Protein AF-0000000086659929 (afdb_homodimer)

Structure (mmCIF, N/CA/C/O backbone):
data_AF-0000000086659929-model_v1
#
loop_
_entity.id
_entity.type
_entity.pdbx_description
1 polymer 'Cupin type-1 domain-containing protein'
#
loop_
_atom_site.group_PDB
_atom_site.id
_atom_site.type_symbol
_atom_site.label_atom_id
_atom_site.label_alt_id
_atom_site.label_comp_id
_atom_site.label_asym_id
_atom_site.label_entity_id
_atom_site.label_seq_id
_atom_site.pdbx_PDB_ins_code
_atom_site.Cartn_x
_atom_site.Cartn_y
_atom_site.Cartn_z
_atom_site.occupancy
_atom_site.B_iso_or_equiv
_atom_site.auth_seq_id
_atom_site.auth_comp_id
_atom_site.auth_asym_id
_atom_site.auth_atom_id
_atom_site.pdbx_PDB_model_num
ATOM 1 N N . MET A 1 1 ? -14.719 2.357 21.797 1 37.31 1 MET A N 1
ATOM 2 C CA . MET A 1 1 ? -14.414 1.927 20.438 1 37.31 1 MET A CA 1
ATOM 3 C C . MET A 1 1 ? -15.039 0.564 20.141 1 37.31 1 MET A C 1
ATOM 5 O O . MET A 1 1 ? -15.047 -0.313 21 1 37.31 1 MET A O 1
ATOM 9 N N . ALA A 1 2 ? -16.141 0.541 19.375 1 40.94 2 ALA A N 1
ATOM 10 C CA . ALA A 1 2 ? -16.766 -0.752 19.094 1 40.94 2 ALA A CA 1
ATOM 11 C C . ALA A 1 2 ? -15.719 -1.858 19 1 40.94 2 ALA A C 1
ATOM 13 O O . ALA A 1 2 ? -14.578 -1.608 18.609 1 40.94 2 ALA A O 1
ATOM 14 N N . ASP A 1 3 ? -15.82 -2.811 19.797 1 50.31 3 ASP A N 1
ATOM 15 C CA . ASP A 1 3 ? -15.016 -4.027 19.891 1 50.31 3 ASP A CA 1
ATOM 16 C C . ASP A 1 3 ? -14.719 -4.582 18.484 1 50.31 3 ASP A C 1
ATOM 18 O O . ASP A 1 3 ? -15.523 -5.32 17.922 1 50.31 3 ASP A O 1
ATOM 22 N N . HIS A 1 4 ? -14.125 -3.715 17.672 1 62.91 4 HIS A N 1
ATOM 23 C CA . HIS A 1 4 ? -13.844 -4.352 16.391 1 62.91 4 HIS A CA 1
ATOM 24 C C . HIS A 1 4 ? -12.945 -5.57 16.562 1 62.91 4 HIS A C 1
ATOM 26 O O . HIS A 1 4 ? -12.055 -5.574 17.422 1 62.91 4 HIS A O 1
ATOM 32 N N . PRO A 1 5 ? -13.516 -6.762 16.172 1 69.62 5 PRO A N 1
ATOM 33 C CA . PRO A 1 5 ? -12.625 -7.93 16.172 1 69.62 5 PRO A CA 1
ATOM 34 C C . PRO A 1 5 ? -11.203 -7.594 15.75 1 69.62 5 PRO A C 1
ATOM 36 O O . PRO A 1 5 ? -10.984 -6.621 15.023 1 69.62 5 PRO A O 1
ATOM 39 N N . PRO A 1 6 ? -10.289 -8.266 16.422 1 82.69 6 PRO A N 1
ATOM 40 C CA . PRO A 1 6 ? -8.891 -8.039 16.047 1 82.69 6 PRO A CA 1
ATOM 41 C C . PRO A 1 6 ? -8.664 -8.164 14.539 1 82.69 6 PRO A C 1
ATOM 43 O O . PRO A 1 6 ? -9.328 -8.961 13.875 1 82.69 6 PRO A O 1
ATOM 46 N N . ARG A 1 7 ? -7.867 -7.305 14.07 1 91.75 7 ARG A N 1
ATOM 47 C CA . ARG A 1 7 ? -7.484 -7.371 12.664 1 91.75 7 ARG A CA 1
ATOM 48 C C . ARG A 1 7 ? -6.609 -8.594 12.391 1 91.75 7 ARG A C 1
ATOM 50 O O . ARG A 1 7 ? -5.793 -8.977 13.234 1 91.75 7 ARG A O 1
ATOM 57 N N . ARG A 1 8 ? -6.863 -9.219 11.203 1 97.25 8 ARG A N 1
ATOM 58 C CA . ARG A 1 8 ? -6.117 -10.414 10.828 1 97.25 8 ARG A CA 1
ATOM 59 C C . ARG A 1 8 ? -5.312 -10.18 9.555 1 97.25 8 ARG A C 1
ATOM 61 O O . ARG A 1 8 ? -5.707 -9.383 8.703 1 97.25 8 ARG A O 1
ATOM 68 N N . ARG A 1 9 ? -4.172 -10.844 9.477 1 97.94 9 ARG A N 1
ATOM 69 C CA . ARG A 1 9 ? -3.607 -11.047 8.141 1 97.94 9 ARG A CA 1
ATOM 70 C C . ARG A 1 9 ? -3.641 -12.516 7.746 1 97.94 9 ARG A C 1
ATOM 72 O O . ARG A 1 9 ? -3.43 -13.398 8.586 1 97.94 9 ARG A O 1
ATOM 79 N N . ILE A 1 10 ? -4.074 -12.844 6.559 1 98.75 10 ILE A N 1
ATOM 80 C CA . ILE A 1 10 ? -4.102 -14.148 5.914 1 98.75 10 ILE A CA 1
ATOM 81 C C . ILE A 1 10 ? -2.93 -14.273 4.945 1 98.75 10 ILE A C 1
ATOM 83 O O . ILE A 1 10 ? -2.887 -13.586 3.922 1 98.75 10 ILE A O 1
ATOM 87 N N . VAL A 1 11 ? -1.938 -15.164 5.27 1 98.5 11 VAL A N 1
ATOM 88 C CA . VAL A 1 11 ? -0.693 -15.273 4.52 1 98.5 11 VAL A CA 1
ATOM 89 C C . VAL A 1 11 ? -0.729 -16.516 3.639 1 98.5 11 VAL A C 1
ATOM 91 O O . VAL A 1 11 ? -1.026 -17.609 4.117 1 98.5 11 VAL A O 1
ATOM 94 N N . LEU A 1 12 ? -0.476 -16.312 2.367 1 98.25 12 LEU A N 1
ATOM 95 C CA . LEU A 1 12 ? -0.396 -17.406 1.397 1 98.25 12 LEU A CA 1
ATOM 96 C C . LEU A 1 12 ? 1.053 -17.688 1.017 1 98.25 12 LEU A C 1
ATOM 98 O O . LEU A 1 12 ? 1.8 -16.766 0.673 1 98.25 12 LEU A O 1
ATOM 102 N N . SER A 1 13 ? 1.417 -18.922 1.008 1 96.31 13 SER A N 1
ATOM 103 C CA . SER A 1 13 ? 2.74 -19.344 0.56 1 96.31 13 SER A CA 1
ATOM 104 C C . SER A 1 13 ? 2.672 -20.641 -0.215 1 96.31 13 SER A C 1
ATOM 106 O O . SER A 1 13 ? 1.792 -21.469 0.033 1 96.31 13 SER A O 1
ATOM 108 N N . ASN A 1 14 ? 3.635 -20.766 -1.097 1 94.75 14 ASN A N 1
ATOM 109 C CA . ASN A 1 14 ? 3.756 -22.016 -1.831 1 94.75 14 ASN A CA 1
ATOM 110 C C . ASN A 1 14 ? 4.414 -23.109 -0.984 1 94.75 14 ASN A C 1
ATOM 112 O O . ASN A 1 14 ? 5.461 -22.875 -0.379 1 94.75 14 ASN A O 1
ATOM 116 N N . LEU A 1 15 ? 3.811 -24.234 -1.033 1 92.38 15 LEU A N 1
ATOM 117 C CA . LEU A 1 15 ? 4.441 -25.375 -0.381 1 92.38 15 LEU A CA 1
ATOM 118 C C . LEU A 1 15 ? 5.375 -26.094 -1.342 1 92.38 15 LEU A C 1
ATOM 120 O O . LEU A 1 15 ? 5.258 -25.953 -2.561 1 92.38 15 LEU A O 1
ATOM 124 N N . PRO A 1 16 ? 6.305 -26.859 -0.723 1 88.56 16 PRO A N 1
ATOM 125 C CA . PRO A 1 16 ? 7.152 -27.656 -1.608 1 88.56 16 PRO A CA 1
ATOM 126 C C . PRO A 1 16 ? 6.352 -28.672 -2.43 1 88.56 16 PRO A C 1
ATOM 128 O O . PRO A 1 16 ? 5.262 -29.078 -2.023 1 88.56 16 PRO A O 1
ATOM 131 N N . LEU A 1 17 ? 6.855 -28.922 -3.574 1 86 17 LEU A N 1
ATOM 132 C CA . LEU A 1 17 ? 6.27 -29.938 -4.434 1 86 17 LEU A CA 1
ATOM 133 C C . LEU A 1 17 ? 7.02 -31.266 -4.297 1 86 17 LEU A C 1
ATOM 135 O O . LEU A 1 17 ? 8.25 -31.281 -4.332 1 86 17 LEU A O 1
ATOM 139 N N . GLU A 1 18 ? 6.293 -32.219 -3.791 1 75.88 18 GLU A N 1
ATOM 140 C CA . GLU A 1 18 ? 6.91 -33.531 -3.783 1 75.88 18 GLU A CA 1
ATOM 141 C C . GLU A 1 18 ? 7.082 -34.062 -5.199 1 75.88 18 GLU A C 1
ATOM 143 O O . GLU A 1 18 ? 6.211 -33.906 -6.051 1 75.88 18 GLU A O 1
ATOM 148 N N . PRO A 1 19 ? 8.32 -34.406 -5.445 1 64.12 19 PRO A N 1
ATOM 149 C CA . PRO A 1 19 ? 8.531 -35 -6.77 1 64.12 19 PRO A CA 1
ATOM 150 C C . PRO A 1 19 ? 7.488 -36.094 -7.105 1 64.12 19 PRO A C 1
ATOM 152 O O . PRO A 1 19 ? 7.156 -36.906 -6.254 1 64.12 19 PRO A O 1
ATOM 155 N N . SER A 1 20 ? 6.375 -35.844 -7.352 1 55.69 20 SER A N 1
ATOM 156 C CA . SER A 1 20 ? 5.562 -37 -7.715 1 55.69 20 SER A CA 1
ATOM 157 C C . SER A 1 20 ? 6.105 -37.688 -8.961 1 55.69 20 SER A C 1
ATOM 159 O O . SER A 1 20 ? 6.773 -37.062 -9.781 1 55.69 20 SER A O 1
ATOM 161 N N . GLY A 1 21 ? 6.207 -39.156 -8.844 1 46.53 21 GLY A N 1
ATOM 162 C CA . GLY A 1 21 ? 6.598 -39.969 -9.984 1 46.53 21 GLY A CA 1
ATOM 163 C C . GLY A 1 21 ? 6.293 -39.312 -11.32 1 46.53 21 GLY A C 1
ATOM 164 O O . GLY A 1 21 ? 7.094 -38.531 -11.82 1 46.53 21 GLY A O 1
ATOM 165 N N . SER A 1 22 ? 5.066 -39.75 -11.852 1 45.28 22 SER A N 1
ATOM 166 C CA . SER A 1 22 ? 4.656 -39.5 -13.227 1 45.28 22 SER A CA 1
ATOM 167 C C . SER A 1 22 ? 4.398 -38 -13.445 1 45.28 22 SER A C 1
ATOM 169 O O . SER A 1 22 ? 4.66 -37.469 -14.523 1 45.28 22 SER A O 1
ATOM 171 N N . ALA A 1 23 ? 3.254 -37.531 -12.781 1 48.53 23 ALA A N 1
ATOM 172 C CA . ALA A 1 23 ? 2.543 -36.375 -13.32 1 48.53 23 ALA A CA 1
ATOM 173 C C . ALA A 1 23 ? 3.203 -35.062 -12.883 1 48.53 23 ALA A C 1
ATOM 175 O O . ALA A 1 23 ? 3.512 -34.906 -11.703 1 48.53 23 ALA A O 1
ATOM 176 N N . THR A 1 24 ? 3.947 -34.469 -13.609 1 52.59 24 THR A N 1
ATOM 177 C CA . THR A 1 24 ? 4.445 -33.094 -13.562 1 52.59 24 THR A CA 1
ATOM 178 C C . THR A 1 24 ? 3.502 -32.219 -12.766 1 52.59 24 THR A C 1
ATOM 180 O O . THR A 1 24 ? 2.514 -31.703 -13.305 1 52.59 24 THR A O 1
ATOM 183 N N . GLN A 1 25 ? 3.266 -32.719 -11.562 1 57.94 25 GLN A N 1
ATOM 184 C CA . GLN A 1 25 ? 2.484 -31.719 -10.859 1 57.94 25 GLN A CA 1
ATOM 185 C C . GLN A 1 25 ? 3.148 -30.344 -10.945 1 57.94 25 GLN A C 1
ATOM 187 O O . GLN A 1 25 ? 4.316 -30.188 -10.586 1 57.94 25 GLN A O 1
ATOM 192 N N . ALA A 1 26 ? 2.324 -29.484 -11.656 1 77.62 26 ALA A N 1
ATOM 193 C CA . ALA A 1 26 ? 2.955 -28.297 -12.219 1 77.62 26 ALA A CA 1
ATOM 194 C C . ALA A 1 26 ? 2.781 -27.094 -11.297 1 77.62 26 ALA A C 1
ATOM 196 O O . ALA A 1 26 ? 3.621 -26.188 -11.281 1 77.62 26 ALA A O 1
ATOM 197 N N . GLU A 1 27 ? 1.872 -27.453 -10.227 1 92.38 27 GLU A N 1
ATOM 198 C CA . GLU A 1 27 ? 1.608 -26.281 -9.391 1 92.38 27 GLU A CA 1
ATOM 199 C C . GLU A 1 27 ? 1.5 -26.656 -7.922 1 92.38 27 GLU A C 1
ATOM 201 O O . GLU A 1 27 ? 0.88 -27.672 -7.582 1 92.38 27 GLU A O 1
ATOM 206 N N . PRO A 1 28 ? 2.08 -26.047 -6.98 1 92.62 28 PRO A N 1
ATOM 207 C CA . PRO A 1 28 ? 2.086 -26.406 -5.562 1 92.62 28 PRO A CA 1
ATOM 208 C C . PRO A 1 28 ? 0.761 -26.109 -4.867 1 92.62 28 PRO A C 1
ATOM 210 O O . PRO A 1 28 ? 0.002 -25.25 -5.328 1 92.62 28 PRO A O 1
ATOM 213 N N . ALA A 1 29 ? 0.615 -26.906 -3.758 1 94.62 29 ALA A N 1
ATOM 214 C CA . ALA A 1 29 ? -0.399 -26.5 -2.789 1 94.62 29 ALA A CA 1
ATOM 215 C C . ALA A 1 29 ? -0.028 -25.172 -2.133 1 94.62 29 ALA A C 1
ATOM 217 O O . ALA A 1 29 ? 1.151 -24.828 -2.055 1 94.62 29 ALA A O 1
ATOM 218 N N . ILE A 1 30 ? -1.136 -24.484 -1.639 1 96.81 30 ILE A N 1
ATOM 219 C CA . ILE A 1 30 ? -0.914 -23.188 -0.985 1 96.81 30 ILE A CA 1
ATOM 220 C C . ILE A 1 30 ? -1.17 -23.328 0.514 1 96.81 30 ILE A C 1
ATOM 222 O O . ILE A 1 30 ? -2.225 -23.812 0.93 1 96.81 30 ILE A O 1
ATOM 226 N N . GLU A 1 31 ? -0.123 -23.016 1.258 1 97.19 31 GLU A N 1
ATOM 227 C CA . GLU A 1 31 ? -0.309 -22.844 2.695 1 97.19 31 GLU A CA 1
ATOM 228 C C . GLU A 1 31 ? -1.072 -21.562 3.004 1 97.19 31 GLU A C 1
ATOM 230 O O . GLU A 1 31 ? -0.761 -20.5 2.455 1 97.19 31 GLU A O 1
ATOM 235 N N . VAL A 1 32 ? -2.133 -21.641 3.834 1 98.62 32 VAL A N 1
ATOM 236 C CA . VAL A 1 32 ? -2.893 -20.484 4.305 1 98.62 32 VAL A CA 1
ATOM 237 C C . VAL A 1 32 ? -2.773 -20.375 5.824 1 98.62 32 VAL A C 1
ATOM 239 O O . VAL A 1 32 ? -3.246 -21.25 6.555 1 98.62 32 VAL A O 1
ATOM 242 N N . LEU A 1 33 ? -2.125 -19.391 6.266 1 98.31 33 LEU A N 1
ATOM 243 C CA . LEU A 1 33 ? -1.987 -19.141 7.695 1 98.31 33 LEU A CA 1
ATOM 244 C C . LEU A 1 33 ? -2.65 -17.812 8.086 1 98.31 33 LEU A C 1
ATOM 246 O O . LEU A 1 33 ? -2.535 -16.828 7.359 1 98.31 33 LEU A O 1
ATOM 250 N N . THR A 1 34 ? -3.365 -17.812 9.203 1 97.88 34 THR A N 1
ATOM 251 C CA . THR A 1 34 ? -4.02 -16.609 9.719 1 97.88 34 THR A CA 1
ATOM 252 C C . THR A 1 34 ? -3.387 -16.188 11.039 1 97.88 34 THR A C 1
ATOM 254 O O . THR A 1 34 ? -3.146 -17.016 11.922 1 97.88 34 THR A O 1
ATOM 257 N N . GLU A 1 35 ? -3.076 -15 11.078 1 97.12 35 GLU A N 1
ATOM 258 C CA . GLU A 1 35 ? -2.523 -14.422 12.297 1 97.12 35 GLU A CA 1
ATOM 259 C C . GLU A 1 35 ? -3.32 -13.195 12.727 1 97.12 35 GLU A C 1
ATOM 261 O O . GLU A 1 35 ? -3.711 -12.375 11.898 1 97.12 35 GLU A O 1
ATOM 266 N N . GLN A 1 36 ? -3.543 -13.102 14.094 1 96.12 36 GLN A N 1
ATOM 267 C CA . GLN A 1 36 ? -4.086 -11.859 14.641 1 96.12 36 GLN A CA 1
ATOM 268 C C . GLN A 1 36 ? -3 -10.797 14.766 1 96.12 36 GLN A C 1
ATOM 270 O O . GLN A 1 36 ? -1.961 -11.023 15.383 1 96.12 36 GLN A O 1
ATOM 275 N N . LEU A 1 37 ? -3.285 -9.656 14.18 1 96.25 37 LEU A N 1
ATOM 276 C CA . LEU A 1 37 ? -2.305 -8.578 14.188 1 96.25 37 LEU A CA 1
ATOM 277 C C . LEU A 1 37 ? -2.291 -7.871 15.539 1 96.25 37 LEU A C 1
ATOM 279 O O . LEU A 1 37 ? -3.338 -7.719 16.172 1 96.25 37 LEU A O 1
ATOM 283 N N . GLN A 1 38 ? -1.123 -7.52 15.914 1 94.25 38 GLN A N 1
ATOM 284 C CA . GLN A 1 38 ? -0.961 -6.809 17.188 1 94.25 38 GLN A CA 1
ATOM 285 C C . GLN A 1 38 ? -1.009 -5.301 16.969 1 94.25 38 GLN A C 1
ATOM 287 O O . GLN A 1 38 ? -0.278 -4.758 16.141 1 94.25 38 GLN A O 1
ATOM 292 N N . THR A 1 39 ? -1.859 -4.66 17.703 1 94.94 39 THR A N 1
ATOM 293 C CA . THR A 1 39 ? -2 -3.209 17.641 1 94.94 39 THR A CA 1
ATOM 294 C C . THR A 1 39 ? -1.159 -2.541 18.734 1 94.94 39 THR A C 1
ATOM 296 O O . THR A 1 39 ? -1.166 -2.977 19.875 1 94.94 39 THR A O 1
ATOM 299 N N . GLU A 1 40 ? -0.431 -1.562 18.281 1 93.62 40 GLU A N 1
ATOM 300 C CA . GLU A 1 40 ? 0.358 -0.736 19.188 1 93.62 40 GLU A CA 1
ATOM 301 C C . GLU A 1 40 ? -0.342 0.589 19.484 1 93.62 40 GLU A C 1
ATOM 303 O O . GLU A 1 40 ? -0.791 1.273 18.562 1 93.62 40 GLU A O 1
ATOM 308 N N . GLU A 1 41 ? -0.385 0.943 20.766 1 93.62 41 GLU A N 1
ATOM 309 C CA . GLU A 1 41 ? -0.938 2.24 21.141 1 93.62 41 GLU A CA 1
ATOM 310 C C . GLU A 1 41 ? 0.158 3.295 21.266 1 93.62 41 GLU A C 1
ATOM 312 O O . GLU A 1 41 ? 1.226 3.027 21.812 1 93.62 41 GLU A O 1
ATOM 317 N N . MET A 1 42 ? -0.154 4.391 20.625 1 90.06 42 MET A N 1
ATOM 318 C CA . MET A 1 42 ? 0.755 5.531 20.672 1 90.06 42 MET A CA 1
ATOM 319 C C . MET A 1 42 ? 0.039 6.781 21.172 1 90.06 42 MET A C 1
ATOM 321 O O . MET A 1 42 ? -1.186 6.883 21.062 1 90.06 42 MET A O 1
ATOM 325 N N . PHE A 1 43 ? 0.899 7.758 21.734 1 89.25 43 PHE A N 1
ATOM 326 C CA . PHE A 1 43 ? 0.4 9.055 22.172 1 89.25 43 PHE A CA 1
ATOM 327 C C . PHE A 1 43 ? -0.783 8.883 23.125 1 89.25 43 PHE A C 1
ATOM 329 O O . PHE A 1 43 ? -1.838 9.492 22.922 1 89.25 43 PHE A O 1
ATOM 336 N N . GLY A 1 44 ? -0.682 8.047 24.172 1 90.62 44 GLY A N 1
ATOM 337 C CA . GLY A 1 44 ? -1.687 7.852 25.203 1 90.62 44 GLY A CA 1
ATOM 338 C C . GLY A 1 44 ? -2.965 7.223 24.672 1 90.62 44 GLY A C 1
ATOM 339 O O . GLY A 1 44 ? -4.051 7.496 25.188 1 90.62 44 GLY A O 1
ATOM 340 N N . GLY A 1 45 ? -2.867 6.574 23.531 1 91.81 45 GLY A N 1
ATOM 341 C CA . GLY A 1 45 ? -4.027 5.883 23 1 91.81 45 GLY A CA 1
ATOM 342 C C . GLY A 1 45 ? -4.766 6.68 21.938 1 91.81 45 GLY A C 1
ATOM 343 O O . GLY A 1 45 ? -5.75 6.199 21.375 1 91.81 45 GLY A O 1
ATOM 344 N N . LEU A 1 46 ? -4.289 7.848 21.703 1 94.81 46 LEU A N 1
ATOM 345 C CA . LEU A 1 46 ? -4.953 8.695 20.719 1 94.81 46 LEU A CA 1
ATOM 346 C C . LEU A 1 46 ? -4.645 8.227 19.297 1 94.81 46 LEU A C 1
ATOM 348 O O . LEU A 1 46 ? -5.336 8.609 18.344 1 94.81 46 LEU A O 1
ATOM 352 N N . LEU A 1 47 ? -3.559 7.5 19.234 1 95.88 47 LEU A N 1
ATOM 353 C CA . LEU A 1 47 ? -3.152 6.902 17.969 1 95.88 47 LEU A CA 1
ATOM 354 C C . LEU A 1 47 ? -2.85 5.418 18.141 1 95.88 47 LEU A C 1
ATOM 356 O O . LEU A 1 47 ? -2.287 5.008 19.156 1 95.88 47 LEU A O 1
ATOM 360 N N . ARG A 1 48 ? -3.332 4.621 17.203 1 96.12 48 ARG A N 1
ATOM 361 C CA . ARG A 1 48 ? -3.008 3.199 17.172 1 96.12 48 ARG A CA 1
ATOM 362 C C . ARG A 1 48 ? -2.379 2.814 15.836 1 96.12 48 ARG A C 1
ATOM 364 O O . ARG A 1 48 ? -2.855 3.229 14.781 1 96.12 48 ARG A O 1
ATOM 371 N N . ARG A 1 49 ? -1.282 2.104 15.922 1 96.44 49 ARG A N 1
ATOM 372 C CA . ARG A 1 49 ? -0.644 1.541 14.734 1 96.44 49 ARG A CA 1
ATOM 373 C C . ARG A 1 49 ? -0.706 0.017 14.75 1 96.44 49 ARG A C 1
ATOM 375 O O . ARG A 1 49 ? -0.416 -0.611 15.773 1 96.44 49 ARG A O 1
ATOM 382 N N . THR A 1 50 ? -1.174 -0.601 13.742 1 96.69 50 THR A N 1
ATOM 383 C CA . THR A 1 50 ? -1.173 -2.051 13.578 1 96.69 50 THR A CA 1
ATOM 384 C C . THR A 1 50 ? -0.334 -2.455 12.375 1 96.69 50 THR A C 1
ATOM 386 O O . THR A 1 50 ? -0.807 -2.4 11.234 1 96.69 50 THR A O 1
ATOM 389 N N . PRO A 1 51 ? 0.965 -2.891 12.625 1 97.44 51 PRO A N 1
ATOM 390 C CA . PRO A 1 51 ? 1.812 -3.32 11.508 1 97.44 51 PRO A CA 1
ATOM 391 C C . PRO A 1 51 ? 1.237 -4.52 10.758 1 97.44 51 PRO A C 1
ATOM 393 O O . PRO A 1 51 ? 0.671 -5.426 11.375 1 97.44 51 PRO A O 1
ATOM 396 N N . VAL A 1 52 ? 1.35 -4.52 9.469 1 97.75 52 VAL A N 1
ATOM 397 C CA . VAL A 1 52 ? 0.836 -5.578 8.602 1 97.75 52 VAL A CA 1
ATOM 398 C C . VAL A 1 52 ? 1.999 -6.328 7.957 1 97.75 52 VAL A C 1
ATOM 400 O O . VAL A 1 52 ? 1.999 -7.559 7.902 1 97.75 52 VAL A O 1
ATOM 403 N N . GLY A 1 53 ? 2.949 -5.555 7.41 1 97.25 53 GLY A N 1
ATOM 404 C CA . GLY A 1 53 ? 4.102 -6.152 6.758 1 97.25 53 GLY A CA 1
ATOM 405 C C . GLY A 1 53 ? 5.152 -5.141 6.352 1 97.25 53 GLY A C 1
ATOM 406 O O . GLY A 1 53 ? 4.859 -3.947 6.234 1 97.25 53 GLY A O 1
ATOM 407 N N . THR A 1 54 ? 6.402 -5.637 6.195 1 97.31 54 THR A N 1
ATOM 408 C CA . THR A 1 54 ? 7.523 -4.84 5.711 1 97.31 54 THR A CA 1
ATOM 409 C C . THR A 1 54 ? 8.312 -5.605 4.652 1 97.31 54 THR A C 1
ATOM 411 O O . THR A 1 54 ? 8.359 -6.84 4.68 1 97.31 54 THR A O 1
ATOM 414 N N . VAL A 1 55 ? 8.781 -4.863 3.74 1 96.12 55 VAL A N 1
ATOM 415 C CA . VAL A 1 55 ? 9.711 -5.336 2.723 1 96.12 55 VAL A CA 1
ATOM 416 C C . VAL A 1 55 ? 10.984 -4.504 2.76 1 96.12 55 VAL A C 1
ATOM 418 O O . VAL A 1 55 ? 10.93 -3.275 2.861 1 96.12 55 VAL A O 1
ATOM 421 N N . SER A 1 56 ? 12.164 -5.207 2.639 1 95.25 56 SER A N 1
ATOM 422 C CA . SER A 1 56 ? 13.422 -4.488 2.811 1 95.25 56 SER A CA 1
ATOM 423 C C . SER A 1 56 ? 14.031 -4.125 1.463 1 95.25 56 SER A C 1
ATOM 425 O O . SER A 1 56 ? 14.977 -3.328 1.398 1 95.25 56 SER A O 1
ATOM 427 N N . ALA A 1 57 ? 13.453 -4.707 0.439 1 96.94 57 ALA A N 1
ATOM 428 C CA . ALA A 1 57 ? 13.938 -4.414 -0.908 1 96.94 57 ALA A CA 1
ATOM 429 C C . ALA A 1 57 ? 12.859 -4.695 -1.951 1 96.94 57 ALA A C 1
ATOM 431 O O . ALA A 1 57 ? 12 -5.559 -1.748 1 96.94 57 ALA A O 1
ATOM 432 N N . VAL A 1 58 ? 12.883 -4.031 -3.037 1 97.69 58 VAL A N 1
ATOM 433 C CA . VAL A 1 58 ? 12.016 -4.246 -4.191 1 97.69 58 VAL A CA 1
ATOM 434 C C . VAL A 1 58 ? 12.859 -4.324 -5.461 1 97.69 58 VAL A C 1
ATOM 436 O O . VAL A 1 58 ? 13.578 -3.383 -5.793 1 97.69 58 VAL A O 1
ATOM 439 N N . PRO A 1 59 ? 12.883 -5.348 -6.215 1 97.19 59 PRO A N 1
ATOM 440 C CA . PRO A 1 59 ? 12.039 -6.523 -6 1 97.19 59 PRO A CA 1
ATOM 441 C C . PRO A 1 59 ? 12.406 -7.285 -4.727 1 97.19 59 PRO A C 1
ATOM 443 O O . PRO A 1 59 ? 13.578 -7.371 -4.371 1 97.19 59 PRO A O 1
ATOM 446 N N . THR A 1 60 ? 11.367 -7.766 -4.094 1 96.25 60 THR A N 1
ATOM 447 C CA . THR A 1 60 ? 11.57 -8.531 -2.869 1 96.25 60 THR A CA 1
ATOM 448 C C . THR A 1 60 ? 11.711 -10.023 -3.18 1 96.25 60 THR A C 1
ATOM 450 O O . THR A 1 60 ? 11.617 -10.43 -4.34 1 96.25 60 THR A O 1
ATOM 453 N N . ASN A 1 61 ? 12.062 -10.711 -2.158 1 91.06 61 ASN A N 1
ATOM 454 C CA . ASN A 1 61 ? 12.125 -12.172 -2.219 1 91.06 61 ASN A CA 1
ATOM 455 C C . ASN A 1 61 ? 11.406 -12.812 -1.036 1 91.06 61 ASN A C 1
ATOM 457 O O . ASN A 1 61 ? 11.641 -12.438 0.115 1 91.06 61 ASN A O 1
ATOM 461 N N . PHE A 1 62 ? 10.453 -13.672 -1.432 1 81.94 62 PHE A N 1
ATOM 462 C CA . PHE A 1 62 ? 9.758 -14.383 -0.369 1 81.94 62 PHE A CA 1
ATOM 463 C C . PHE A 1 62 ? 9.688 -15.875 -0.672 1 81.94 62 PHE A C 1
ATOM 465 O O . PHE A 1 62 ? 8.93 -16.297 -1.548 1 81.94 62 PHE A O 1
ATOM 472 N N . ASP A 1 63 ? 10.562 -16.484 -0.233 1 75.62 63 ASP A N 1
ATOM 473 C CA . ASP A 1 63 ? 10.531 -17.938 -0.358 1 75.62 63 ASP A CA 1
ATOM 474 C C . ASP A 1 63 ? 10.18 -18.594 0.973 1 75.62 63 ASP A C 1
ATOM 476 O O . ASP A 1 63 ? 10.375 -18 2.037 1 75.62 63 ASP A O 1
ATOM 480 N N . GLY A 1 64 ? 9.523 -19.656 0.775 1 78.38 64 GLY A N 1
ATOM 481 C CA . GLY A 1 64 ? 9.289 -20.484 1.952 1 78.38 64 GLY A CA 1
ATOM 482 C C . GLY A 1 64 ? 7.879 -20.344 2.5 1 78.38 64 GLY A C 1
ATOM 483 O O . GLY A 1 64 ? 7.016 -19.719 1.869 1 78.38 64 GLY A O 1
ATOM 484 N N . SER A 1 65 ? 7.645 -21.094 3.568 1 88.12 65 SER A N 1
ATOM 485 C CA . SER A 1 65 ? 6.352 -21.156 4.246 1 88.12 65 SER A CA 1
ATOM 486 C C . SER A 1 65 ? 6.418 -20.5 5.621 1 88.12 65 SER A C 1
ATOM 488 O O . SER A 1 65 ? 7.484 -20.047 6.051 1 88.12 65 SER A O 1
ATOM 490 N N . GLY A 1 66 ? 5.262 -20.344 6.176 1 93.56 66 GLY A N 1
ATOM 491 C CA . GLY A 1 66 ? 5.191 -19.75 7.496 1 93.56 66 GLY A CA 1
ATOM 492 C C . GLY A 1 66 ? 4.816 -18.281 7.465 1 93.56 66 GLY A C 1
ATOM 493 O O . GLY A 1 66 ? 4.562 -17.719 6.398 1 93.56 66 GLY A O 1
ATOM 494 N N . LEU A 1 67 ? 4.766 -17.719 8.648 1 95.38 67 LEU A N 1
ATOM 495 C CA . LEU A 1 67 ? 4.406 -16.312 8.781 1 95.38 67 LEU A CA 1
ATOM 496 C C . LEU A 1 67 ? 5.629 -15.414 8.609 1 95.38 67 LEU A C 1
ATOM 498 O O . LEU A 1 67 ? 6.621 -15.57 9.328 1 95.38 67 LEU A O 1
ATOM 502 N N . PRO A 1 68 ? 5.598 -14.562 7.605 1 94 68 PRO A N 1
ATOM 503 C CA . PRO A 1 68 ? 6.727 -13.633 7.5 1 94 68 PRO A CA 1
ATOM 504 C C . PRO A 1 68 ? 6.84 -12.703 8.703 1 94 68 PRO A C 1
ATOM 506 O O . PRO A 1 68 ? 5.824 -12.266 9.25 1 94 68 PRO A O 1
ATOM 509 N N . LYS A 1 69 ? 8.047 -12.477 9.07 1 92.81 69 LYS A N 1
ATOM 510 C CA . LYS A 1 69 ? 8.297 -11.523 10.148 1 92.81 69 LYS A CA 1
ATOM 511 C C . LYS A 1 69 ? 7.984 -10.094 9.703 1 92.81 69 LYS A C 1
ATOM 513 O O . LYS A 1 69 ? 8.281 -9.719 8.57 1 92.81 69 LYS A O 1
ATOM 518 N N . ILE A 1 70 ? 7.371 -9.352 10.609 1 95.69 70 ILE A N 1
ATOM 519 C CA . ILE A 1 70 ? 7.23 -7.91 10.414 1 95.69 70 ILE A CA 1
ATOM 520 C C . ILE A 1 70 ? 8.383 -7.184 11.102 1 95.69 70 ILE A C 1
ATOM 522 O O . ILE A 1 70 ? 8.43 -7.109 12.336 1 95.69 70 ILE A O 1
ATOM 526 N N . GLU A 1 71 ? 9.289 -6.691 10.367 1 95.5 71 GLU A N 1
ATOM 527 C CA . GLU A 1 71 ? 10.453 -6.016 10.93 1 95.5 71 GLU A CA 1
ATOM 528 C C . GLU A 1 71 ? 10.117 -4.582 11.328 1 95.5 71 GLU A C 1
ATOM 530 O O . GLU A 1 71 ? 9.352 -3.902 10.641 1 95.5 71 GLU A O 1
ATOM 535 N N . ALA A 1 72 ? 10.719 -4.176 12.367 1 94.19 72 ALA A N 1
ATOM 536 C CA . ALA A 1 72 ? 10.547 -2.791 12.797 1 94.19 72 ALA A CA 1
ATOM 537 C C . ALA A 1 72 ? 11.344 -1.839 11.906 1 94.19 72 ALA A C 1
ATOM 539 O O . ALA A 1 72 ? 12.531 -2.057 11.664 1 94.19 72 ALA A O 1
ATOM 540 N N . ALA A 1 73 ? 10.656 -0.817 11.352 1 94.88 73 ALA A N 1
ATOM 541 C CA . ALA A 1 73 ? 11.391 0.229 10.648 1 94.88 73 ALA A CA 1
ATOM 542 C C . ALA A 1 73 ? 12.297 1.006 11.602 1 94.88 73 ALA A C 1
ATOM 544 O O . ALA A 1 73 ? 11.93 1.255 12.75 1 94.88 73 ALA A O 1
ATOM 545 N N . PRO A 1 74 ? 13.445 1.379 11.172 1 94.75 74 PRO A N 1
ATOM 546 C CA . PRO A 1 74 ? 14.336 2.141 12.047 1 94.75 74 PRO A CA 1
ATOM 547 C C . PRO A 1 74 ? 13.859 3.57 12.281 1 94.75 74 PRO A C 1
ATOM 549 O O . PRO A 1 74 ? 12.867 3.998 11.688 1 94.75 74 PRO A O 1
ATOM 552 N N . GLY A 1 75 ? 14.562 4.27 13.258 1 92.12 75 GLY A N 1
ATOM 553 C CA . GLY A 1 75 ? 14.242 5.664 13.5 1 92.12 75 GLY A CA 1
ATOM 554 C C . GLY A 1 75 ? 12.836 5.871 14.031 1 92.12 75 GLY A C 1
ATOM 555 O O . GLY A 1 75 ? 12.438 5.234 15.008 1 92.12 75 GLY A O 1
ATOM 556 N N . SER A 1 76 ? 12.062 6.77 13.258 1 88.25 76 SER A N 1
ATOM 557 C CA . SER A 1 76 ? 10.703 7.082 13.695 1 88.25 76 SER A CA 1
ATOM 558 C C . SER A 1 76 ? 9.773 5.891 13.5 1 88.25 76 SER A C 1
ATOM 560 O O . SER A 1 76 ? 8.625 5.914 13.945 1 88.25 76 SER A O 1
ATOM 562 N N . GLY A 1 77 ? 10.281 4.863 12.859 1 92.62 77 GLY A N 1
ATOM 563 C CA . GLY A 1 77 ? 9.477 3.666 12.664 1 92.62 77 GLY A CA 1
ATOM 564 C C . GLY A 1 77 ? 8.555 3.756 11.461 1 92.62 77 GLY A C 1
ATOM 565 O O . GLY A 1 77 ? 7.641 2.943 11.312 1 92.62 77 GLY A O 1
ATOM 566 N N . VAL A 1 78 ? 8.797 4.676 10.586 1 96.5 78 VAL A N 1
ATOM 567 C CA . VAL A 1 78 ? 7.828 4.926 9.516 1 96.5 78 VAL A CA 1
ATOM 568 C C . VAL A 1 78 ? 8.391 4.422 8.188 1 96.5 78 VAL A C 1
ATOM 570 O O . VAL A 1 78 ? 7.785 3.564 7.539 1 96.5 78 VAL A O 1
ATOM 573 N N . VAL A 1 79 ? 9.617 4.859 7.855 1 98 79 VAL A N 1
ATOM 574 C CA . VAL A 1 79 ? 10.188 4.523 6.559 1 98 79 VAL A CA 1
ATOM 575 C C . VAL A 1 79 ? 11.094 3.297 6.691 1 98 79 VAL A C 1
ATOM 577 O O . VAL A 1 79 ? 11.969 3.256 7.559 1 98 79 VAL A O 1
ATOM 580 N N . PHE A 1 80 ? 10.82 2.322 5.922 1 98.06 80 PHE A N 1
ATOM 581 C CA . PHE A 1 80 ? 11.711 1.172 5.844 1 98.06 80 PHE A CA 1
ATOM 582 C C . PHE A 1 80 ? 12.688 1.323 4.688 1 98.06 80 PHE A C 1
ATOM 584 O O . PHE A 1 80 ? 12.305 1.238 3.521 1 98.06 80 PHE A O 1
ATOM 591 N N . PRO A 1 81 ? 14.023 1.487 5.066 1 97.06 81 PRO A N 1
ATOM 592 C CA . PRO A 1 81 ? 14.992 1.796 4.012 1 97.06 81 PRO A CA 1
ATOM 593 C C . PRO A 1 81 ? 15.078 0.701 2.951 1 97.06 81 PRO A C 1
ATOM 595 O O . PRO A 1 81 ? 15.203 -0.48 3.287 1 97.06 81 PRO A O 1
ATOM 598 N N . GLY A 1 82 ? 14.953 1.101 1.661 1 97.12 82 GLY A N 1
ATOM 599 C CA . GLY A 1 82 ? 15.109 0.191 0.537 1 97.12 82 GLY A CA 1
ATOM 600 C C . GLY A 1 82 ? 13.82 -0.531 0.175 1 97.12 82 GLY A C 1
ATOM 601 O O . GLY A 1 82 ? 13.766 -1.242 -0.83 1 97.12 82 GLY A O 1
ATOM 602 N N . GLY A 1 83 ? 12.773 -0.318 0.941 1 97.81 83 GLY A N 1
ATOM 603 C CA . GLY A 1 83 ? 11.555 -1.084 0.729 1 97.81 83 GLY A CA 1
ATOM 604 C C . GLY A 1 83 ? 10.297 -0.333 1.13 1 97.81 83 GLY A C 1
ATOM 605 O O . GLY A 1 83 ? 10.102 0.816 0.728 1 97.81 83 GLY A O 1
ATOM 606 N N . LEU A 1 84 ? 9.438 -1.052 1.777 1 97.62 84 LEU A N 1
ATOM 607 C CA . LEU A 1 84 ? 8.203 -0.39 2.174 1 97.62 84 LEU A CA 1
ATOM 608 C C . LEU A 1 84 ? 7.723 -0.9 3.527 1 97.62 84 LEU A C 1
ATOM 610 O O . LEU A 1 84 ? 8.18 -1.943 4 1 97.62 84 LEU A O 1
ATOM 614 N N . ASN A 1 85 ? 6.988 -0.169 4.191 1 98.5 85 ASN A N 1
ATOM 615 C CA . ASN A 1 85 ? 6.301 -0.396 5.457 1 98.5 85 ASN A CA 1
ATOM 616 C C . ASN A 1 85 ? 4.789 -0.244 5.305 1 98.5 85 ASN A C 1
ATOM 618 O O . ASN A 1 85 ? 4.309 0.783 4.824 1 98.5 85 ASN A O 1
ATOM 622 N N . VAL A 1 86 ? 3.98 -1.312 5.629 1 98.5 86 VAL A N 1
ATOM 623 C CA . VAL A 1 86 ? 2.525 -1.303 5.523 1 98.5 86 VAL A CA 1
ATOM 624 C C . VAL A 1 86 ? 1.903 -1.476 6.906 1 98.5 86 VAL A C 1
ATOM 626 O O . VAL A 1 86 ? 2.248 -2.408 7.637 1 98.5 86 VAL A O 1
ATOM 629 N N . TYR A 1 87 ? 1.005 -0.588 7.289 1 98 87 TYR A N 1
ATOM 630 C CA . TYR A 1 87 ? 0.362 -0.684 8.594 1 98 87 TYR A CA 1
ATOM 631 C C . TYR A 1 87 ? -0.976 0.046 8.594 1 98 87 TYR A C 1
ATOM 633 O O . TYR A 1 87 ? -1.211 0.929 7.77 1 98 87 TYR A O 1
ATOM 641 N N . PHE A 1 88 ? -1.876 -0.358 9.5 1 97.25 88 PHE A N 1
ATOM 642 C CA . PHE A 1 88 ? -3.037 0.463 9.82 1 97.25 88 PHE A CA 1
ATOM 643 C C . PHE A 1 88 ? -2.654 1.596 10.766 1 97.25 88 PHE A C 1
ATOM 645 O O . PHE A 1 88 ? -1.78 1.431 11.617 1 97.25 88 PHE A O 1
ATOM 652 N N . PHE A 1 89 ? -3.32 2.611 10.555 1 96.06 89 PHE A N 1
ATOM 653 C CA . PHE A 1 89 ? -3.199 3.816 11.367 1 96.06 89 PHE A CA 1
ATOM 654 C C . PHE A 1 89 ? -4.574 4.34 11.766 1 96.06 89 PHE A C 1
ATOM 656 O O . PHE A 1 89 ? -5.328 4.824 10.922 1 96.06 89 PHE A O 1
ATOM 663 N N . ASP A 1 90 ? -4.832 4.238 13.07 1 96.69 90 ASP A N 1
ATOM 664 C CA . ASP A 1 90 ? -6.121 4.66 13.609 1 96.69 90 ASP A CA 1
ATOM 665 C C . ASP A 1 90 ? -5.969 5.895 14.5 1 96.69 90 ASP A C 1
ATOM 667 O O . ASP A 1 90 ? -5.023 5.988 15.281 1 96.69 90 ASP A O 1
ATOM 671 N N . LEU A 1 91 ? -6.879 6.832 14.344 1 97.88 91 LEU A N 1
ATOM 672 C CA . LEU A 1 91 ? -6.91 8.016 15.195 1 97.88 91 LEU A CA 1
ATOM 673 C C . LEU A 1 91 ? -8.188 8.047 16.031 1 97.88 91 LEU A C 1
ATOM 675 O O . LEU A 1 91 ? -9.281 7.859 15.508 1 97.88 91 LEU A O 1
ATOM 679 N N . ALA A 1 92 ? -8.055 8.227 17.312 1 97.69 92 ALA A N 1
ATOM 680 C CA . ALA A 1 92 ? -9.195 8.422 18.203 1 97.69 92 ALA A CA 1
ATOM 681 C C . ALA A 1 92 ? -9.875 9.766 17.938 1 97.69 92 ALA A C 1
ATOM 683 O O . ALA A 1 92 ? -9.289 10.648 17.297 1 97.69 92 ALA A O 1
ATOM 684 N N . PRO A 1 93 ? -11.211 9.805 18.422 1 97.69 93 PRO A N 1
ATOM 685 C CA . PRO A 1 93 ? -11.812 11.141 18.406 1 97.69 93 PRO A CA 1
ATOM 686 C C . PRO A 1 93 ? -10.914 12.195 19.047 1 97.69 93 PRO A C 1
ATOM 688 O O . PRO A 1 93 ? -10.461 12.023 20.172 1 97.69 93 PRO A O 1
ATOM 691 N N . GLY A 1 94 ? -10.633 13.227 18.281 1 97 94 GLY A N 1
ATOM 692 C CA . GLY A 1 94 ? -9.781 14.297 18.766 1 97 94 GLY A CA 1
ATOM 693 C C . GLY A 1 94 ? -8.305 14.023 18.562 1 97 94 GLY A C 1
ATOM 694 O O . GLY A 1 94 ? -7.465 14.891 18.828 1 97 94 GLY A O 1
ATOM 695 N N . GLY A 1 95 ? -7.949 12.82 18.125 1 97.31 95 GLY A N 1
ATOM 696 C CA . GLY A 1 95 ? -6.559 12.477 17.891 1 97.31 95 GLY A CA 1
ATOM 697 C C . GLY A 1 95 ? -5.93 13.266 16.75 1 97.31 95 GLY A C 1
ATOM 698 O O . GLY A 1 95 ? -6.582 13.531 15.742 1 97.31 95 GLY A O 1
ATOM 699 N N . THR A 1 96 ? -4.66 13.68 16.953 1 96.81 96 THR A N 1
ATOM 700 C CA . THR A 1 96 ? -3.898 14.43 15.953 1 96.81 96 THR A CA 1
ATOM 701 C C . THR A 1 96 ? -2.434 14 15.961 1 96.81 96 THR A C 1
ATOM 703 O O . THR A 1 96 ? -1.859 13.758 17.031 1 96.81 96 THR A O 1
ATOM 706 N N . THR A 1 97 ? -1.817 13.922 14.805 1 96.75 97 THR A N 1
ATOM 707 C CA . THR A 1 97 ? -0.381 13.672 14.734 1 96.75 97 THR A CA 1
ATOM 708 C C . THR A 1 97 ? 0.395 14.984 14.789 1 96.75 97 THR A C 1
ATOM 710 O O . THR A 1 97 ? -0.156 16.047 14.5 1 96.75 97 THR A O 1
ATOM 713 N N . PRO A 1 98 ? 1.71 14.945 15.156 1 95.56 98 PRO A N 1
ATOM 714 C CA . PRO A 1 98 ? 2.531 16.141 14.953 1 95.56 98 PRO A CA 1
ATOM 715 C C . PRO A 1 98 ? 2.725 16.469 13.477 1 95.56 98 PRO A C 1
ATOM 717 O O . PRO A 1 98 ? 2.627 15.586 12.617 1 95.56 98 PRO A O 1
ATOM 720 N N . MET A 1 99 ? 2.957 17.75 13.227 1 97.5 99 MET A N 1
ATOM 721 C CA . MET A 1 99 ? 3.41 18.125 11.891 1 97.5 99 MET A CA 1
ATOM 722 C C . MET A 1 99 ? 4.746 17.469 11.562 1 97.5 99 MET A C 1
ATOM 724 O O . MET A 1 99 ? 5.707 17.594 12.32 1 97.5 99 MET A O 1
ATOM 728 N N . HIS A 1 100 ? 4.848 16.75 10.398 1 97.75 100 HIS A N 1
ATOM 729 C CA . HIS A 1 100 ? 6.066 16 10.109 1 97.75 100 HIS A CA 1
ATOM 730 C C . HIS A 1 100 ? 6.191 15.719 8.617 1 97.75 100 HIS A C 1
ATOM 732 O O . HIS A 1 100 ? 5.238 15.914 7.859 1 97.75 100 HIS A O 1
ATOM 738 N N . ARG A 1 101 ? 7.363 15.359 8.234 1 97.19 101 ARG A N 1
ATOM 739 C CA . ARG A 1 101 ? 7.742 14.883 6.906 1 97.19 101 ARG A CA 1
ATOM 740 C C . ARG A 1 101 ? 8.695 13.703 6.996 1 97.19 101 ARG A C 1
ATOM 742 O O . ARG A 1 101 ? 9.602 13.688 7.832 1 97.19 101 ARG A O 1
ATOM 749 N N . THR A 1 102 ? 8.422 12.68 6.258 1 97.25 102 THR A N 1
ATOM 750 C CA . THR A 1 102 ? 9.344 11.562 6.078 1 97.25 102 THR A CA 1
ATOM 751 C C . THR A 1 102 ? 9.773 11.445 4.617 1 97.25 102 THR A C 1
ATOM 753 O O . THR A 1 102 ? 9.023 11.82 3.713 1 97.25 102 THR A O 1
ATOM 756 N N . PRO A 1 103 ? 11.109 11.055 4.348 1 96.44 103 PRO A N 1
ATOM 757 C CA . PRO A 1 103 ? 11.523 10.82 2.961 1 96.44 103 PRO A CA 1
ATOM 758 C C . PRO A 1 103 ? 10.891 9.57 2.359 1 96.44 103 PRO A C 1
ATOM 760 O O . PRO A 1 103 ? 11.562 8.539 2.215 1 96.44 103 PRO A O 1
ATOM 763 N N . SER A 1 104 ? 9.648 9.641 1.979 1 97.44 104 SER A N 1
ATOM 764 C CA . SER A 1 104 ? 8.844 8.547 1.448 1 97.44 104 SER A CA 1
ATOM 765 C C . SER A 1 104 ? 7.703 9.07 0.585 1 97.44 104 SER A C 1
ATOM 767 O O . SER A 1 104 ? 7.344 10.25 0.67 1 97.44 104 SER A O 1
ATOM 769 N N . VAL A 1 105 ? 7.266 8.273 -0.255 1 97.38 105 VAL A N 1
ATOM 770 C CA . VAL A 1 105 ? 5.941 8.43 -0.854 1 97.38 105 VAL A CA 1
ATOM 771 C C . VAL A 1 105 ? 4.941 7.516 -0.147 1 97.38 105 VAL A C 1
ATOM 773 O O . VAL A 1 105 ? 5.117 6.297 -0.122 1 97.38 105 VAL A O 1
ATOM 776 N N . ASP A 1 106 ? 3.912 8.117 0.406 1 98.38 106 ASP A N 1
ATOM 777 C CA . ASP A 1 106 ? 2.91 7.348 1.142 1 98.38 106 ASP A CA 1
ATOM 778 C C . ASP A 1 106 ? 1.589 7.297 0.378 1 98.38 106 ASP A C 1
ATOM 780 O O . ASP A 1 106 ? 1.124 8.32 -0.136 1 98.38 106 ASP A O 1
ATOM 784 N N . TYR A 1 107 ? 1.015 6.176 0.261 1 98.5 107 TYR A N 1
ATOM 785 C CA . TYR A 1 107 ? -0.389 6.004 -0.096 1 98.5 107 TYR A CA 1
ATOM 786 C C . TYR A 1 107 ? -1.23 5.691 1.136 1 98.5 107 TYR A C 1
ATOM 788 O O . TYR A 1 107 ? -1.187 4.574 1.659 1 98.5 107 TYR A O 1
ATOM 796 N N . VAL A 1 108 ? -1.95 6.668 1.624 1 98.75 108 VAL A N 1
ATOM 797 C CA . VAL A 1 108 ? -2.783 6.52 2.812 1 98.75 108 VAL A CA 1
ATOM 798 C C . VAL A 1 108 ? -4.246 6.375 2.402 1 98.75 108 VAL A C 1
ATOM 800 O O . VAL A 1 108 ? -4.879 7.344 1.974 1 98.75 108 VAL A O 1
ATOM 803 N N . VAL A 1 109 ? -4.758 5.211 2.551 1 97.69 109 VAL A N 1
ATOM 804 C CA . VAL A 1 109 ? -6.117 4.887 2.127 1 97.69 109 VAL A CA 1
ATOM 805 C C . VAL A 1 109 ? -7.066 4.977 3.32 1 97.69 109 VAL A C 1
ATOM 807 O O . VAL A 1 109 ? -6.836 4.344 4.355 1 97.69 109 VAL A O 1
ATOM 810 N N . VAL A 1 110 ? -8.133 5.715 3.125 1 96.56 110 VAL A N 1
ATOM 811 C CA . VAL A 1 110 ? -9.117 5.82 4.195 1 96.56 110 VAL A CA 1
ATOM 812 C C . VAL A 1 110 ? -10.031 4.598 4.18 1 96.56 110 VAL A C 1
ATOM 814 O O . VAL A 1 110 ? -10.703 4.328 3.178 1 96.56 110 VAL A O 1
ATOM 817 N N . ASN A 1 111 ? -10.039 3.867 5.258 1 93.81 111 ASN A N 1
ATOM 818 C CA . ASN A 1 111 ? -10.883 2.682 5.387 1 93.81 111 ASN A CA 1
ATOM 819 C C . ASN A 1 111 ? -12.195 3.006 6.086 1 93.81 111 ASN A C 1
ATOM 821 O O . ASN A 1 111 ? -13.258 2.547 5.66 1 93.81 111 ASN A O 1
ATOM 825 N N . GLU A 1 112 ? -12.117 3.725 7.156 1 92.94 112 GLU A N 1
ATOM 826 C CA . GLU A 1 112 ? -13.281 4.078 7.961 1 92.94 112 GLU A CA 1
ATOM 827 C C . GLU A 1 112 ? -13.172 5.504 8.5 1 92.94 112 GLU A C 1
ATOM 829 O O . GLU A 1 112 ? -12.094 5.934 8.914 1 92.94 112 GLU A O 1
ATOM 834 N N . GLY A 1 113 ? -14.305 6.16 8.523 1 95.25 113 GLY A N 1
ATOM 835 C CA . GLY A 1 113 ? -14.359 7.5 9.086 1 95.25 113 GLY A CA 1
ATOM 836 C C . GLY A 1 113 ? -13.891 8.578 8.125 1 95.25 113 GLY A C 1
ATOM 837 O O . GLY A 1 113 ? -13.789 8.336 6.918 1 95.25 113 GLY A O 1
ATOM 838 N N . THR A 1 114 ? -13.805 9.805 8.711 1 97.56 114 THR A N 1
ATOM 839 C CA . THR A 1 114 ? -13.477 10.969 7.902 1 97.56 114 THR A CA 1
ATOM 840 C C . THR A 1 114 ? -12.297 11.734 8.5 1 97.56 114 THR A C 1
ATOM 842 O O . THR A 1 114 ? -12.484 12.781 9.125 1 97.56 114 THR A O 1
ATOM 845 N N . PRO A 1 115 ? -11.094 11.305 8.227 1 98.56 115 PRO A N 1
ATOM 846 C CA . PRO A 1 115 ? -9.922 12.039 8.711 1 98.56 115 PRO A CA 1
ATOM 847 C C . PRO A 1 115 ? -9.703 13.352 7.961 1 98.56 115 PRO A C 1
ATOM 849 O O . PRO A 1 115 ? -10.203 13.523 6.844 1 98.56 115 PRO A O 1
ATOM 852 N N . THR A 1 116 ? -9.008 14.25 8.672 1 98.88 116 THR A N 1
ATOM 853 C CA . THR A 1 116 ? -8.609 15.523 8.07 1 98.88 116 THR A CA 1
ATOM 854 C C . THR A 1 116 ? -7.102 15.578 7.867 1 98.88 116 THR A C 1
ATOM 856 O O . THR A 1 116 ? -6.336 15.297 8.789 1 98.88 116 THR A O 1
ATOM 859 N N . LEU A 1 117 ? -6.68 15.867 6.617 1 98.88 117 LEU A N 1
ATOM 860 C CA . LEU A 1 117 ? -5.281 16.094 6.262 1 98.88 117 LEU A CA 1
ATOM 861 C C . LEU A 1 117 ? -4.953 17.578 6.266 1 98.88 117 LEU A C 1
ATOM 863 O O . LEU A 1 117 ? -5.637 18.375 5.621 1 98.88 117 LEU A O 1
ATOM 867 N N . ILE A 1 118 ? -3.934 17.953 7.047 1 98.81 118 ILE A N 1
ATOM 868 C CA . ILE A 1 118 ? -3.578 19.344 7.234 1 98.81 118 ILE A CA 1
ATOM 869 C C . ILE A 1 118 ? -2.16 19.594 6.723 1 98.81 118 ILE A C 1
ATOM 871 O O . ILE A 1 118 ? -1.23 18.875 7.082 1 98.81 118 ILE A O 1
ATOM 875 N N . THR A 1 119 ? -1.961 20.625 5.914 1 98.69 119 THR A N 1
ATOM 876 C CA . THR A 1 119 ? -0.663 20.969 5.348 1 98.69 119 THR A CA 1
ATOM 877 C C . THR A 1 119 ? -0.438 22.469 5.398 1 98.69 119 THR A C 1
ATOM 879 O O . THR A 1 119 ? -1.396 23.25 5.406 1 98.69 119 THR A O 1
ATOM 882 N N . PRO A 1 120 ? 0.836 22.891 5.395 1 97.5 120 PRO A N 1
ATOM 883 C CA . PRO A 1 120 ? 1.09 24.328 5.328 1 97.5 120 PRO A CA 1
ATOM 884 C C . PRO A 1 120 ? 0.763 24.922 3.959 1 97.5 120 PRO A C 1
ATOM 886 O O . PRO A 1 120 ? 1.285 24.469 2.941 1 97.5 120 PRO A O 1
ATOM 889 N N . LYS A 1 121 ? 0.012 25.922 4.031 1 96.88 121 LYS A N 1
ATOM 890 C CA . LYS A 1 121 ? -0.382 26.594 2.793 1 96.88 121 LYS A CA 1
ATOM 891 C C . LYS A 1 121 ? 0.738 27.484 2.273 1 96.88 121 LYS A C 1
ATOM 893 O O . LYS A 1 121 ? 0.848 27.719 1.066 1 96.88 121 LYS A O 1
ATOM 898 N N . THR A 1 122 ? 1.525 28 3.18 1 94.12 122 THR A N 1
ATOM 899 C CA . THR A 1 122 ? 2.633 28.891 2.84 1 94.12 122 THR A CA 1
ATOM 900 C C . THR A 1 122 ? 3.939 28.375 3.438 1 94.12 122 THR A C 1
ATOM 902 O O . THR A 1 122 ? 3.928 27.578 4.379 1 94.12 122 THR A O 1
ATOM 905 N N . ALA A 1 123 ? 5.07 28.766 2.738 1 93 123 ALA A N 1
ATOM 906 C CA . ALA A 1 123 ? 6.367 28.484 3.35 1 93 123 ALA A CA 1
ATOM 907 C C . ALA A 1 123 ? 6.434 29.031 4.773 1 93 123 ALA A C 1
ATOM 909 O O . ALA A 1 123 ? 5.723 29.969 5.113 1 93 123 ALA A O 1
ATOM 910 N N . PHE A 1 124 ? 7.234 28.391 5.59 1 92.81 124 PHE A N 1
ATOM 911 C CA . PHE A 1 124 ? 7.312 28.828 6.98 1 92.81 124 PHE A CA 1
ATOM 912 C C . PHE A 1 124 ? 8.695 28.562 7.555 1 92.81 124 PHE A C 1
ATOM 914 O O . PHE A 1 124 ? 9.508 27.859 6.938 1 92.81 124 PHE A O 1
ATOM 921 N N . SER A 1 125 ? 8.938 29.094 8.719 1 91 125 SER A N 1
ATOM 922 C CA . SER A 1 125 ? 10.172 28.859 9.461 1 91 125 SER A CA 1
ATOM 923 C C . SER A 1 125 ? 9.938 27.938 10.648 1 91 125 SER A C 1
ATOM 925 O O . SER A 1 125 ? 8.797 27.641 10.992 1 91 125 SER A O 1
ATOM 927 N N . VAL A 1 126 ? 11.008 27.391 11.078 1 91.75 126 VAL A N 1
ATOM 928 C CA . VAL A 1 126 ? 10.977 26.578 12.297 1 91.75 126 VAL A CA 1
ATOM 929 C C . VAL A 1 126 ? 11.789 27.25 13.391 1 91.75 126 VAL A C 1
ATOM 931 O O . VAL A 1 126 ? 12.969 27.562 13.203 1 91.75 126 VAL A O 1
ATOM 934 N N . GLU A 1 127 ? 11.078 27.531 14.523 1 89.5 127 GLU A N 1
ATOM 935 C CA . GLU A 1 127 ? 11.711 28.141 15.695 1 89.5 127 GLU A CA 1
ATOM 936 C C . GLU A 1 127 ? 11.586 27.234 16.922 1 89.5 127 GLU A C 1
ATOM 938 O O . GLU A 1 127 ? 10.477 26.938 17.359 1 89.5 127 GLU A O 1
ATOM 943 N N . ASN A 1 128 ? 12.664 26.828 17.469 1 90.44 128 ASN A N 1
ATOM 944 C CA . ASN A 1 128 ? 12.695 25.984 18.641 1 90.44 128 ASN A CA 1
ATOM 945 C C . ASN A 1 128 ? 11.859 24.719 18.438 1 90.4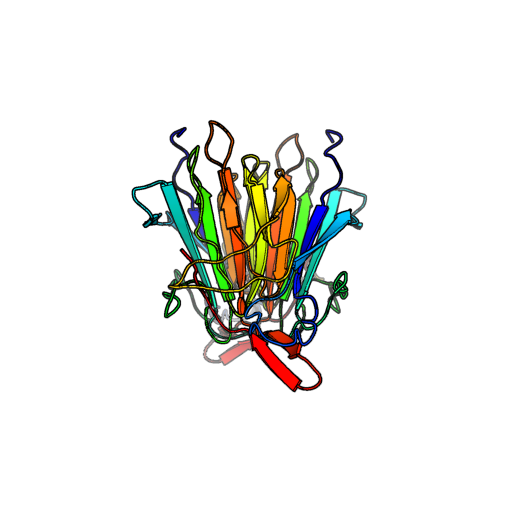4 128 ASN A C 1
ATOM 947 O O . ASN A 1 128 ? 11.047 24.359 19.297 1 90.44 128 ASN A O 1
ATOM 951 N N . GLY A 1 129 ? 11.977 24.172 17.25 1 89.94 129 GLY A N 1
ATOM 952 C CA . GLY A 1 129 ? 11.305 22.922 16.922 1 89.94 129 GLY A CA 1
ATOM 953 C C . GLY A 1 129 ? 9.844 23.109 16.578 1 89.94 129 GLY A C 1
ATOM 954 O O . GLY A 1 129 ? 9.148 22.125 16.25 1 89.94 129 GLY A O 1
ATOM 955 N N . ARG A 1 130 ? 9.406 24.375 16.562 1 92.69 130 ARG A N 1
ATOM 956 C CA . ARG A 1 130 ? 8.008 24.688 16.266 1 92.69 130 ARG A CA 1
ATOM 957 C C . ARG A 1 130 ? 7.863 25.359 14.906 1 92.69 130 ARG A C 1
ATOM 959 O O . ARG A 1 130 ? 8.602 26.297 14.594 1 92.69 130 ARG A O 1
ATOM 966 N N . GLY A 1 131 ? 7.02 24.859 14.18 1 92.5 131 GLY A N 1
ATOM 967 C CA . GLY A 1 131 ? 6.715 25.531 12.922 1 92.5 131 GLY A CA 1
ATOM 968 C C . GLY A 1 131 ? 5.93 26.812 13.102 1 92.5 131 GLY A C 1
ATOM 969 O O . GLY A 1 131 ? 5.066 26.906 13.977 1 92.5 131 GLY A O 1
ATOM 970 N N . THR A 1 132 ? 6.16 27.734 12.188 1 91.38 132 THR A N 1
ATOM 971 C CA . THR A 1 132 ? 5.523 29.047 12.297 1 91.38 132 THR A CA 1
ATOM 972 C C . THR A 1 132 ? 4.543 29.266 11.156 1 91.38 132 THR A C 1
ATOM 974 O O . THR A 1 132 ? 4.355 30.406 10.703 1 91.38 132 THR A O 1
ATOM 977 N N . TRP A 1 133 ? 4.09 28.203 10.617 1 91.06 133 TRP A N 1
ATOM 978 C CA . TRP A 1 133 ? 3.152 28.375 9.516 1 91.06 133 TRP A CA 1
ATOM 979 C C . TRP A 1 133 ? 1.94 29.188 9.953 1 91.06 133 TRP A C 1
ATOM 981 O O . TRP A 1 133 ? 1.465 29.047 11.078 1 91.06 133 TRP A O 1
ATOM 991 N N . GLU A 1 134 ? 1.457 30.078 9.102 1 89.75 134 GLU A N 1
ATOM 992 C CA . GLU A 1 134 ? 0.345 30.969 9.406 1 89.75 134 GLU A CA 1
ATOM 993 C C . GLU A 1 134 ? -0.979 30.391 8.914 1 89.75 134 GLU A C 1
ATOM 995 O O . GLU A 1 134 ? -2.023 30.609 9.531 1 89.75 134 GLU A O 1
ATOM 1000 N N . GLU A 1 135 ? -0.955 29.766 7.781 1 95.56 135 GLU A N 1
ATOM 1001 C CA . GLU A 1 135 ? -2.148 29.203 7.16 1 95.56 135 GLU A CA 1
ATOM 1002 C C . GLU A 1 135 ? -1.938 27.734 6.801 1 95.56 135 GLU A C 1
ATOM 1004 O O . GLU A 1 135 ? -0.823 27.328 6.473 1 95.56 135 GLU A O 1
ATOM 1009 N N . VAL A 1 136 ? -3.049 27 6.926 1 97.81 136 VAL A N 1
ATOM 1010 C CA . VAL A 1 136 ? -2.994 25.594 6.551 1 97.81 136 VAL A CA 1
ATOM 1011 C C . VAL A 1 136 ? -4.098 25.281 5.539 1 97.81 136 VAL A C 1
ATOM 1013 O O . VAL A 1 136 ? -5.051 26.047 5.402 1 97.81 136 VAL A O 1
ATOM 1016 N N . VAL A 1 137 ? -3.92 24.312 4.781 1 98.5 137 VAL A N 1
ATOM 1017 C CA . VAL A 1 137 ? -4.973 23.688 3.992 1 98.5 137 VAL A CA 1
ATOM 1018 C C . VAL A 1 137 ? -5.48 22.438 4.703 1 98.5 137 VAL A C 1
ATOM 1020 O O . VAL A 1 137 ? -4.688 21.594 5.125 1 98.5 137 VAL A O 1
ATOM 1023 N N . GLU A 1 138 ? -6.785 22.422 4.934 1 98.5 138 GLU A N 1
ATOM 1024 C CA . GLU A 1 138 ? -7.406 21.234 5.508 1 98.5 138 GLU A CA 1
ATOM 1025 C C . GLU A 1 138 ? -8.25 20.484 4.473 1 98.5 138 GLU A C 1
ATOM 1027 O O . GLU A 1 138 ? -9.086 21.094 3.803 1 98.5 138 GLU A O 1
ATOM 1032 N N . THR A 1 139 ? -7.98 19.297 4.32 1 98.62 139 THR A N 1
ATOM 1033 C CA . THR A 1 139 ? -8.742 18.438 3.42 1 98.62 139 THR A CA 1
ATOM 1034 C C . THR A 1 139 ? -9.375 17.266 4.184 1 98.62 139 THR A C 1
ATOM 1036 O O . THR A 1 139 ? -8.664 16.453 4.773 1 98.62 139 THR A O 1
ATOM 1039 N N . THR A 1 140 ? -10.703 17.234 4.18 1 98.19 140 THR A N 1
ATOM 1040 C CA . THR A 1 140 ? -11.391 16.094 4.781 1 98.19 140 THR A CA 1
ATOM 1041 C C . THR A 1 140 ? -11.539 14.961 3.773 1 98.19 140 THR A C 1
ATOM 1043 O O . THR A 1 140 ? -11.953 15.188 2.635 1 98.19 140 THR A O 1
ATOM 1046 N N . LEU A 1 141 ? -11.102 13.828 4.207 1 97.75 141 LEU A N 1
ATOM 1047 C CA . LEU A 1 141 ? -11.188 12.656 3.34 1 97.75 141 LEU A CA 1
ATOM 1048 C C . LEU A 1 141 ? -12.273 11.703 3.816 1 97.75 141 LEU A C 1
ATOM 1050 O O . LEU A 1 141 ? -12.719 11.781 4.965 1 97.75 141 LEU A O 1
ATOM 1054 N N . ARG A 1 142 ? -12.742 10.867 2.91 1 94.62 142 ARG A N 1
ATOM 1055 C CA . ARG A 1 142 ? -13.781 9.875 3.178 1 94.62 142 ARG A CA 1
ATOM 1056 C C . ARG A 1 142 ? -13.32 8.477 2.768 1 94.62 142 ARG A C 1
ATOM 1058 O O . ARG A 1 142 ? -12.344 8.328 2.027 1 94.62 142 ARG A O 1
ATOM 1065 N N . PRO A 1 143 ? -14.039 7.422 3.277 1 91.81 143 PRO A N 1
ATOM 1066 C CA . PRO A 1 143 ? -13.656 6.074 2.857 1 91.81 143 PRO A CA 1
ATOM 1067 C C . PRO A 1 143 ? -13.562 5.934 1.34 1 91.81 143 PRO A C 1
ATOM 1069 O O . PRO A 1 143 ? -14.477 6.348 0.621 1 91.81 143 PRO A O 1
ATOM 1072 N N . GLY A 1 144 ? -12.453 5.43 0.903 1 90.56 144 GLY A N 1
ATOM 1073 C CA . GLY A 1 144 ? -12.219 5.309 -0.527 1 90.56 144 GLY A CA 1
ATOM 1074 C C . GLY A 1 144 ? -11.281 6.367 -1.071 1 90.56 144 GLY A C 1
ATOM 1075 O O . GLY A 1 144 ? -10.758 6.23 -2.18 1 90.56 144 GLY A O 1
ATOM 1076 N N . ASP A 1 145 ? -11.109 7.469 -0.338 1 96.38 145 ASP A N 1
ATOM 1077 C CA . ASP A 1 145 ? -10.102 8.453 -0.718 1 96.38 145 ASP A CA 1
ATOM 1078 C C . ASP A 1 145 ? -8.695 7.961 -0.388 1 96.38 145 ASP A C 1
ATOM 1080 O O . ASP A 1 145 ? -8.516 7.145 0.519 1 96.38 145 ASP A O 1
ATOM 1084 N N . VAL A 1 146 ? -7.715 8.445 -1.192 1 98.44 146 VAL A N 1
ATOM 1085 C CA . VAL A 1 146 ? -6.312 8.125 -0.955 1 98.44 146 VAL A CA 1
ATOM 1086 C C . VAL A 1 146 ? -5.484 9.406 -0.934 1 98.44 146 VAL A C 1
ATOM 1088 O O . VAL A 1 146 ? -5.57 10.227 -1.853 1 98.44 146 VAL A O 1
ATOM 1091 N N . ALA A 1 147 ? -4.766 9.648 0.165 1 98.81 147 ALA A N 1
ATOM 1092 C CA . ALA A 1 147 ? -3.75 10.703 0.152 1 98.81 147 ALA A CA 1
ATOM 1093 C C . ALA A 1 147 ? -2.422 10.172 -0.382 1 98.81 147 ALA A C 1
ATOM 1095 O O . ALA A 1 147 ? -1.956 9.109 0.038 1 98.81 147 ALA A O 1
ATOM 1096 N N . VAL A 1 148 ? -1.896 10.797 -1.355 1 98.25 148 VAL A N 1
ATOM 1097 C CA . VAL A 1 148 ? -0.557 10.516 -1.866 1 98.25 148 VAL A CA 1
ATOM 1098 C C . VAL A 1 148 ? 0.419 11.578 -1.363 1 98.25 148 VAL A C 1
ATOM 1100 O O . VAL A 1 148 ? 0.48 12.688 -1.907 1 98.25 148 VAL A O 1
ATOM 1103 N N . GLN A 1 149 ? 1.176 11.227 -0.302 1 97.94 149 GLN A N 1
ATOM 1104 C CA . GLN A 1 149 ? 2.098 12.148 0.35 1 97.94 149 GLN A CA 1
ATOM 1105 C C . GLN A 1 149 ? 3.514 11.992 -0.2 1 97.94 149 GLN A C 1
ATOM 1107 O O . GLN A 1 149 ? 4.16 10.969 0.015 1 97.94 149 GLN A O 1
ATOM 1112 N N . ARG A 1 150 ? 4.055 12.953 -0.901 1 96.88 150 ARG A N 1
ATOM 1113 C CA . ARG A 1 150 ? 5.363 12.891 -1.544 1 96.88 150 ARG A CA 1
ATOM 1114 C C . ARG A 1 150 ? 6.391 13.719 -0.776 1 96.88 150 ARG A C 1
ATOM 1116 O O . ARG A 1 150 ? 6.836 14.766 -1.255 1 96.88 150 ARG A O 1
ATOM 1123 N N . GLY A 1 151 ? 6.809 13.164 0.36 1 96.5 151 GLY A N 1
ATOM 1124 C CA . GLY A 1 151 ? 7.777 13.836 1.208 1 96.5 151 GLY A CA 1
ATOM 1125 C C . GLY A 1 151 ? 7.32 15.203 1.666 1 96.5 151 GLY A C 1
ATOM 1126 O O . GLY A 1 151 ? 8.125 16.141 1.755 1 96.5 151 GLY A O 1
ATOM 1127 N N . ALA A 1 152 ? 6.098 15.375 1.963 1 96.81 152 ALA A N 1
ATOM 1128 C CA . ALA A 1 152 ? 5.52 16.688 2.264 1 96.81 152 ALA A CA 1
ATOM 1129 C C . ALA A 1 152 ? 5.16 16.797 3.742 1 96.81 152 ALA A C 1
ATOM 1131 O O . ALA A 1 152 ? 4.688 15.836 4.348 1 96.81 152 ALA A O 1
ATOM 1132 N N . MET A 1 153 ? 5.301 18.016 4.277 1 97.5 153 MET A N 1
ATOM 1133 C CA . MET A 1 153 ? 4.828 18.281 5.633 1 97.5 153 MET A CA 1
ATOM 1134 C C . MET A 1 153 ? 3.32 18.078 5.734 1 97.5 153 MET A C 1
ATOM 1136 O O . MET A 1 153 ? 2.57 18.547 4.875 1 97.5 153 MET A O 1
ATOM 1140 N N . HIS A 1 154 ? 2.932 17.375 6.789 1 98.62 154 HIS A N 1
ATOM 1141 C CA . HIS A 1 154 ? 1.503 17.109 6.941 1 98.62 154 HIS A CA 1
ATOM 1142 C C . HIS A 1 154 ? 1.159 16.734 8.375 1 98.62 154 HIS A C 1
ATOM 1144 O O . HIS A 1 154 ? 2.041 16.359 9.148 1 98.62 154 HIS A O 1
ATOM 1150 N N . VAL A 1 155 ? -0.085 16.922 8.75 1 98.38 155 VAL A N 1
ATOM 1151 C CA . VAL A 1 155 ? -0.744 16.453 9.969 1 98.38 155 VAL A CA 1
ATOM 1152 C C . VAL A 1 155 ? -1.984 15.641 9.609 1 98.38 155 VAL A C 1
ATOM 1154 O O . VAL A 1 155 ? -2.727 16 8.688 1 98.38 155 VAL A O 1
ATOM 1157 N N . TRP A 1 156 ? -2.166 14.547 10.297 1 98.69 156 TRP A N 1
ATOM 1158 C CA . TRP A 1 156 ? -3.461 13.867 10.289 1 98.69 156 TRP A CA 1
ATOM 1159 C C . TRP A 1 156 ? -4.238 14.164 11.57 1 98.69 156 TRP A C 1
ATOM 1161 O O . TRP A 1 156 ? -3.686 14.109 12.672 1 98.69 156 TRP A O 1
ATOM 1171 N N . ALA A 1 157 ? -5.562 14.477 11.398 1 98.62 157 ALA A N 1
ATOM 1172 C CA . ALA A 1 157 ? -6.426 14.789 12.539 1 98.62 157 ALA A CA 1
ATOM 1173 C C . ALA A 1 157 ? -7.781 14.102 12.398 1 98.62 157 ALA A C 1
ATOM 1175 O O . ALA A 1 157 ? -8.266 13.883 11.281 1 98.62 157 ALA A O 1
ATOM 1176 N N . ASN A 1 158 ? -8.367 13.672 13.484 1 98.56 158 ASN A N 1
ATOM 1177 C CA . ASN A 1 158 ? -9.742 13.195 13.57 1 98.56 158 ASN A CA 1
ATOM 1178 C C . ASN A 1 158 ? -10.633 14.18 14.32 1 98.56 158 ASN A C 1
ATOM 1180 O O . ASN A 1 158 ? -10.57 14.273 15.547 1 98.56 158 ASN A O 1
ATOM 1184 N N . ARG A 1 159 ? -11.484 14.852 13.586 1 97.94 159 ARG A N 1
ATOM 1185 C CA . ARG A 1 159 ? -12.367 15.859 14.172 1 97.94 159 ARG A CA 1
ATOM 1186 C C . ARG A 1 159 ? -13.758 15.289 14.43 1 97.94 159 ARG A C 1
ATOM 1188 O O . ARG A 1 159 ? -14.664 16.016 14.852 1 97.94 159 ARG A O 1
ATOM 1195 N N . SER A 1 160 ? -13.867 14.031 14.141 1 97.56 160 SER A N 1
ATOM 1196 C CA . SER A 1 160 ? -15.148 13.367 14.367 1 97.56 160 SER A CA 1
ATOM 1197 C C . SER A 1 160 ? -15.219 12.758 15.758 1 97.56 160 SER A C 1
ATOM 1199 O O . SER A 1 160 ? -14.281 12.883 16.547 1 97.56 160 SER A O 1
ATOM 1201 N N . ASP A 1 161 ? -16.453 12.062 16.062 1 97.19 161 ASP A N 1
ATOM 1202 C CA . ASP A 1 161 ? -16.672 11.484 17.375 1 97.19 161 ASP A CA 1
ATOM 1203 C C . ASP A 1 161 ? -16.516 9.969 17.344 1 97.19 161 ASP A C 1
ATOM 1205 O O . ASP A 1 161 ? -16.797 9.281 18.328 1 97.19 161 ASP A O 1
ATOM 1209 N N . THR A 1 162 ? -16.047 9.477 16.266 1 96.62 162 THR A N 1
ATOM 1210 C CA . THR A 1 162 ? -15.773 8.055 16.125 1 96.62 162 THR A CA 1
ATOM 1211 C C . THR A 1 162 ? -14.352 7.828 15.633 1 96.62 162 THR A C 1
ATOM 1213 O O . THR A 1 162 ? -13.734 8.734 15.062 1 96.62 162 THR A O 1
ATOM 1216 N N . TRP A 1 163 ? -13.805 6.684 15.867 1 95.88 163 TRP A N 1
ATOM 1217 C CA . TRP A 1 163 ? -12.469 6.355 15.383 1 95.88 163 TRP A CA 1
ATOM 1218 C C . TRP A 1 163 ? -12.414 6.414 13.859 1 95.88 163 TRP A C 1
ATOM 1220 O O . TRP A 1 163 ? -13.375 6.051 13.18 1 95.88 163 TRP A O 1
ATOM 1230 N N . VAL A 1 164 ? -11.297 6.914 13.375 1 96.94 164 VAL A N 1
ATOM 1231 C CA . VAL A 1 164 ? -11.016 6.793 11.953 1 96.94 164 VAL A CA 1
ATOM 1232 C C . VAL A 1 164 ? -9.906 5.773 11.727 1 96.94 164 VAL A C 1
ATOM 1234 O O . VAL A 1 164 ? -9 5.637 12.555 1 96.94 164 VAL A O 1
ATOM 1237 N N . ARG A 1 165 ? -10.047 5.008 10.625 1 95.62 165 ARG A N 1
ATOM 1238 C CA . ARG A 1 165 ? -9.047 4 10.266 1 95.62 165 ARG A CA 1
ATOM 1239 C C . ARG A 1 165 ? -8.508 4.238 8.859 1 95.62 165 ARG A C 1
ATOM 1241 O O . ARG A 1 165 ? -9.281 4.418 7.914 1 95.62 165 ARG A O 1
ATOM 1248 N N . MET A 1 166 ? -7.168 4.227 8.797 1 97.25 166 MET A N 1
ATOM 1249 C CA . MET A 1 166 ? -6.477 4.344 7.516 1 97.25 166 MET A CA 1
ATOM 1250 C C . MET A 1 166 ? -5.445 3.234 7.352 1 97.25 166 MET A C 1
ATOM 1252 O O . MET A 1 166 ? -4.992 2.648 8.336 1 97.25 166 MET A O 1
ATOM 1256 N N . VAL A 1 167 ? -5.152 2.922 6.133 1 97.69 167 VAL A N 1
ATOM 1257 C CA . VAL A 1 167 ? -4.016 2.07 5.805 1 97.69 167 VAL A CA 1
ATOM 1258 C C . VAL A 1 167 ? -2.902 2.91 5.184 1 97.69 167 VAL A C 1
ATOM 1260 O O . VAL A 1 167 ? -3.129 3.623 4.203 1 97.69 167 VAL A O 1
ATOM 1263 N N . GLY A 1 168 ? -1.743 2.816 5.777 1 98.25 168 GLY A N 1
ATOM 1264 C CA . GLY A 1 168 ? -0.578 3.484 5.223 1 98.25 168 GLY A CA 1
ATOM 1265 C C . GLY A 1 168 ? 0.351 2.541 4.48 1 98.25 168 GLY A C 1
ATOM 1266 O O . GLY A 1 168 ? 0.762 1.513 5.02 1 98.25 168 GLY A O 1
ATOM 1267 N N . VAL A 1 169 ? 0.608 2.832 3.277 1 98.69 169 VAL A N 1
ATOM 1268 C CA . VAL A 1 169 ? 1.661 2.221 2.473 1 98.69 169 VAL A CA 1
ATOM 1269 C C . VAL A 1 169 ? 2.816 3.205 2.299 1 98.69 169 VAL A C 1
ATOM 1271 O O . VAL A 1 169 ? 2.734 4.133 1.49 1 98.69 169 VAL A O 1
ATOM 1274 N N . VAL A 1 170 ? 3.904 2.975 3.078 1 98.69 170 VAL A N 1
ATOM 1275 C CA . VAL A 1 170 ? 5.023 3.91 3.098 1 98.69 170 VAL A CA 1
ATOM 1276 C C . VAL A 1 170 ? 6.16 3.371 2.234 1 98.6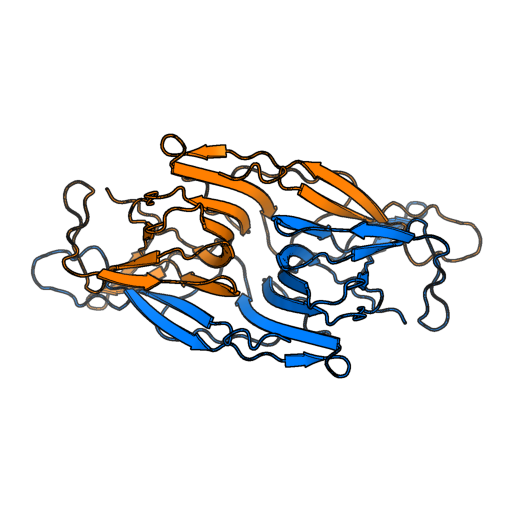9 170 VAL A C 1
ATOM 1278 O O . VAL A 1 170 ? 6.777 2.357 2.57 1 98.69 170 VAL A O 1
ATOM 1281 N N . VAL A 1 171 ? 6.406 4.047 1.136 1 98.44 171 VAL A N 1
ATOM 1282 C CA . VAL A 1 171 ? 7.418 3.639 0.167 1 98.44 171 VAL A CA 1
ATOM 1283 C C . VAL A 1 171 ? 8.672 4.5 0.328 1 98.44 171 VAL A C 1
ATOM 1285 O O . VAL A 1 171 ? 8.594 5.73 0.256 1 98.44 171 VAL A O 1
ATOM 1288 N N . ASP A 1 172 ? 9.805 3.877 0.549 1 98.5 172 ASP A N 1
ATOM 1289 C CA . ASP A 1 172 ? 11.078 4.594 0.675 1 98.5 172 ASP A CA 1
ATOM 1290 C C . ASP A 1 172 ? 11.336 5.469 -0.549 1 98.5 172 ASP A C 1
ATOM 1292 O O . ASP A 1 172 ? 11.109 5.043 -1.684 1 98.5 172 ASP A O 1
ATOM 1296 N N . ALA A 1 173 ? 11.789 6.637 -0.25 1 97.44 173 ALA A N 1
ATOM 1297 C CA . ALA A 1 173 ? 12.125 7.578 -1.311 1 97.44 173 ALA A CA 1
ATOM 1298 C C . ALA A 1 173 ? 13.367 8.391 -0.946 1 97.44 173 ALA A C 1
ATOM 1300 O O . ALA A 1 173 ? 13.688 8.547 0.234 1 97.44 173 ALA A O 1
ATOM 1301 N N . LYS A 1 174 ? 14.078 8.867 -2.023 1 95.06 174 LYS A N 1
ATOM 1302 C CA . LYS A 1 174 ? 15.102 9.875 -1.792 1 95.06 174 LYS A CA 1
ATOM 1303 C C . LYS A 1 174 ? 14.484 11.172 -1.258 1 95.06 174 LYS A C 1
ATOM 1305 O O . LYS A 1 174 ? 13.383 11.547 -1.659 1 95.06 174 LYS A O 1
ATOM 1310 N N . PRO A 1 175 ? 15.25 11.812 -0.408 1 93.69 175 PRO A N 1
ATOM 1311 C CA . PRO A 1 175 ? 14.703 13.086 0.058 1 93.69 175 PRO A CA 1
ATOM 1312 C C . PRO A 1 175 ? 14.359 14.031 -1.09 1 93.69 175 PRO A C 1
ATOM 1314 O O . PRO A 1 175 ? 15.078 14.094 -2.09 1 93.69 175 PRO A O 1
ATOM 1317 N N . SER A 1 176 ? 13.242 14.688 -0.906 1 89.69 176 SER A N 1
ATOM 1318 C CA . SER A 1 176 ? 12.852 15.672 -1.908 1 89.69 176 SER A CA 1
ATOM 1319 C C . SER A 1 176 ? 13.906 16.766 -2.051 1 89.69 176 SER A C 1
ATOM 1321 O O . SER A 1 176 ? 14.523 17.172 -1.063 1 89.69 176 SER A O 1
ATOM 1323 N N . GLN A 1 177 ? 14.086 17.109 -3.268 1 88 177 GLN A N 1
ATOM 1324 C CA . GLN A 1 177 ? 14.977 18.219 -3.578 1 88 177 GLN A CA 1
ATOM 1325 C C . GLN A 1 177 ? 14.195 19.438 -4.051 1 88 177 GLN A C 1
ATOM 1327 O O . GLN A 1 177 ? 13.43 19.359 -5.016 1 88 177 GLN A O 1
ATOM 1332 N N . ILE A 1 178 ? 14.383 20.5 -3.312 1 84.81 178 ILE A N 1
ATOM 1333 C CA . ILE A 1 178 ? 13.688 21.703 -3.744 1 84.81 178 ILE A CA 1
ATOM 1334 C C . ILE A 1 178 ? 14.703 22.797 -4.086 1 84.81 178 ILE A C 1
ATOM 1336 O O . ILE A 1 178 ? 15.82 22.797 -3.561 1 84.81 178 ILE A O 1
ATOM 1340 N N . GLU A 1 179 ? 14.305 23.641 -4.902 1 81.44 179 GLU A N 1
ATOM 1341 C CA . GLU A 1 179 ? 15.141 24.766 -5.301 1 81.44 179 GLU A CA 1
ATOM 1342 C C . GLU A 1 179 ? 15.016 25.922 -4.316 1 81.44 179 GLU A C 1
ATOM 1344 O O . GLU A 1 179 ? 13.906 26.281 -3.916 1 81.44 179 GLU A O 1
ATOM 1349 N N . VAL A 1 180 ? 16.172 26.375 -3.877 1 80.38 180 VAL A N 1
ATOM 1350 C CA . VAL A 1 180 ? 16.25 27.562 -3.047 1 80.38 180 VAL A CA 1
ATOM 1351 C C . VAL A 1 180 ? 17.25 28.547 -3.656 1 80.38 180 VAL A C 1
ATOM 1353 O O . VAL A 1 180 ? 18.469 28.359 -3.553 1 80.38 180 VAL A O 1
ATOM 1356 N N . GLY A 1 181 ? 16.672 29.656 -4.152 1 77.31 181 GLY A N 1
ATOM 1357 C CA . GLY A 1 181 ? 17.547 30.672 -4.715 1 77.31 181 GLY A CA 1
ATOM 1358 C C . GLY A 1 181 ? 18.578 30.094 -5.676 1 77.31 181 GLY A C 1
ATOM 1359 O O . GLY A 1 181 ? 19.75 30.469 -5.613 1 77.31 181 GLY A O 1
ATOM 1360 N N . GLY A 1 182 ? 18.328 29.125 -6.441 1 77.31 182 GLY A N 1
ATOM 1361 C CA . GLY A 1 182 ? 19.234 28.531 -7.418 1 77.31 182 GLY A CA 1
ATOM 1362 C C . GLY A 1 182 ? 20 27.344 -6.875 1 77.31 182 GLY A C 1
ATOM 1363 O O . GLY A 1 182 ? 20.688 26.656 -7.629 1 77.31 182 GLY A O 1
ATOM 1364 N N . ASN A 1 183 ? 20 27.25 -5.559 1 82.62 183 ASN A N 1
ATOM 1365 C CA . ASN A 1 183 ? 20.625 26.078 -4.926 1 82.62 183 ASN A CA 1
ATOM 1366 C C . ASN A 1 183 ? 19.594 25 -4.629 1 82.62 183 ASN A C 1
ATOM 1368 O O . ASN A 1 183 ? 18.391 25.234 -4.719 1 82.62 183 ASN A O 1
ATOM 1372 N N . VAL A 1 184 ? 20.125 23.781 -4.453 1 84.19 184 VAL A N 1
ATOM 1373 C CA . VAL A 1 184 ? 19.234 22.672 -4.18 1 84.19 184 VAL A CA 1
ATOM 1374 C C . VAL A 1 184 ? 19.344 22.266 -2.707 1 84.19 184 VAL A C 1
ATOM 1376 O O . VAL A 1 184 ? 20.438 22.109 -2.18 1 84.19 184 VAL A O 1
ATOM 1379 N N . MET A 1 185 ? 18.188 22.266 -2.08 1 86.38 185 MET A N 1
ATOM 1380 C CA . MET A 1 185 ? 18.078 21.844 -0.688 1 86.38 185 MET A CA 1
ATOM 1381 C C . MET A 1 185 ? 17.375 20.5 -0.585 1 86.38 185 MET A C 1
ATOM 1383 O O . MET A 1 185 ? 16.391 20.25 -1.281 1 86.38 185 MET A O 1
ATOM 1387 N N . GLN A 1 186 ? 17.953 19.562 0.213 1 90 186 GLN A N 1
ATOM 1388 C CA . GLN A 1 186 ? 17.312 18.266 0.467 1 90 186 GLN A CA 1
ATOM 1389 C C . GLN A 1 186 ? 16.406 18.328 1.69 1 90 186 GLN A C 1
ATOM 1391 O O . GLN A 1 186 ? 16.781 18.906 2.719 1 90 186 GLN A O 1
ATOM 1396 N N . LEU A 1 187 ? 15.234 17.812 1.484 1 92.69 187 LEU A N 1
ATOM 1397 C CA . LEU A 1 187 ? 14.25 17.781 2.566 1 92.69 187 LEU A CA 1
ATOM 1398 C C . LEU A 1 187 ? 14.18 16.391 3.193 1 92.69 187 LEU A C 1
ATOM 1400 O O . LEU A 1 187 ? 13.43 15.531 2.719 1 92.69 187 LEU A O 1
ATOM 1404 N N . GLY A 1 188 ? 14.906 16.156 4.281 1 93 188 GLY A N 1
ATOM 1405 C CA . GLY A 1 188 ? 14.883 14.891 5.004 1 93 188 GLY A CA 1
ATOM 1406 C C . GLY A 1 188 ? 13.75 14.789 6.012 1 93 188 GLY A C 1
ATOM 1407 O O . GLY A 1 188 ? 12.828 15.602 5.988 1 93 188 GLY A O 1
ATOM 1408 N N . GLU A 1 189 ? 13.82 13.773 6.812 1 95.62 189 GLU A N 1
ATOM 1409 C CA . GLU A 1 189 ? 12.812 13.578 7.848 1 95.62 189 GLU A CA 1
ATOM 1410 C C . GLU A 1 189 ? 12.828 14.719 8.859 1 95.62 189 GLU A C 1
ATOM 1412 O O . GLU A 1 189 ? 13.898 15.172 9.273 1 95.62 189 GLU A O 1
ATOM 1417 N N . ARG A 1 190 ? 11.664 15.195 9.219 1 95.19 190 ARG A N 1
ATOM 1418 C CA . ARG A 1 190 ? 11.539 16.234 10.227 1 95.19 190 ARG A CA 1
ATOM 1419 C C . ARG A 1 190 ? 10.211 16.125 10.969 1 95.19 190 ARG A C 1
ATOM 1421 O O . ARG A 1 190 ? 9.164 15.914 10.359 1 95.19 190 ARG A O 1
ATOM 1428 N N . TRP A 1 191 ? 10.195 16.172 12.258 1 95.56 191 TRP A N 1
ATOM 1429 C CA . TRP A 1 191 ? 9.039 16.203 13.148 1 95.56 191 TRP A CA 1
ATOM 1430 C C . TRP A 1 191 ? 8.977 17.5 13.93 1 95.56 191 TRP A C 1
ATOM 1432 O O . TRP A 1 191 ? 9.945 17.875 14.594 1 95.56 191 TRP A O 1
ATOM 1442 N N . LEU A 1 192 ? 7.898 18.172 13.797 1 94.62 192 LEU A N 1
ATOM 1443 C CA . LEU A 1 192 ? 7.758 19.469 14.453 1 94.62 192 LEU A CA 1
ATOM 1444 C C . LEU A 1 192 ? 6.797 19.391 15.625 1 94.62 192 LEU A C 1
ATOM 1446 O O . LEU A 1 192 ? 5.965 18.484 15.695 1 94.62 192 LEU A O 1
ATOM 1450 N N . GLN A 1 193 ? 6.918 20.266 16.516 1 85.25 193 GLN A N 1
ATOM 1451 C CA . GLN A 1 193 ? 6.059 20.375 17.703 1 85.25 193 GLN A CA 1
ATOM 1452 C C . GLN A 1 193 ? 4.879 21.297 17.422 1 85.25 193 GLN A C 1
ATOM 1454 O O . GLN A 1 193 ? 4.973 22.219 16.594 1 85.25 193 GLN A O 1
ATOM 1459 N N . MET B 1 1 ? -25.375 -0.924 -7.316 1 34.38 1 MET B N 1
ATOM 1460 C CA . MET B 1 1 ? -24.266 -0.505 -6.453 1 34.38 1 MET B CA 1
ATOM 1461 C C . MET B 1 1 ? -24.469 0.926 -5.969 1 34.38 1 MET B C 1
ATOM 1463 O O . MET B 1 1 ? -24.984 1.769 -6.703 1 34.38 1 MET B O 1
ATOM 1467 N N . ALA B 1 2 ? -24.703 1.104 -4.719 1 41.38 2 ALA B N 1
ATOM 1468 C CA . ALA B 1 2 ? -24.859 2.473 -4.23 1 41.38 2 ALA B CA 1
ATOM 1469 C C . ALA B 1 2 ? -23.875 3.412 -4.914 1 41.38 2 ALA B C 1
ATOM 1471 O O . ALA B 1 2 ? -22.781 2.996 -5.316 1 41.38 2 ALA B O 1
ATOM 1472 N N . ASP B 1 3 ? -24.375 4.383 -5.598 1 48.59 3 ASP B N 1
ATOM 1473 C CA . ASP B 1 3 ? -23.672 5.492 -6.219 1 48.59 3 ASP B CA 1
ATOM 1474 C C . ASP B 1 3 ? -22.484 5.945 -5.352 1 48.59 3 ASP B C 1
ATOM 1476 O O . ASP B 1 3 ? -22.672 6.742 -4.43 1 48.59 3 ASP B O 1
ATOM 1480 N N . HIS B 1 4 ? -21.594 5.039 -5.152 1 62.69 4 HIS B N 1
ATOM 1481 C CA . HIS B 1 4 ? -20.5 5.578 -4.352 1 62.69 4 HIS B CA 1
ATOM 1482 C C . HIS B 1 4 ? -19.781 6.715 -5.082 1 62.69 4 HIS B C 1
ATOM 1484 O O . HIS B 1 4 ? -19.625 6.672 -6.305 1 62.69 4 HIS B O 1
ATOM 1490 N N . PRO B 1 5 ? -19.859 7.988 -4.434 1 69.25 5 PRO B N 1
ATOM 1491 C CA . PRO B 1 5 ? -19.062 9.055 -5.043 1 69.25 5 PRO B CA 1
ATOM 1492 C C . PRO B 1 5 ? -17.734 8.555 -5.598 1 69.25 5 PRO B C 1
ATOM 1494 O O . PRO B 1 5 ? -17.219 7.531 -5.141 1 69.25 5 PRO B O 1
ATOM 1497 N N . PRO B 1 6 ? -17.391 9.172 -6.73 1 82.69 6 PRO B N 1
ATOM 1498 C CA . PRO B 1 6 ? -16.094 8.781 -7.301 1 82.69 6 PRO B CA 1
ATOM 1499 C C . PRO B 1 6 ? -14.961 8.82 -6.281 1 82.69 6 PRO B C 1
ATOM 1501 O O . PRO B 1 6 ? -14.977 9.656 -5.375 1 82.69 6 PRO B O 1
ATOM 1504 N N . ARG B 1 7 ? -14.125 7.887 -6.379 1 91.94 7 ARG B N 1
ATOM 1505 C CA . ARG B 1 7 ? -12.938 7.855 -5.527 1 91.94 7 ARG B CA 1
ATOM 1506 C C . ARG B 1 7 ? -11.953 8.953 -5.918 1 91.94 7 ARG B C 1
ATOM 1508 O O . ARG B 1 7 ? -11.82 9.281 -7.098 1 91.94 7 ARG B O 1
ATOM 1515 N N . ARG B 1 8 ? -11.32 9.562 -4.863 1 97.19 8 ARG B N 1
ATOM 1516 C CA . ARG B 1 8 ? -10.375 10.648 -5.09 1 97.19 8 ARG B CA 1
ATOM 1517 C C . ARG B 1 8 ? -8.984 10.281 -4.594 1 97.19 8 ARG B C 1
ATOM 1519 O O . ARG B 1 8 ? -8.844 9.5 -3.648 1 97.19 8 ARG B O 1
ATOM 1526 N N . ARG B 1 9 ? -7.961 10.828 -5.273 1 97.94 9 ARG B N 1
ATOM 1527 C CA . ARG B 1 9 ? -6.668 10.906 -4.602 1 97.94 9 ARG B CA 1
ATOM 1528 C C . ARG B 1 9 ? -6.277 12.359 -4.328 1 97.94 9 ARG B C 1
ATOM 1530 O O . ARG B 1 9 ? -6.543 13.242 -5.148 1 97.94 9 ARG B O 1
ATOM 1537 N N . ILE B 1 10 ? -5.82 12.688 -3.154 1 98.75 10 ILE B N 1
ATOM 1538 C CA . ILE B 1 10 ? -5.281 13.969 -2.691 1 98.75 10 ILE B CA 1
ATOM 1539 C C . ILE B 1 10 ? -3.756 13.906 -2.682 1 98.75 10 ILE B C 1
ATOM 1541 O O . ILE B 1 10 ? -3.16 13.188 -1.878 1 98.75 10 ILE B O 1
ATOM 1545 N N . VAL B 1 11 ? -3.094 14.703 -3.598 1 98.5 11 VAL B N 1
ATOM 1546 C CA . VAL B 1 11 ? -1.651 14.625 -3.805 1 98.5 11 VAL B CA 1
ATOM 1547 C C . VAL B 1 11 ? -0.975 15.828 -3.154 1 98.5 11 VAL B C 1
ATOM 1549 O O . VAL B 1 11 ? -1.372 16.969 -3.385 1 98.5 11 VAL B O 1
ATOM 1552 N N . LEU B 1 12 ? 0.018 15.555 -2.318 1 98.25 12 LEU B N 1
ATOM 1553 C CA . LEU B 1 12 ? 0.813 16.594 -1.662 1 98.25 12 LEU B CA 1
ATOM 1554 C C . LEU B 1 12 ? 2.203 16.688 -2.283 1 98.25 12 LEU B C 1
ATOM 1556 O O . LEU B 1 12 ? 2.887 15.664 -2.439 1 98.25 12 LEU B O 1
ATOM 1560 N N . SER B 1 13 ? 2.639 17.844 -2.561 1 96.38 13 SER B N 1
ATOM 1561 C CA . SER B 1 13 ? 3.988 18.094 -3.062 1 96.38 13 SER B CA 1
ATOM 1562 C C . SER B 1 13 ? 4.578 19.359 -2.477 1 96.38 13 SER B C 1
ATOM 1564 O O . SER B 1 13 ? 3.848 20.312 -2.16 1 96.38 13 SER B O 1
ATOM 1566 N N . ASN B 1 14 ? 5.938 19.344 -2.398 1 94.81 14 ASN B N 1
ATOM 1567 C CA . ASN B 1 14 ? 6.637 20.547 -1.959 1 94.81 14 ASN B CA 1
ATOM 1568 C C . ASN B 1 14 ? 6.738 21.578 -3.08 1 94.81 14 ASN B C 1
ATOM 1570 O O . ASN B 1 14 ? 7.133 21.25 -4.199 1 94.81 14 ASN B O 1
ATOM 1574 N N . LEU B 1 15 ? 6.402 22.797 -2.717 1 92.5 15 LEU B N 1
ATOM 1575 C CA . LEU B 1 15 ? 6.605 23.875 -3.67 1 92.5 15 LEU B CA 1
ATOM 1576 C C . LEU B 1 15 ? 8.016 24.453 -3.553 1 92.5 15 LEU B C 1
ATOM 1578 O O . LEU B 1 15 ? 8.68 24.281 -2.527 1 92.5 15 LEU B O 1
ATOM 1582 N N . PRO B 1 16 ? 8.469 25.109 -4.66 1 88.75 16 PRO B N 1
ATOM 1583 C CA . PRO B 1 16 ? 9.773 25.766 -4.543 1 88.75 16 PRO B CA 1
ATOM 1584 C C . PRO B 1 16 ? 9.797 26.828 -3.449 1 88.75 16 PRO B C 1
ATOM 1586 O O . PRO B 1 16 ? 8.75 27.391 -3.094 1 88.75 16 PRO B O 1
ATOM 1589 N N . LEU B 1 17 ? 10.977 27 -2.902 1 86.25 17 LEU B N 1
ATOM 1590 C CA . LEU B 1 17 ? 11.18 28.047 -1.907 1 86.25 17 LEU B CA 1
ATOM 1591 C C . LEU B 1 17 ? 11.836 29.281 -2.535 1 86.25 17 LEU B C 1
ATOM 1593 O O . LEU B 1 17 ? 12.812 29.156 -3.27 1 86.25 17 LEU B O 1
ATOM 1597 N N . GLU B 1 18 ? 11.07 30.375 -2.504 1 75.94 18 GLU B N 1
ATOM 1598 C CA . GLU B 1 18 ? 11.695 31.609 -2.953 1 75.94 18 GLU B CA 1
ATOM 1599 C C . GLU B 1 18 ? 12.781 32.062 -1.986 1 75.94 18 GLU B C 1
ATOM 1601 O O . GLU B 1 18 ? 12.625 31.953 -0.769 1 75.94 18 GLU B O 1
ATOM 1606 N N . PRO B 1 19 ? 13.977 32.312 -2.58 1 64.69 19 PRO B N 1
ATOM 1607 C CA . PRO B 1 19 ? 15.039 32.812 -1.706 1 64.69 19 PRO B CA 1
ATOM 1608 C C . PRO B 1 19 ? 14.578 33.969 -0.834 1 64.69 19 PRO B C 1
ATOM 1610 O O . PRO B 1 19 ? 13.891 34.875 -1.316 1 64.69 19 PRO B O 1
ATOM 1613 N N . SER B 1 20 ? 13.867 33.875 0.08 1 55.66 20 SER B N 1
ATOM 1614 C CA . SER B 1 20 ? 13.609 35.094 0.827 1 55.66 20 SER B CA 1
ATOM 1615 C C . SER B 1 20 ? 14.898 35.656 1.42 1 55.66 20 SER B C 1
ATOM 1617 O O . SER B 1 20 ? 15.852 34.906 1.663 1 55.66 20 SER B O 1
ATOM 1619 N N . GLY B 1 21 ? 15.102 37.062 1.248 1 46.88 21 GLY B N 1
ATOM 1620 C CA . GLY B 1 21 ? 16.219 37.75 1.877 1 46.88 21 GLY B CA 1
ATOM 1621 C C . GLY B 1 21 ? 16.734 37.062 3.117 1 46.88 21 GLY B C 1
ATOM 1622 O O . GLY B 1 21 ? 17.359 36 3.021 1 46.88 21 GLY B O 1
ATOM 1623 N N . SER B 1 22 ? 16.297 37.688 4.301 1 44.78 22 SER B N 1
ATOM 1624 C CA . SER B 1 22 ? 16.828 37.375 5.621 1 44.78 22 SER B CA 1
ATOM 1625 C C . SER B 1 22 ? 16.531 35.938 6.008 1 44.78 22 SER B C 1
ATOM 1627 O O . SER B 1 22 ? 17.312 35.312 6.719 1 44.78 22 SER B O 1
ATOM 1629 N N . ALA B 1 23 ? 15.156 35.75 6.234 1 48.22 23 ALA B N 1
ATOM 1630 C CA . ALA B 1 23 ? 14.789 34.656 7.152 1 48.22 23 ALA B CA 1
ATOM 1631 C C . ALA B 1 23 ? 14.867 33.312 6.461 1 48.22 23 ALA B C 1
ATOM 1633 O O . ALA B 1 23 ? 14.344 33.125 5.359 1 48.22 23 ALA B O 1
ATOM 1634 N N . THR B 1 24 ? 15.789 32.562 6.535 1 52.38 24 THR B N 1
ATOM 1635 C CA . THR B 1 24 ? 16 31.141 6.23 1 52.38 24 THR B CA 1
ATOM 1636 C C . THR B 1 24 ? 14.68 30.391 6.242 1 52.38 24 THR B C 1
ATOM 1638 O O . THR B 1 24 ? 14.203 29.984 7.301 1 52.38 24 THR B O 1
ATOM 1641 N N . GLN B 1 25 ? 13.734 30.922 5.426 1 57.78 25 GLN B N 1
ATOM 1642 C CA . GLN B 1 25 ? 12.586 30.031 5.406 1 57.78 25 GLN B CA 1
ATOM 1643 C C . GLN B 1 25 ? 13.016 28.594 5.125 1 57.78 25 GLN B C 1
ATOM 1645 O O . GLN B 1 25 ? 13.672 28.328 4.117 1 57.78 25 GLN B O 1
ATOM 1650 N N . ALA B 1 26 ? 12.703 27.75 6.215 1 77.94 26 ALA B N 1
ATOM 1651 C CA . ALA B 1 26 ? 13.406 26.469 6.293 1 77.94 26 ALA B CA 1
ATOM 1652 C C . ALA B 1 26 ? 12.547 25.344 5.727 1 77.94 26 ALA B C 1
ATOM 1654 O O . ALA B 1 26 ? 13.07 24.344 5.215 1 77.94 26 ALA B O 1
ATOM 1655 N N . GLU B 1 27 ? 11.148 25.828 5.504 1 92.44 27 GLU B N 1
ATOM 1656 C CA . GLU B 1 27 ? 10.281 24.734 5.07 1 92.44 27 GLU B CA 1
ATOM 1657 C C . GLU B 1 27 ? 9.32 25.188 3.979 1 92.44 27 GLU B C 1
ATOM 1659 O O . GLU B 1 27 ? 8.75 26.281 4.066 1 92.44 27 GLU B O 1
ATOM 1664 N N . PRO B 1 28 ? 9.07 24.531 2.867 1 92.75 28 PRO B N 1
ATOM 1665 C CA . PRO B 1 28 ? 8.219 24.953 1.748 1 92.75 28 PRO B CA 1
ATOM 1666 C C . PRO B 1 28 ? 6.73 24.844 2.064 1 92.75 28 PRO B C 1
ATOM 1668 O O . PRO B 1 28 ? 6.34 24.078 2.941 1 92.75 28 PRO B O 1
ATOM 1671 N N . ALA B 1 29 ? 5.98 25.688 1.278 1 94.75 29 ALA B N 1
ATOM 1672 C CA . ALA B 1 29 ? 4.547 25.453 1.18 1 94.75 29 ALA B CA 1
ATOM 1673 C C . ALA B 1 29 ? 4.266 24.109 0.494 1 94.75 29 ALA B C 1
ATOM 1675 O O . ALA B 1 29 ? 5.082 23.625 -0.295 1 94.75 29 ALA B O 1
ATOM 1676 N N . ILE B 1 30 ? 3.033 23.578 0.848 1 96.81 30 ILE B N 1
ATOM 1677 C CA . ILE B 1 30 ? 2.643 22.297 0.253 1 96.81 30 ILE B CA 1
ATOM 1678 C C . ILE B 1 30 ? 1.522 22.531 -0.759 1 96.81 30 ILE B C 1
ATOM 1680 O O . ILE B 1 30 ? 0.506 23.156 -0.442 1 96.81 30 ILE B O 1
ATOM 1684 N N . GLU B 1 31 ? 1.771 22.109 -1.986 1 97.19 31 GLU B N 1
ATOM 1685 C CA . GLU B 1 31 ? 0.703 22.016 -2.977 1 97.19 31 GLU B CA 1
ATOM 1686 C C . GLU B 1 31 ? -0.228 20.844 -2.676 1 97.19 31 GLU B C 1
ATOM 1688 O O . GLU B 1 31 ? 0.232 19.734 -2.404 1 97.19 31 GLU B O 1
ATOM 1693 N N . VAL B 1 32 ? -1.533 21.078 -2.645 1 98.62 32 VAL B N 1
ATOM 1694 C CA . VAL B 1 32 ? -2.551 20.047 -2.486 1 98.62 32 VAL B CA 1
ATOM 1695 C C . VAL B 1 32 ? -3.426 19.984 -3.736 1 98.62 32 VAL B C 1
ATOM 1697 O O . VAL B 1 32 ? -4.145 20.938 -4.043 1 98.62 32 VAL B O 1
ATOM 1700 N N . LEU B 1 33 ? -3.369 18.922 -4.449 1 98.38 33 LEU B N 1
ATOM 1701 C CA . LEU B 1 33 ? -4.191 18.719 -5.637 1 98.38 33 LEU B CA 1
ATOM 1702 C C . LEU B 1 33 ? -5.102 17.5 -5.461 1 98.38 33 LEU B C 1
ATOM 1704 O O . LEU B 1 33 ? -4.672 16.469 -4.934 1 98.38 33 LEU B O 1
ATOM 1708 N N . THR B 1 34 ? -6.332 17.656 -5.859 1 97.81 34 THR B N 1
ATOM 1709 C CA . THR B 1 34 ? -7.301 16.562 -5.797 1 97.81 34 THR B CA 1
ATOM 1710 C C . THR B 1 34 ? -7.695 16.109 -7.203 1 97.81 34 THR B C 1
ATOM 1712 O O . THR B 1 34 ? -7.969 16.938 -8.07 1 97.81 34 THR B O 1
ATOM 1715 N N . GLU B 1 35 ? -7.656 14.883 -7.379 1 97.12 35 GLU B N 1
ATOM 1716 C CA . GLU B 1 35 ? -8.062 14.289 -8.648 1 97.12 35 GLU B CA 1
ATOM 1717 C C . GLU B 1 35 ? -9.094 13.18 -8.438 1 97.12 35 GLU B C 1
ATOM 1719 O O . GLU B 1 35 ? -8.969 12.375 -7.512 1 97.12 35 GLU B O 1
ATOM 1724 N N . GLN B 1 36 ? -10.133 13.188 -9.344 1 96.19 36 GLN B N 1
ATOM 1725 C CA . GLN B 1 36 ? -11.039 12.047 -9.383 1 96.19 36 GLN B CA 1
ATOM 1726 C C . GLN B 1 36 ? -10.406 10.867 -10.109 1 96.19 36 GLN B C 1
ATOM 1728 O O . GLN B 1 36 ? -9.969 11 -11.258 1 96.19 36 GLN B O 1
ATOM 1733 N N . LEU B 1 37 ? -10.414 9.75 -9.406 1 96.25 37 LEU B N 1
ATOM 1734 C CA . LEU B 1 37 ? -9.789 8.562 -9.992 1 96.25 37 LEU B CA 1
ATOM 1735 C C . LEU B 1 37 ? -10.703 7.918 -11.016 1 96.25 37 LEU B C 1
ATOM 1737 O O . LEU B 1 37 ? -11.93 7.918 -10.852 1 96.25 37 LEU B O 1
ATOM 1741 N N . GLN B 1 38 ? -10.125 7.43 -12.039 1 94.31 38 GLN B N 1
ATOM 1742 C CA . GLN B 1 38 ? -10.883 6.754 -13.094 1 94.31 38 GLN B CA 1
ATOM 1743 C C . GLN B 1 38 ? -10.961 5.254 -12.828 1 94.31 38 GLN B C 1
ATOM 1745 O O . GLN B 1 38 ? -9.938 4.602 -12.609 1 94.31 38 GLN B O 1
ATOM 1750 N N . THR B 1 39 ? -12.133 4.773 -12.852 1 94.94 39 THR B N 1
ATOM 1751 C CA . THR B 1 39 ? -12.375 3.348 -12.656 1 94.94 39 THR B CA 1
ATOM 1752 C C . THR B 1 39 ? -12.492 2.625 -13.992 1 94.94 39 THR B C 1
ATOM 1754 O O . THR B 1 39 ? -13.18 3.096 -14.898 1 94.94 39 THR B O 1
ATOM 1757 N N . GLU B 1 40 ? -11.781 1.507 -14.07 1 93.62 40 GLU B N 1
ATOM 1758 C CA . GLU B 1 40 ? -11.844 0.633 -15.242 1 93.62 40 GLU B CA 1
ATOM 1759 C C . GLU B 1 40 ? -12.719 -0.588 -14.969 1 93.62 40 GLU B C 1
ATOM 1761 O O . GLU B 1 40 ? -12.562 -1.254 -13.945 1 93.62 40 GLU B O 1
ATOM 1766 N N . GLU B 1 41 ? -13.594 -0.834 -15.922 1 93.56 41 GLU B N 1
ATOM 1767 C CA . GLU B 1 41 ? -14.414 -2.039 -15.805 1 93.56 41 GLU B CA 1
ATOM 1768 C C . GLU B 1 41 ? -13.773 -3.211 -16.547 1 93.56 41 GLU B C 1
ATOM 1770 O O . GLU B 1 41 ? -13.273 -3.047 -17.656 1 93.56 41 GLU B O 1
ATOM 1775 N N . MET B 1 42 ? -13.766 -4.32 -15.805 1 90.06 42 MET B N 1
ATOM 1776 C CA . MET B 1 42 ? -13.234 -5.559 -16.359 1 90.06 42 MET B CA 1
ATOM 1777 C C . MET B 1 42 ? -14.25 -6.691 -16.25 1 90.06 42 MET B C 1
ATOM 1779 O O . MET B 1 42 ? -15.133 -6.652 -15.383 1 90.06 42 MET B O 1
ATOM 1783 N N . PHE B 1 43 ? -14.086 -7.738 -17.172 1 89.38 43 PHE B N 1
ATOM 1784 C CA . PHE B 1 43 ? -14.898 -8.945 -17.156 1 89.38 43 PHE B CA 1
ATOM 1785 C C . PHE B 1 43 ? -16.375 -8.602 -17.141 1 89.38 43 PHE B C 1
ATOM 1787 O O . PHE B 1 43 ? -17.125 -9.086 -16.281 1 89.38 43 PHE B O 1
ATOM 1794 N N . GLY B 1 44 ? -16.875 -7.727 -18.062 1 90.69 44 GLY B N 1
ATOM 1795 C CA . GLY B 1 44 ? -18.266 -7.367 -18.234 1 90.69 44 GLY B CA 1
ATOM 1796 C C . GLY B 1 44 ? -18.844 -6.621 -17.047 1 90.69 44 GLY B C 1
ATOM 1797 O O . GLY B 1 44 ? -20.031 -6.742 -16.75 1 90.69 44 GLY B O 1
ATOM 1798 N N . GLY B 1 45 ? -17.969 -6.027 -16.234 1 91.81 45 GLY B N 1
ATOM 1799 C CA . GLY B 1 45 ? -18.453 -5.227 -15.117 1 91.81 45 GLY B CA 1
ATOM 1800 C C . GLY B 1 45 ? -18.438 -5.977 -13.797 1 91.81 45 GLY B C 1
ATOM 1801 O O . GLY B 1 45 ? -18.781 -5.414 -12.758 1 91.81 45 GLY B O 1
ATOM 1802 N N . LEU B 1 46 ? -18.031 -7.219 -13.883 1 94.88 46 LEU B N 1
ATOM 1803 C CA . LEU B 1 46 ? -18.016 -8.031 -12.672 1 94.88 46 LEU B CA 1
ATOM 1804 C C . LEU B 1 46 ? -16.828 -7.652 -11.789 1 94.88 46 LEU B C 1
ATOM 1806 O O . LEU B 1 46 ? -16.812 -7.984 -10.602 1 94.88 46 LEU B O 1
ATOM 1810 N N . LEU B 1 47 ? -15.852 -7.047 -12.445 1 95.81 47 LEU B N 1
ATOM 1811 C CA . LEU B 1 47 ? -14.672 -6.555 -11.742 1 95.81 47 LEU B CA 1
ATOM 1812 C C . LEU B 1 47 ? -14.383 -5.109 -12.125 1 95.81 47 LEU B C 1
ATOM 1814 O O . LEU B 1 47 ? -14.539 -4.727 -13.289 1 95.81 47 LEU B O 1
ATOM 1818 N N . ARG B 1 48 ? -14.062 -4.293 -11.148 1 96.19 48 ARG B N 1
ATOM 1819 C CA . ARG B 1 48 ? -13.625 -2.918 -11.375 1 96.19 48 ARG B CA 1
ATOM 1820 C C . ARG B 1 48 ? -12.266 -2.662 -10.75 1 96.19 48 ARG B C 1
ATOM 1822 O O . ARG B 1 48 ? -12.016 -3.059 -9.609 1 96.19 48 ARG B O 1
ATOM 1829 N N . ARG B 1 49 ? -11.383 -2.084 -11.531 1 96.38 49 ARG B N 1
ATOM 1830 C CA . ARG B 1 49 ? -10.078 -1.649 -11.031 1 96.38 49 ARG B CA 1
ATOM 1831 C C . ARG B 1 49 ? -9.961 -0.13 -11.07 1 96.38 49 ARG B C 1
ATOM 1833 O O . ARG B 1 49 ? -10.305 0.503 -12.07 1 96.38 49 ARG B O 1
ATOM 1840 N N . THR B 1 50 ? -9.602 0.5 -10.016 1 96.69 50 THR B N 1
ATOM 1841 C CA . THR B 1 50 ? -9.328 1.932 -9.945 1 96.69 50 THR B CA 1
ATOM 1842 C C . THR B 1 50 ? -7.875 2.186 -9.555 1 96.69 50 THR B C 1
ATOM 1844 O O . THR B 1 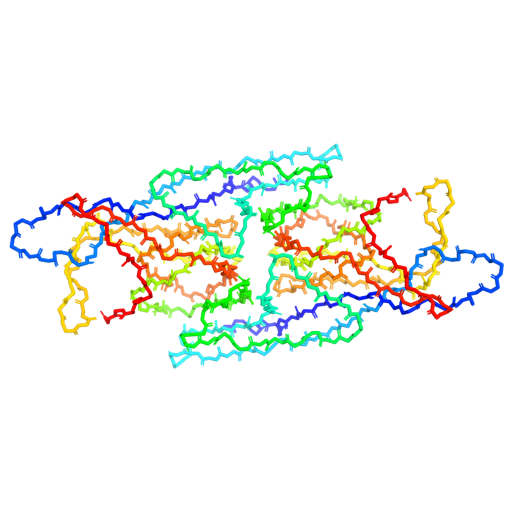50 ? -7.527 2.135 -8.375 1 96.69 50 THR B O 1
ATOM 1847 N N . PRO B 1 51 ? -6.973 2.473 -10.594 1 97.44 51 PRO B N 1
ATOM 1848 C CA . PRO B 1 51 ? -5.566 2.752 -10.273 1 97.44 51 PRO B CA 1
ATOM 1849 C C . PRO B 1 51 ? -5.395 3.979 -9.383 1 97.44 51 PRO B C 1
ATOM 1851 O O . PRO B 1 51 ? -6.113 4.969 -9.547 1 97.44 51 PRO B O 1
ATOM 1854 N N . VAL B 1 52 ? -4.488 3.912 -8.453 1 97.81 52 VAL B N 1
ATOM 1855 C CA . VAL B 1 52 ? -4.215 4.988 -7.508 1 97.81 52 VAL B CA 1
ATOM 1856 C C . VAL B 1 52 ? -2.826 5.566 -7.77 1 97.81 52 VAL B C 1
ATOM 1858 O O . VAL B 1 52 ? -2.65 6.789 -7.781 1 97.81 52 VAL B O 1
ATOM 1861 N N . GLY B 1 53 ? -1.86 4.684 -7.906 1 97.31 53 GLY B N 1
ATOM 1862 C CA . GLY B 1 53 ? -0.495 5.117 -8.156 1 97.31 53 GLY B CA 1
ATOM 1863 C C . GLY B 1 53 ? 0.45 3.971 -8.461 1 97.31 53 GLY B C 1
ATOM 1864 O O . GLY B 1 53 ? 0.159 2.816 -8.141 1 97.31 53 GLY B O 1
ATOM 1865 N N . THR B 1 54 ? 1.6 4.309 -9.164 1 97.25 54 THR B N 1
ATOM 1866 C CA . THR B 1 54 ? 2.674 3.367 -9.461 1 97.25 54 THR B CA 1
ATOM 1867 C C . THR B 1 54 ? 4.035 3.992 -9.172 1 97.25 54 THR B C 1
ATOM 1869 O O . THR B 1 54 ? 4.199 5.211 -9.273 1 97.25 54 THR B O 1
ATOM 1872 N N . VAL B 1 55 ? 4.883 3.184 -8.695 1 96.12 55 VAL B N 1
ATOM 1873 C CA . VAL B 1 55 ? 6.293 3.504 -8.508 1 96.12 55 VAL B CA 1
ATOM 1874 C C . VAL B 1 55 ? 7.156 2.531 -9.312 1 96.12 55 VAL B C 1
ATOM 1876 O O . VAL B 1 55 ? 6.906 1.322 -9.305 1 96.12 55 VAL B O 1
ATOM 1879 N N . SER B 1 56 ? 8.203 3.092 -9.984 1 95.31 56 SER B N 1
ATOM 1880 C CA . SER B 1 56 ? 8.984 2.242 -10.875 1 95.31 56 SER B CA 1
ATOM 1881 C C . SER B 1 56 ? 10.258 1.751 -10.203 1 95.31 56 SER B C 1
ATOM 1883 O O . SER B 1 56 ? 10.93 0.851 -10.711 1 95.31 56 SER B O 1
ATOM 1885 N N . ALA B 1 57 ? 10.555 2.369 -9.062 1 96.94 57 ALA B N 1
ATOM 1886 C CA . ALA B 1 57 ? 11.742 1.969 -8.305 1 96.94 57 ALA B CA 1
ATOM 1887 C C . ALA B 1 57 ? 11.594 2.332 -6.832 1 96.94 57 ALA B C 1
ATOM 1889 O O . ALA B 1 57 ? 10.906 3.297 -6.484 1 96.94 57 ALA B O 1
ATOM 1890 N N . VAL B 1 58 ? 12.203 1.576 -5.969 1 97.62 58 VAL B N 1
ATOM 1891 C CA . VAL B 1 58 ? 12.289 1.85 -4.535 1 97.62 58 VAL B CA 1
ATOM 1892 C C . VAL B 1 58 ? 13.742 1.775 -4.082 1 97.62 58 VAL B C 1
ATOM 1894 O O . VAL B 1 58 ? 14.398 0.741 -4.234 1 97.62 58 VAL B O 1
ATOM 1897 N N . PRO B 1 59 ? 14.398 2.805 -3.564 1 97.19 59 PRO B N 1
ATOM 1898 C CA . PRO B 1 59 ? 13.75 4.078 -3.25 1 97.19 59 PRO B CA 1
ATOM 1899 C C . PRO B 1 59 ? 13.312 4.844 -4.496 1 97.19 59 PRO B C 1
ATOM 1901 O O . PRO B 1 59 ? 14.008 4.809 -5.52 1 97.19 59 PRO B O 1
ATOM 1904 N N . THR B 1 60 ? 12.148 5.438 -4.363 1 96.19 60 THR B N 1
ATOM 1905 C CA . THR B 1 60 ? 11.633 6.227 -5.477 1 96.19 60 THR B CA 1
ATOM 1906 C C . THR B 1 60 ? 12.102 7.672 -5.387 1 96.19 60 THR B C 1
ATOM 1908 O O . THR B 1 60 ? 12.82 8.039 -4.449 1 96.19 60 THR B O 1
ATOM 1911 N N . ASN B 1 61 ? 11.844 8.375 -6.465 1 91 61 ASN B N 1
ATOM 1912 C CA . ASN B 1 61 ? 12.109 9.805 -6.523 1 91 61 ASN B CA 1
ATOM 1913 C C . ASN B 1 61 ? 10.898 10.586 -7.02 1 91 61 ASN B C 1
ATOM 1915 O O . ASN B 1 61 ? 10.312 10.242 -8.047 1 91 61 ASN B O 1
ATOM 1919 N N . PHE B 1 62 ? 10.5 11.539 -6.137 1 81 62 PHE B N 1
ATOM 1920 C CA . PHE B 1 62 ? 9.359 12.352 -6.543 1 81 62 PHE B CA 1
ATOM 1921 C C . PHE B 1 62 ? 9.648 13.836 -6.336 1 81 62 PHE B C 1
ATOM 1923 O O . PHE B 1 62 ? 9.367 14.383 -5.266 1 81 62 PHE B O 1
ATOM 1930 N N . ASP B 1 63 ? 10.273 14.344 -7.223 1 75.94 63 ASP B N 1
ATOM 1931 C CA . ASP B 1 63 ? 10.492 15.781 -7.172 1 75.94 63 ASP B CA 1
ATOM 1932 C C . ASP B 1 63 ? 9.469 16.531 -8.031 1 75.94 63 ASP B C 1
ATOM 1934 O O . ASP B 1 63 ? 8.914 15.961 -8.969 1 75.94 63 ASP B O 1
ATOM 1938 N N . GLY B 1 64 ? 9.148 17.656 -7.516 1 78.75 64 GLY B N 1
ATOM 1939 C CA . GLY B 1 64 ? 8.312 18.531 -8.328 1 78.75 64 GLY B CA 1
ATOM 1940 C C . GLY B 1 64 ? 6.875 18.594 -7.852 1 78.75 64 GLY B C 1
ATOM 1941 O O . GLY B 1 64 ? 6.547 18.078 -6.777 1 78.75 64 GLY B O 1
ATOM 1942 N N . SER B 1 65 ? 6.074 19.375 -8.586 1 88.44 65 SER B N 1
ATOM 1943 C CA . SER B 1 65 ? 4.664 19.625 -8.297 1 88.44 65 SER B CA 1
ATOM 1944 C C . SER B 1 65 ? 3.77 19.031 -9.383 1 88.44 65 SER B C 1
ATOM 1946 O O . SER B 1 65 ? 4.262 18.484 -10.367 1 88.44 65 SER B O 1
ATOM 1948 N N . GLY B 1 66 ? 2.494 19.031 -9.055 1 93.62 66 GLY B N 1
ATOM 1949 C CA . GLY B 1 66 ? 1.53 18.5 -10.008 1 93.62 66 GLY B CA 1
ATOM 1950 C C . GLY B 1 66 ? 1.092 17.078 -9.688 1 93.62 66 GLY B C 1
ATOM 1951 O O . GLY B 1 66 ? 1.496 16.516 -8.664 1 93.62 66 GLY B O 1
ATOM 1952 N N . LEU B 1 67 ? 0.242 16.578 -10.555 1 95.25 67 LEU B N 1
ATOM 1953 C CA . LEU B 1 67 ? -0.282 15.234 -10.375 1 95.25 67 LEU B CA 1
ATOM 1954 C C . LEU B 1 67 ? 0.664 14.195 -10.969 1 95.25 67 LEU B C 1
ATOM 1956 O O . LEU B 1 67 ? 0.988 14.258 -12.156 1 95.25 67 LEU B O 1
ATOM 1960 N N . PRO B 1 68 ? 1.149 13.328 -10.102 1 94.06 68 PRO B N 1
ATOM 1961 C CA . PRO B 1 68 ? 1.976 12.266 -10.688 1 94.06 68 PRO B CA 1
ATOM 1962 C C . PRO B 1 68 ? 1.199 11.383 -11.664 1 94.06 68 PRO B C 1
ATOM 1964 O O . PRO B 1 68 ? 0.021 11.094 -11.438 1 94.06 68 PRO B O 1
ATOM 1967 N N . LYS B 1 69 ? 1.841 11.016 -12.703 1 92.81 69 LYS B N 1
ATOM 1968 C CA . LYS B 1 69 ? 1.24 10.094 -13.656 1 92.81 69 LYS B CA 1
ATOM 1969 C C . LYS B 1 69 ? 1.116 8.688 -13.062 1 92.81 69 LYS B C 1
ATOM 1971 O O . LYS B 1 69 ? 2.02 8.227 -12.367 1 92.81 69 LYS B O 1
ATOM 1976 N N . ILE B 1 70 ? 0.016 8.086 -13.344 1 95.69 70 ILE B N 1
ATOM 1977 C CA . ILE B 1 70 ? -0.138 6.664 -13.039 1 95.69 70 ILE B CA 1
ATOM 1978 C C . ILE B 1 70 ? 0.226 5.836 -14.273 1 95.69 70 ILE B C 1
ATOM 1980 O O . ILE B 1 70 ? -0.521 5.809 -15.25 1 95.69 70 ILE B O 1
ATOM 1984 N N . GLU B 1 71 ? 1.297 5.191 -14.234 1 95.5 71 GLU B N 1
ATOM 1985 C CA . GLU B 1 71 ? 1.757 4.406 -15.375 1 95.5 71 GLU B CA 1
ATOM 1986 C C . GLU B 1 71 ? 1.084 3.039 -15.414 1 95.5 71 GLU B C 1
ATOM 1988 O O . GLU B 1 71 ? 0.853 2.428 -14.367 1 95.5 71 GLU B O 1
ATOM 1993 N N . ALA B 1 72 ? 0.839 2.617 -16.578 1 94.12 72 ALA B N 1
ATOM 1994 C CA . ALA B 1 72 ? 0.278 1.278 -16.75 1 94.12 72 ALA B CA 1
ATOM 1995 C C . ALA B 1 72 ? 1.338 0.206 -16.516 1 94.12 72 ALA B C 1
ATOM 1997 O O . ALA B 1 72 ? 2.434 0.276 -17.078 1 94.12 72 ALA B O 1
ATOM 1998 N N . ALA B 1 73 ? 1.032 -0.719 -15.617 1 94.75 73 ALA B N 1
ATOM 1999 C CA . ALA B 1 73 ? 1.919 -1.872 -15.484 1 94.75 73 ALA B CA 1
ATOM 2000 C C . ALA B 1 73 ? 1.925 -2.707 -16.766 1 94.75 73 ALA B C 1
ATOM 2002 O O . ALA B 1 73 ? 0.89 -2.861 -17.422 1 94.75 73 ALA B O 1
ATOM 2003 N N . PRO B 1 74 ? 3.023 -3.27 -17.125 1 94.75 74 PRO B N 1
ATOM 2004 C CA . PRO B 1 74 ? 3.068 -4.094 -18.328 1 94.75 74 PRO B CA 1
ATOM 2005 C C . PRO B 1 74 ? 2.381 -5.445 -18.141 1 94.75 74 PRO B C 1
ATOM 2007 O O . PRO B 1 74 ? 1.943 -5.777 -17.047 1 94.75 74 PRO B O 1
ATOM 2010 N N . GLY B 1 75 ? 2.209 -6.133 -19.312 1 92.06 75 GLY B N 1
ATOM 2011 C CA . GLY B 1 75 ? 1.646 -7.469 -19.234 1 92.06 75 GLY B CA 1
ATOM 2012 C C . GLY B 1 75 ? 0.206 -7.484 -18.75 1 92.06 75 GLY B C 1
ATOM 2013 O O . GLY B 1 75 ? -0.641 -6.766 -19.297 1 92.06 75 GLY B O 1
ATOM 2014 N N . SER B 1 76 ? 0.018 -8.336 -17.656 1 88.62 76 SER B N 1
ATOM 2015 C CA . SER B 1 76 ? -1.335 -8.477 -17.125 1 88.62 76 SER B CA 1
ATOM 2016 C C . SER B 1 76 ? -1.79 -7.191 -16.438 1 88.62 76 SER B C 1
ATOM 2018 O O . SER B 1 76 ? -2.957 -7.062 -16.062 1 88.62 76 SER B O 1
ATOM 2020 N N . GLY B 1 77 ? -0.896 -6.262 -16.297 1 92.75 77 GLY B N 1
ATOM 2021 C CA . GLY B 1 77 ? -1.252 -4.988 -15.688 1 92.75 77 GLY B CA 1
ATOM 2022 C C . GLY B 1 77 ? -1.218 -5.016 -14.172 1 92.75 77 GLY B C 1
ATOM 2023 O O . GLY B 1 77 ? -1.741 -4.109 -13.516 1 92.75 77 GLY B O 1
ATOM 2024 N N . VAL B 1 78 ? -0.568 -5.988 -13.602 1 96.56 78 VAL B N 1
ATOM 2025 C CA . VAL B 1 78 ? -0.664 -6.164 -12.156 1 96.56 78 VAL B CA 1
ATOM 2026 C C . VAL B 1 78 ? 0.662 -5.785 -11.5 1 96.56 78 VAL B C 1
ATOM 2028 O O . VAL B 1 78 ? 0.71 -4.887 -10.656 1 96.56 78 VAL B O 1
ATOM 2031 N N . VAL B 1 79 ? 1.774 -6.402 -11.984 1 97.88 79 VAL B N 1
ATOM 2032 C CA . VAL B 1 79 ? 3.072 -6.188 -11.359 1 97.88 79 VAL B CA 1
ATOM 2033 C C . VAL B 1 79 ? 3.818 -5.066 -12.086 1 97.88 79 VAL B C 1
ATOM 2035 O O . VAL B 1 79 ? 3.945 -5.09 -13.312 1 97.88 79 VAL B O 1
ATOM 2038 N N . PHE B 1 80 ? 4.211 -4.066 -11.375 1 98.12 80 PHE B N 1
ATOM 2039 C CA . PHE B 1 80 ? 5.078 -3.033 -11.93 1 98.12 80 PHE B CA 1
ATOM 2040 C C . PHE B 1 80 ? 6.543 -3.344 -11.648 1 98.12 80 PHE B C 1
ATOM 2042 O O . PHE B 1 80 ? 6.992 -3.262 -10.5 1 98.12 80 PHE B O 1
ATOM 2049 N N . PRO B 1 81 ? 7.336 -3.662 -12.719 1 97.12 81 PRO B N 1
ATOM 2050 C CA . PRO B 1 81 ? 8.711 -4.125 -12.5 1 97.12 81 PRO B CA 1
ATOM 2051 C C . PRO B 1 81 ? 9.57 -3.094 -11.773 1 97.12 81 PRO B C 1
ATOM 2053 O O . PRO B 1 81 ? 9.594 -1.921 -12.156 1 97.12 81 PRO B O 1
ATOM 2056 N N . GLY B 1 82 ? 10.219 -3.539 -10.703 1 97.12 82 GLY B N 1
ATOM 2057 C CA . GLY B 1 82 ? 11.156 -2.705 -9.969 1 97.12 82 GLY B CA 1
ATOM 2058 C C . GLY B 1 82 ? 10.484 -1.847 -8.914 1 97.12 82 GLY B C 1
ATOM 2059 O O . GLY B 1 82 ? 11.164 -1.176 -8.133 1 97.12 82 GLY B O 1
ATOM 2060 N N . GLY B 1 83 ? 9.18 -1.874 -8.836 1 97.81 83 GLY B N 1
ATOM 2061 C CA . GLY B 1 83 ? 8.461 -0.98 -7.941 1 97.81 83 GLY B CA 1
ATOM 2062 C C . GLY B 1 83 ? 7.16 -1.566 -7.43 1 97.81 83 GLY B C 1
ATOM 2063 O O . GLY B 1 83 ? 7.133 -2.697 -6.941 1 97.81 83 GLY B O 1
ATOM 2064 N N . LEU B 1 84 ? 6.164 -0.762 -7.422 1 97.56 84 LEU B N 1
ATOM 2065 C CA . LEU B 1 84 ? 4.887 -1.26 -6.922 1 97.56 84 LEU B CA 1
ATOM 2066 C C . LEU B 1 84 ? 3.725 -0.638 -7.688 1 97.56 84 LEU B C 1
ATOM 2068 O O . LEU B 1 84 ? 3.898 0.366 -8.383 1 97.56 84 LEU B O 1
ATOM 2072 N N . ASN B 1 85 ? 2.666 -1.254 -7.699 1 98.5 85 ASN B N 1
ATOM 2073 C CA . ASN B 1 85 ? 1.366 -0.897 -8.258 1 98.5 85 ASN B CA 1
ATOM 2074 C C . ASN B 1 85 ? 0.283 -0.877 -7.184 1 98.5 85 ASN B C 1
ATOM 2076 O O . ASN B 1 85 ? 0.106 -1.855 -6.453 1 98.5 85 ASN B O 1
ATOM 2080 N N . VAL B 1 86 ? -0.435 0.277 -6.996 1 98.5 86 VAL B N 1
ATOM 2081 C CA . VAL B 1 86 ? -1.486 0.437 -5.996 1 98.5 86 VAL B CA 1
ATOM 2082 C C . VAL B 1 86 ? -2.814 0.738 -6.684 1 98.5 86 VAL B C 1
ATOM 2084 O O . VAL B 1 86 ? -2.9 1.652 -7.508 1 98.5 86 VAL B O 1
ATOM 2087 N N . TYR B 1 87 ? -3.865 -0.032 -6.371 1 98.06 87 TYR B N 1
ATOM 2088 C CA . TYR B 1 87 ? -5.172 0.192 -6.984 1 98.06 87 TYR B CA 1
ATOM 2089 C C . TYR B 1 87 ? -6.285 -0.376 -6.117 1 98.06 87 TYR B C 1
ATOM 2091 O O . TYR B 1 87 ? -6.047 -1.261 -5.289 1 98.06 87 TYR B O 1
ATOM 2099 N N . PHE B 1 88 ? -7.48 0.154 -6.289 1 97.25 88 PHE B N 1
ATOM 2100 C CA . PHE B 1 88 ? -8.672 -0.513 -5.773 1 97.25 88 PHE B CA 1
ATOM 2101 C C . PHE B 1 88 ? -9.102 -1.643 -6.699 1 97.25 88 PHE B C 1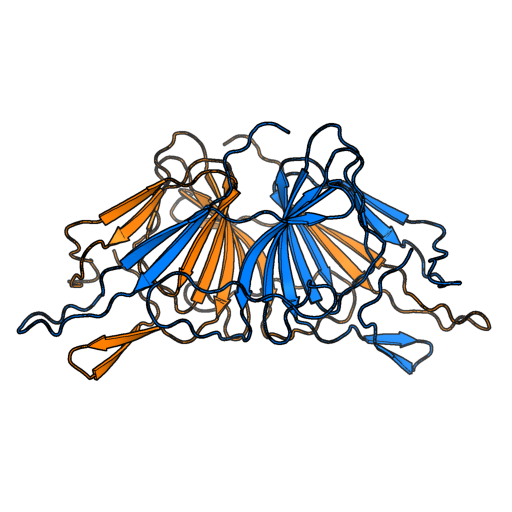
ATOM 2103 O O . PHE B 1 88 ? -8.945 -1.545 -7.922 1 97.25 88 PHE B O 1
ATOM 2110 N N . PHE B 1 89 ? -9.633 -2.602 -6.059 1 96.06 89 PHE B N 1
ATOM 2111 C CA . PHE B 1 89 ? -10.188 -3.779 -6.715 1 96.06 89 PHE B CA 1
ATOM 2112 C C . PHE B 1 89 ? -11.555 -4.125 -6.141 1 96.06 89 PHE B C 1
ATOM 2114 O O . PHE B 1 89 ? -11.656 -4.562 -4.992 1 96.06 89 PHE B O 1
ATOM 2121 N N . ASP B 1 90 ? -12.57 -3.924 -7.012 1 96.69 90 ASP B N 1
ATOM 2122 C CA . ASP B 1 90 ? -13.945 -4.168 -6.598 1 96.69 90 ASP B CA 1
ATOM 2123 C C . ASP B 1 90 ? -14.539 -5.371 -7.328 1 96.69 90 ASP B C 1
ATOM 2125 O O . ASP B 1 90 ? -14.312 -5.543 -8.531 1 96.69 90 ASP B O 1
ATOM 2129 N N . LEU B 1 91 ? -15.258 -6.203 -6.605 1 97.88 91 LEU B N 1
ATOM 2130 C CA . LEU B 1 91 ? -15.953 -7.34 -7.199 1 97.88 91 LEU B CA 1
ATOM 2131 C C . LEU B 1 91 ? -17.469 -7.203 -7.035 1 97.88 91 LEU B C 1
ATOM 2133 O O . LEU B 1 91 ? -17.953 -6.914 -5.941 1 97.88 91 LEU B O 1
ATOM 2137 N N . ALA B 1 92 ? -18.219 -7.348 -8.109 1 97.69 92 ALA B N 1
ATOM 2138 C CA . ALA B 1 92 ? -19.688 -7.375 -8.07 1 97.69 92 ALA B CA 1
ATOM 2139 C C . ALA B 1 92 ? -20.188 -8.648 -7.391 1 97.69 92 ALA B C 1
ATOM 2141 O O . ALA B 1 92 ? -19.438 -9.617 -7.242 1 97.69 92 ALA B O 1
ATOM 2142 N N . PRO B 1 93 ? -21.531 -8.523 -6.918 1 97.62 93 PRO B N 1
ATOM 2143 C CA . PRO B 1 93 ? -22.125 -9.781 -6.465 1 97.62 93 PRO B CA 1
ATOM 2144 C C . PRO B 1 93 ? -21.953 -10.914 -7.48 1 97.62 93 PRO B C 1
ATOM 2146 O O . PRO B 1 93 ? -22.312 -10.75 -8.648 1 97.62 93 PRO B O 1
ATOM 2149 N N . GLY B 1 94 ? -21.375 -12 -7.035 1 96.94 94 GLY B N 1
ATOM 2150 C CA . GLY B 1 94 ? -21.141 -13.141 -7.91 1 96.94 94 GLY B CA 1
ATOM 2151 C C . GLY B 1 94 ? -19.859 -13.047 -8.695 1 96.94 94 GLY B C 1
ATOM 2152 O O . GLY B 1 94 ? -19.469 -13.992 -9.391 1 96.94 94 GLY B O 1
ATOM 215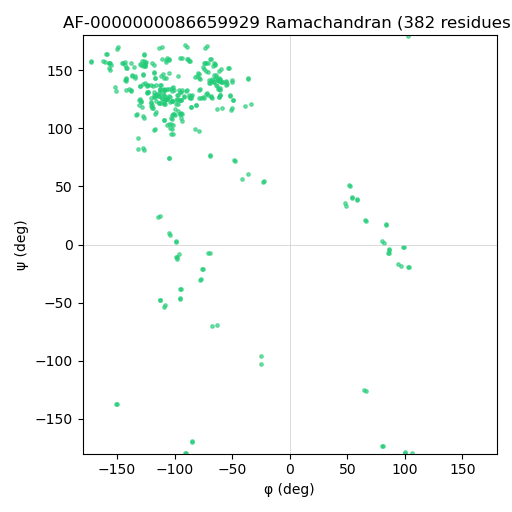3 N N . GLY B 1 95 ? -19.172 -11.867 -8.609 1 97.38 95 GLY B N 1
ATOM 2154 C CA . GLY B 1 95 ? -17.922 -11.695 -9.312 1 97.38 95 GLY B CA 1
ATOM 2155 C C . GLY B 1 95 ? -16.812 -12.594 -8.797 1 97.38 95 GLY B C 1
ATOM 2156 O O . GLY B 1 95 ? -16.703 -12.828 -7.59 1 97.38 95 GLY B O 1
ATOM 2157 N N . THR B 1 96 ? -15.992 -13.164 -9.719 1 96.94 96 THR B N 1
ATOM 2158 C CA . THR B 1 96 ? -14.867 -14.031 -9.391 1 96.94 96 THR B CA 1
ATOM 2159 C C . THR B 1 96 ? -13.695 -13.773 -10.336 1 96.94 96 THR B C 1
ATOM 2161 O O . THR B 1 96 ? -13.898 -13.562 -11.539 1 96.94 96 THR B O 1
ATOM 2164 N N . THR B 1 97 ? -12.484 -13.789 -9.836 1 96.75 97 THR B N 1
ATOM 2165 C CA . THR B 1 97 ? -11.305 -13.719 -10.695 1 96.75 97 THR B CA 1
ATOM 2166 C C . THR B 1 97 ? -10.898 -15.109 -11.172 1 96.75 97 THR B C 1
ATOM 2168 O O . THR B 1 97 ? -11.266 -16.109 -10.555 1 96.75 97 THR B O 1
ATOM 2171 N N . PRO B 1 98 ? -10.156 -15.172 -12.281 1 95.62 98 PRO B N 1
ATOM 2172 C CA . PRO B 1 98 ? -9.531 -16.469 -12.586 1 95.62 98 PRO B CA 1
ATOM 2173 C C . PRO B 1 98 ? -8.492 -16.875 -11.547 1 95.62 98 PRO B C 1
ATOM 2175 O O . PRO B 1 98 ? -7.926 -16.031 -10.859 1 95.62 98 PRO B O 1
ATOM 2178 N N . MET B 1 99 ? -8.273 -18.203 -11.43 1 97.56 99 MET B N 1
ATOM 2179 C CA . MET B 1 99 ? -7.121 -18.672 -10.664 1 97.56 99 MET B CA 1
ATOM 2180 C C . MET B 1 99 ? -5.816 -18.188 -11.281 1 97.56 99 MET B C 1
ATOM 2182 O O . MET B 1 99 ? -5.57 -18.391 -12.469 1 97.56 99 MET B O 1
ATOM 2186 N N . HIS B 1 100 ? -4.926 -17.531 -10.469 1 97.75 100 HIS B N 1
ATOM 2187 C CA . HIS B 1 100 ? -3.719 -16.938 -11.039 1 97.75 100 HIS B CA 1
ATOM 2188 C C . HIS B 1 100 ? -2.65 -16.719 -9.969 1 97.75 100 HIS B C 1
ATOM 2190 O O . HIS B 1 100 ? -2.928 -16.844 -8.773 1 97.75 100 HIS B O 1
ATOM 2196 N N . ARG B 1 101 ? -1.464 -16.516 -10.438 1 97.12 101 ARG B N 1
ATOM 2197 C CA . ARG B 1 101 ? -0.281 -16.141 -9.664 1 97.12 101 ARG B CA 1
ATOM 2198 C C . ARG B 1 101 ? 0.529 -15.07 -10.391 1 97.12 101 ARG B C 1
ATOM 2200 O O . ARG B 1 101 ? 0.701 -15.125 -11.609 1 97.12 101 ARG B O 1
ATOM 2207 N N . THR B 1 102 ? 0.907 -14.07 -9.68 1 97.31 102 THR B N 1
ATOM 2208 C CA . THR B 1 102 ? 1.859 -13.07 -10.164 1 97.31 102 THR B CA 1
ATOM 2209 C C . THR B 1 102 ? 3.123 -13.07 -9.312 1 97.31 102 THR B C 1
ATOM 2211 O O . THR B 1 102 ? 3.072 -13.391 -8.117 1 97.31 102 THR B O 1
ATOM 2214 N N . PRO B 1 103 ? 4.379 -12.844 -9.938 1 96.44 103 PRO B N 1
ATOM 2215 C CA . PRO B 1 103 ? 5.602 -12.719 -9.141 1 96.44 103 PRO B CA 1
ATOM 2216 C C . PRO B 1 103 ? 5.641 -11.43 -8.32 1 96.44 103 PRO B C 1
ATOM 2218 O O . PRO B 1 103 ? 6.359 -10.492 -8.68 1 96.44 103 PRO B O 1
ATOM 2221 N N . SER B 1 104 ? 4.91 -11.391 -7.254 1 97.38 104 SER B N 1
ATOM 2222 C CA . SER B 1 104 ? 4.754 -10.234 -6.383 1 97.38 104 SER B CA 1
ATOM 2223 C C . SER B 1 104 ? 4.363 -10.648 -4.969 1 97.38 104 SER B C 1
ATOM 2225 O O . SER B 1 104 ? 3.908 -11.781 -4.754 1 97.38 104 SER B O 1
ATOM 2227 N N . VAL B 1 105 ? 4.684 -9.844 -4.086 1 97.31 105 VAL B N 1
ATOM 2228 C CA . VAL B 1 105 ? 4.027 -9.867 -2.783 1 97.31 105 VAL B CA 1
ATOM 2229 C C . VAL B 1 105 ? 2.922 -8.82 -2.74 1 97.31 105 VAL B C 1
ATOM 2231 O O . VAL B 1 105 ? 3.18 -7.629 -2.918 1 97.31 105 VAL B O 1
ATOM 2234 N N . ASP B 1 106 ? 1.718 -9.281 -2.496 1 98.31 106 ASP B N 1
ATOM 2235 C CA . ASP B 1 106 ? 0.574 -8.375 -2.469 1 98.31 106 ASP B CA 1
ATOM 2236 C C . ASP B 1 106 ? 0.044 -8.203 -1.048 1 98.31 106 ASP B C 1
ATOM 2238 O O . ASP B 1 106 ? -0.095 -9.18 -0.309 1 98.31 106 ASP B O 1
ATOM 2242 N N . TYR B 1 107 ? -0.21 -7.039 -0.655 1 98.5 107 TYR B N 1
ATOM 2243 C CA . TYR B 1 107 ? -1.046 -6.723 0.497 1 98.5 107 TYR B CA 1
ATOM 2244 C C . TYR B 1 107 ? -2.43 -6.262 0.056 1 98.5 107 TYR B C 1
ATOM 2246 O O . TYR B 1 107 ? -2.594 -5.137 -0.424 1 98.5 107 TYR B O 1
ATOM 2254 N N . VAL B 1 108 ? -3.398 -7.121 0.177 1 98.75 108 VAL B N 1
ATOM 2255 C CA . VAL B 1 108 ? -4.77 -6.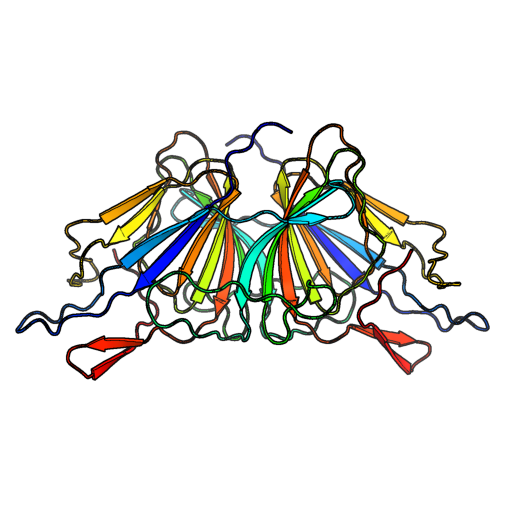828 -0.227 1 98.75 108 VAL B CA 1
ATOM 2256 C C . VAL B 1 108 ? -5.617 -6.531 1.007 1 98.75 108 VAL B C 1
ATOM 2258 O O . VAL B 1 108 ? -5.949 -7.438 1.775 1 98.75 108 VAL B O 1
ATOM 2261 N N . VAL B 1 109 ? -5.969 -5.336 1.16 1 97.75 109 VAL B N 1
ATOM 2262 C CA . VAL B 1 109 ? -6.711 -4.875 2.328 1 97.75 109 VAL B CA 1
ATOM 2263 C C . VAL B 1 109 ? -8.203 -4.805 2.002 1 97.75 109 VAL B C 1
ATOM 2265 O O . VAL B 1 109 ? -8.602 -4.164 1.026 1 97.75 109 VAL B O 1
ATOM 2268 N N . VAL B 1 110 ? -9 -5.41 2.844 1 96.62 110 VAL B N 1
ATOM 2269 C CA . VAL B 1 110 ? -10.438 -5.359 2.637 1 96.62 110 VAL B CA 1
ATOM 2270 C C . VAL B 1 110 ? -10.992 -4.043 3.178 1 96.62 110 VAL B C 1
ATOM 2272 O O . VAL B 1 110 ? -10.844 -3.742 4.363 1 96.62 110 VAL B O 1
ATOM 2275 N N . ASN B 1 111 ? -11.594 -3.277 2.324 1 93.69 111 ASN B N 1
ATOM 2276 C CA . ASN B 1 111 ? -12.188 -2 2.703 1 93.69 111 ASN B CA 1
ATOM 2277 C C . ASN B 1 111 ? -13.68 -2.145 3.01 1 93.69 111 ASN B C 1
ATOM 2279 O O . ASN B 1 111 ? -14.172 -1.58 3.988 1 93.69 111 ASN B O 1
ATOM 2283 N N . GLU B 1 112 ? -14.375 -2.832 2.137 1 93 112 GLU B N 1
ATOM 2284 C CA . GLU B 1 112 ? -15.82 -3.014 2.262 1 93 112 GLU B CA 1
ATOM 2285 C C . GLU B 1 112 ? -16.234 -4.418 1.834 1 93 112 GLU B C 1
ATOM 2287 O O . GLU B 1 112 ? -15.727 -4.953 0.85 1 93 112 GLU B O 1
ATOM 2292 N N . GLY B 1 113 ? -17.219 -4.938 2.555 1 95.31 113 GLY B N 1
ATOM 2293 C CA . GLY B 1 113 ? -17.781 -6.234 2.203 1 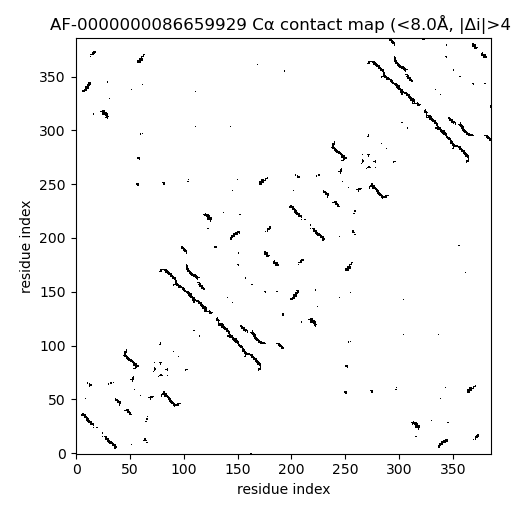95.31 113 GLY B CA 1
ATOM 2294 C C . GLY B 1 113 ? -16.938 -7.395 2.695 1 95.31 113 GLY B C 1
ATOM 2295 O O . GLY B 1 113 ? -16.062 -7.219 3.557 1 95.31 113 GLY B O 1
ATOM 2296 N N . THR B 1 114 ? -17.375 -8.617 2.252 1 97.69 114 THR B N 1
ATOM 2297 C CA . THR B 1 114 ? -16.75 -9.844 2.723 1 97.69 114 THR B CA 1
ATOM 2298 C C . THR B 1 114 ? -16.312 -10.711 1.548 1 97.69 114 THR B C 1
ATOM 2300 O O . THR B 1 114 ? -16.953 -11.711 1.229 1 97.69 114 THR B O 1
ATOM 2303 N N . PRO B 1 115 ? -15.164 -10.398 0.976 1 98.56 115 PRO B N 1
ATOM 2304 C CA . PRO B 1 115 ? -14.648 -11.242 -0.104 1 98.56 115 PRO B CA 1
ATOM 2305 C C . PRO B 1 115 ? -14.164 -12.602 0.392 1 98.56 115 PRO B C 1
ATOM 2307 O O . PRO B 1 115 ? -13.859 -12.758 1.578 1 98.56 115 PRO B O 1
ATOM 2310 N N . THR B 1 116 ? -14.172 -13.555 -0.551 1 98.88 116 THR B N 1
ATOM 2311 C CA . THR B 1 116 ? -13.641 -14.891 -0.282 1 98.88 116 THR B CA 1
ATOM 2312 C C . THR B 1 116 ? -12.359 -15.125 -1.074 1 98.88 116 THR B C 1
ATOM 2314 O O . THR B 1 116 ? -12.32 -14.898 -2.285 1 98.88 116 THR B O 1
ATOM 2317 N N . LEU B 1 117 ? -11.281 -15.492 -0.36 1 98.88 117 LEU B N 1
ATOM 2318 C CA . LEU B 1 117 ? -10.016 -15.891 -0.952 1 98.88 117 LEU B 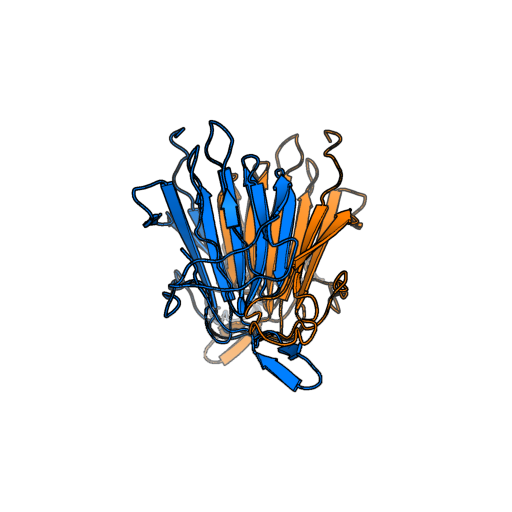CA 1
ATOM 2319 C C . LEU B 1 117 ? -9.938 -17.406 -1.102 1 98.88 117 LEU B C 1
ATOM 2321 O O . LEU B 1 117 ? -10.141 -18.141 -0.133 1 98.88 117 LEU B O 1
ATOM 2325 N N . ILE B 1 118 ? -9.695 -17.859 -2.348 1 98.81 118 ILE B N 1
ATOM 2326 C CA . ILE B 1 118 ? -9.703 -19.281 -2.662 1 98.81 118 ILE B CA 1
ATOM 2327 C C . ILE B 1 118 ? -8.32 -19.719 -3.145 1 98.81 118 ILE B C 1
ATOM 2329 O O . ILE B 1 118 ? -7.742 -19.094 -4.031 1 98.81 118 ILE B O 1
ATOM 2333 N N . THR B 1 119 ? -7.789 -20.781 -2.543 1 98.69 119 THR B N 1
ATOM 2334 C CA . THR B 1 119 ? -6.477 -21.297 -2.912 1 98.69 119 THR B CA 1
ATOM 2335 C C . THR B 1 119 ? -6.512 -22.812 -3.023 1 98.69 119 THR B C 1
ATOM 2337 O O . THR B 1 119 ? -7.336 -23.469 -2.385 1 98.69 119 THR B O 1
ATOM 2340 N N . PRO B 1 120 ? -5.609 -23.375 -3.869 1 97.56 120 PRO B N 1
ATOM 2341 C CA . PRO B 1 120 ? -5.543 -24.828 -3.916 1 97.56 120 PRO B CA 1
ATOM 2342 C C . PRO B 1 120 ? -5.004 -25.438 -2.625 1 97.56 120 PRO B C 1
ATOM 2344 O O . PRO B 1 120 ? -3.91 -25.078 -2.18 1 97.56 120 PRO B O 1
ATOM 2347 N N . LYS B 1 121 ? -5.715 -26.328 -2.094 1 97.12 121 LYS B N 1
ATOM 2348 C CA . LYS B 1 121 ? -5.316 -27 -0.86 1 97.12 121 LYS B CA 1
ATOM 2349 C C . LYS B 1 121 ? -4.238 -28.047 -1.127 1 97.12 121 LYS B C 1
ATOM 2351 O O . LYS B 1 121 ? -3.422 -28.328 -0.251 1 97.12 121 LYS B O 1
ATOM 2356 N N . THR B 1 122 ? -4.281 -28.609 -2.336 1 94.38 122 THR B N 1
ATOM 2357 C CA . THR B 1 122 ? -3.322 -29.625 -2.738 1 94.38 122 THR B CA 1
ATOM 2358 C C . THR B 1 122 ? -2.633 -29.234 -4.043 1 94.38 122 THR B C 1
ATOM 2360 O O . THR B 1 122 ? -3.143 -28.406 -4.797 1 94.38 122 THR B O 1
ATOM 2363 N N . ALA B 1 123 ? -1.403 -29.781 -4.191 1 92.94 123 ALA B N 1
ATOM 2364 C CA . ALA B 1 123 ? -0.759 -29.625 -5.492 1 92.94 123 ALA B CA 1
ATOM 2365 C C . ALA B 1 123 ? -1.669 -30.109 -6.617 1 92.94 123 ALA B C 1
ATOM 2367 O O . ALA B 1 123 ? -2.547 -30.953 -6.395 1 92.94 123 ALA B O 1
ATOM 2368 N N . PHE B 1 124 ? -1.502 -29.547 -7.758 1 92.88 124 PHE B N 1
ATOM 2369 C CA . PHE B 1 124 ? -2.367 -29.922 -8.875 1 92.88 124 PHE B CA 1
ATOM 2370 C C . PHE B 1 124 ? -1.632 -29.781 -10.203 1 92.88 124 PHE B C 1
ATOM 2372 O O . PHE B 1 124 ? -0.533 -29.234 -10.25 1 92.88 124 PHE B O 1
ATOM 2379 N N . SER B 1 125 ? -2.201 -30.297 -11.258 1 91.19 125 SER B N 1
ATOM 2380 C CA . SER B 1 125 ? -1.693 -30.188 -12.617 1 91.19 125 SER B CA 1
ATOM 2381 C C . SER B 1 125 ? -2.514 -29.188 -13.43 1 91.19 125 SER B C 1
ATOM 2383 O O . SER B 1 125 ? -3.57 -28.734 -12.977 1 91.19 125 SER B O 1
ATOM 2385 N N . VAL B 1 126 ? -1.967 -28.734 -14.43 1 91.81 126 VAL B N 1
ATOM 2386 C CA . VAL B 1 126 ? -2.66 -27.859 -15.383 1 91.81 126 VAL B CA 1
ATOM 2387 C C . VAL B 1 126 ? -2.811 -28.594 -16.719 1 91.81 126 VAL B C 1
ATOM 2389 O O . VAL B 1 126 ? -1.82 -29.031 -17.312 1 91.81 126 VAL B O 1
ATOM 2392 N N . GLU B 1 127 ? -4.07 -28.734 -17.141 1 89.69 127 GLU B N 1
ATOM 2393 C CA . GLU B 1 127 ? -4.395 -29.359 -18.422 1 89.69 127 GLU B CA 1
ATOM 2394 C C . GLU B 1 127 ? -5.16 -28.406 -19.328 1 89.69 127 GLU B C 1
ATOM 2396 O O . GLU B 1 127 ? -6.258 -27.969 -18.984 1 89.69 127 GLU B O 1
ATOM 2401 N N . ASN B 1 128 ? -4.645 -28.078 -20.453 1 90.56 128 ASN B N 1
ATOM 2402 C CA . ASN B 1 128 ? -5.266 -27.172 -21.422 1 90.56 128 ASN B CA 1
ATOM 2403 C C . ASN B 1 128 ? -5.637 -25.844 -20.797 1 90.56 128 ASN B C 1
ATOM 2405 O O . ASN B 1 128 ? -6.758 -25.359 -20.969 1 90.56 128 ASN B O 1
ATOM 2409 N N . GLY B 1 129 ? -4.727 -25.406 -19.953 1 90.12 129 GLY B N 1
ATOM 2410 C CA . GLY B 1 129 ? -4.895 -24.094 -19.328 1 90.12 129 GLY B CA 1
ATOM 2411 C C . GLY B 1 129 ? -5.816 -24.125 -18.125 1 90.12 129 GLY B C 1
ATOM 2412 O O . GLY B 1 129 ? -6.031 -23.094 -17.484 1 90.12 129 GLY B O 1
ATOM 2413 N N . ARG B 1 130 ? -6.301 -25.328 -17.812 1 92.69 130 ARG B N 1
ATOM 2414 C CA . ARG B 1 130 ? -7.223 -25.484 -16.688 1 92.69 130 ARG B CA 1
ATOM 2415 C C . ARG B 1 130 ? -6.559 -26.203 -15.523 1 92.69 130 ARG B C 1
ATOM 2417 O O . ARG B 1 130 ? -5.906 -27.234 -15.711 1 92.69 130 ARG B O 1
ATOM 2424 N N . GLY B 1 131 ? -6.664 -25.625 -14.414 1 92.62 131 GLY B N 1
ATOM 2425 C CA . GLY B 1 131 ? -6.184 -26.312 -13.227 1 92.62 131 GLY B CA 1
ATOM 2426 C C . GLY B 1 131 ? -7.047 -27.484 -12.828 1 92.62 131 GLY B C 1
ATOM 2427 O O . GLY B 1 131 ? -8.273 -27.438 -12.945 1 92.62 131 GLY B O 1
ATOM 2428 N N . THR B 1 132 ? -6.359 -28.5 -12.234 1 91.62 132 THR B N 1
ATOM 2429 C CA . THR B 1 132 ? -7.074 -29.719 -11.867 1 91.62 132 THR B CA 1
ATOM 2430 C C . THR B 1 132 ? -7.137 -29.875 -10.352 1 91.62 132 THR B C 1
ATOM 2432 O O . THR B 1 132 ? -7.117 -31 -9.844 1 91.62 132 THR B O 1
ATOM 2435 N N . TRP B 1 133 ? -7.035 -28.781 -9.703 1 90.94 133 TRP B N 1
ATOM 2436 C CA . TRP B 1 133 ? -7.082 -28.891 -8.25 1 90.94 133 TRP B CA 1
ATOM 2437 C C . TRP B 1 133 ? -8.391 -29.531 -7.793 1 90.94 133 TRP B C 1
ATOM 2439 O O . TRP B 1 133 ? -9.445 -29.297 -8.383 1 90.94 133 TRP B O 1
ATOM 2449 N N . GLU B 1 134 ? -8.336 -30.406 -6.789 1 89.56 134 GLU B N 1
ATOM 2450 C CA . GLU B 1 134 ? -9.484 -31.156 -6.293 1 89.56 134 GLU B CA 1
ATOM 2451 C C . GLU B 1 134 ? -10.133 -30.453 -5.102 1 89.56 134 GLU B C 1
ATOM 2453 O O . GLU B 1 134 ? -11.344 -30.516 -4.922 1 89.56 134 GLU B O 1
ATOM 2458 N N . GLU B 1 135 ? -9.305 -29.891 -4.273 1 95.5 135 GLU B N 1
ATOM 2459 C CA . GLU B 1 135 ? -9.766 -29.219 -3.066 1 95.5 135 GLU B CA 1
ATOM 2460 C C . GLU B 1 135 ? -9.211 -27.797 -2.979 1 95.5 135 GLU B C 1
ATOM 2462 O O . GLU B 1 135 ? -8.102 -27.531 -3.443 1 95.5 135 GLU B O 1
ATOM 2467 N N . VAL B 1 136 ? -10.055 -26.938 -2.391 1 97.94 136 VAL B N 1
ATOM 2468 C CA . VAL B 1 136 ? -9.609 -25.562 -2.191 1 97.94 136 VAL B CA 1
ATOM 2469 C C . VAL B 1 136 ? -9.789 -25.172 -0.729 1 97.94 136 VAL B C 1
ATOM 2471 O O . VAL B 1 136 ? -10.531 -25.828 0.011 1 97.94 136 VAL B O 1
ATOM 2474 N N . VAL B 1 137 ? -9.016 -24.281 -0.333 1 98.5 137 VAL B N 1
ATOM 2475 C CA . VAL B 1 137 ? -9.258 -23.578 0.918 1 98.5 137 VAL B CA 1
ATOM 2476 C C . VAL B 1 137 ? -9.945 -22.25 0.633 1 98.5 137 VAL B C 1
ATOM 2478 O O . VAL B 1 137 ? -9.508 -21.484 -0.227 1 98.5 137 VAL B O 1
ATOM 2481 N N . GLU B 1 138 ? -11.102 -22.062 1.288 1 98.56 138 GLU B N 1
ATOM 2482 C CA . GLU B 1 138 ? -11.805 -20.781 1.185 1 98.56 138 GLU B CA 1
ATOM 2483 C C . GLU B 1 138 ? -11.719 -20 2.49 1 98.56 138 GLU B C 1
ATOM 2485 O O . GLU B 1 138 ? -12.031 -20.531 3.561 1 98.56 138 GLU B O 1
ATOM 2490 N N . THR B 1 139 ? -11.25 -18.859 2.373 1 98.62 139 THR B N 1
ATOM 2491 C CA . THR B 1 139 ? -11.164 -17.969 3.518 1 98.62 139 THR B CA 1
ATOM 2492 C C . THR B 1 139 ? -12 -16.703 3.277 1 98.62 139 THR B C 1
ATOM 2494 O O . THR B 1 139 ? -11.727 -15.953 2.342 1 98.62 139 THR B O 1
ATOM 2497 N N . THR B 1 140 ? -13.016 -16.5 4.113 1 98.31 140 THR B N 1
ATOM 2498 C CA . THR B 1 140 ? -13.789 -15.273 4.035 1 98.31 140 THR B CA 1
ATOM 2499 C C . THR B 1 140 ? -13.141 -14.172 4.867 1 98.31 140 THR B C 1
ATOM 2501 O O . THR B 1 140 ? -12.781 -14.391 6.023 1 98.31 140 THR B O 1
ATOM 2504 N N . LEU B 1 141 ? -12.914 -13.094 4.223 1 97.75 141 LEU B N 1
ATOM 2505 C CA . LEU B 1 141 ? -12.297 -11.961 4.898 1 97.75 141 LEU B CA 1
ATOM 2506 C C . LEU B 1 141 ? -13.328 -10.867 5.18 1 97.75 141 LEU B C 1
ATOM 2508 O O . LEU B 1 141 ? -14.406 -10.852 4.578 1 97.75 141 LEU B O 1
ATOM 2512 N N . ARG B 1 142 ? -13.023 -10.016 6.125 1 94.75 142 ARG B N 1
ATOM 2513 C CA . ARG B 1 142 ? -13.875 -8.898 6.535 1 94.75 142 ARG B CA 1
ATOM 2514 C C . ARG B 1 142 ? -13.102 -7.586 6.5 1 94.75 142 ARG B C 1
ATOM 2516 O O . ARG B 1 142 ? -11.867 -7.582 6.449 1 94.75 142 ARG B O 1
ATOM 2523 N N . PRO B 1 143 ? -13.844 -6.438 6.523 1 91.75 143 PRO B N 1
ATOM 2524 C CA . PRO B 1 143 ? -13.133 -5.16 6.555 1 91.75 143 PRO B CA 1
ATOM 2525 C C . PRO B 1 143 ? -12.086 -5.094 7.668 1 91.75 143 PRO B C 1
ATOM 2527 O O . PRO B 1 143 ? -12.383 -5.434 8.812 1 91.75 143 PRO B O 1
ATOM 2530 N N . GLY B 1 144 ? -10.906 -4.723 7.273 1 90.56 144 GLY B N 1
ATOM 2531 C CA . GLY B 1 144 ? -9.812 -4.691 8.234 1 90.56 144 GLY B CA 1
ATOM 2532 C C . GLY B 1 144 ? -8.875 -5.875 8.109 1 90.56 144 GLY B C 1
ATOM 2533 O O . GLY B 1 144 ? -7.758 -5.844 8.633 1 90.56 144 GLY B O 1
ATOM 2534 N N . ASP B 1 145 ? -9.297 -6.953 7.484 1 96.44 145 ASP B N 1
ATOM 2535 C CA . ASP B 1 145 ? -8.398 -8.062 7.191 1 96.44 145 ASP B CA 1
ATOM 2536 C C . ASP B 1 145 ? -7.469 -7.723 6.027 1 96.44 145 ASP B C 1
ATOM 2538 O O . ASP B 1 145 ? -7.809 -6.902 5.172 1 96.44 145 ASP B O 1
ATOM 2542 N N . VAL B 1 146 ? -6.293 -8.359 6.039 1 98.44 146 VAL B N 1
ATOM 2543 C CA . VAL B 1 146 ? -5.328 -8.188 4.957 1 98.44 146 VAL B CA 1
ATOM 2544 C C . VAL B 1 146 ? -4.855 -9.555 4.473 1 98.44 146 VAL B C 1
ATOM 2546 O O . VAL B 1 146 ? -4.438 -10.398 5.273 1 98.44 146 VAL B O 1
ATOM 2549 N N . ALA B 1 147 ? -4.988 -9.797 3.219 1 98.81 147 ALA B N 1
ATOM 2550 C CA . ALA B 1 147 ? -4.32 -10.961 2.629 1 98.81 147 ALA B CA 1
ATOM 2551 C C . ALA B 1 147 ? -2.902 -10.609 2.186 1 98.81 147 ALA B C 1
ATOM 2553 O O . ALA B 1 147 ? -2.686 -9.586 1.526 1 98.81 147 ALA B O 1
ATOM 2554 N N . VAL B 1 148 ? -1.979 -11.336 2.611 1 98.31 148 VAL B N 1
ATOM 2555 C CA . VAL B 1 148 ? -0.596 -11.242 2.154 1 98.31 148 VAL B CA 1
ATOM 2556 C C . VAL B 1 148 ? -0.289 -12.391 1.195 1 98.31 148 VAL B C 1
ATOM 2558 O O . VAL B 1 148 ? -0.032 -13.516 1.628 1 98.31 148 VAL B O 1
ATOM 2561 N N . GLN B 1 149 ? -0.326 -12.078 -0.09 1 97.94 149 GLN B N 1
ATOM 2562 C CA . GLN B 1 149 ? -0.139 -13.07 -1.141 1 97.94 149 GLN B CA 1
ATOM 2563 C C . GLN B 1 149 ? 1.312 -13.109 -1.614 1 97.94 149 GLN B C 1
ATOM 2565 O O . GLN B 1 149 ? 1.791 -12.148 -2.23 1 97.94 149 GLN B O 1
ATOM 2570 N N . ARG B 1 150 ? 2.041 -14.141 -1.372 1 96.81 150 ARG B N 1
ATOM 2571 C CA . ARG B 1 150 ? 3.459 -14.258 -1.702 1 96.81 150 ARG B CA 1
ATOM 2572 C C . ARG B 1 150 ? 3.664 -15.164 -2.91 1 96.81 150 ARG B C 1
ATOM 2574 O O . ARG B 1 150 ? 4.18 -16.281 -2.777 1 96.81 150 ARG B O 1
ATOM 2581 N N . GLY B 1 151 ? 3.322 -14.609 -4.055 1 96.5 151 GLY B N 1
ATOM 2582 C CA . GLY B 1 151 ? 3.449 -15.352 -5.301 1 96.5 151 GLY B CA 1
ATOM 2583 C C . GLY B 1 151 ? 2.648 -16.641 -5.309 1 96.5 151 GLY B C 1
ATOM 2584 O O . GLY B 1 151 ? 3.1 -17.656 -5.848 1 96.5 151 GLY B O 1
ATOM 2585 N N . ALA B 1 152 ? 1.486 -16.672 -4.785 1 96.75 152 ALA B N 1
ATOM 2586 C CA . ALA B 1 152 ? 0.703 -17.891 -4.598 1 96.75 152 ALA B CA 1
ATOM 2587 C C . ALA B 1 152 ? -0.521 -17.906 -5.512 1 96.75 152 ALA B C 1
ATOM 2589 O O . ALA B 1 152 ? -1.157 -16.859 -5.715 1 96.75 152 ALA B O 1
ATOM 2590 N N . MET B 1 153 ? -0.842 -19.078 -5.949 1 97.44 153 MET B N 1
ATOM 2591 C CA . MET B 1 153 ? -2.088 -19.25 -6.695 1 97.44 153 MET B CA 1
ATOM 2592 C C . MET B 1 153 ? -3.289 -18.859 -5.84 1 97.44 153 MET B C 1
ATOM 2594 O O . MET B 1 153 ? -3.387 -19.281 -4.68 1 97.44 153 MET B O 1
ATOM 2598 N N . HIS B 1 154 ? -4.191 -18.094 -6.461 1 98.62 154 HIS B N 1
ATOM 2599 C CA . HIS B 1 154 ? -5.355 -17.672 -5.691 1 98.62 154 HIS B CA 1
ATOM 2600 C C . HIS B 1 154 ? -6.477 -17.188 -6.605 1 98.62 154 HIS B C 1
ATOM 2602 O O . HIS B 1 154 ? -6.242 -16.875 -7.777 1 98.62 154 HIS B O 1
ATOM 2608 N N . VAL B 1 155 ? -7.672 -17.219 -6.105 1 98.44 155 VAL B N 1
ATOM 2609 C CA . VAL B 1 155 ? -8.891 -16.641 -6.656 1 98.44 155 VAL B CA 1
ATOM 2610 C C . VAL B 1 155 ? -9.523 -15.703 -5.633 1 98.44 155 VAL B C 1
ATOM 2612 O O . VAL B 1 155 ? -9.562 -16 -4.441 1 98.44 155 VAL B O 1
ATOM 2615 N N . TRP B 1 156 ? -9.969 -14.562 -6.102 1 98.69 156 TRP B N 1
ATOM 2616 C CA . TRP B 1 156 ? -10.883 -13.742 -5.309 1 98.69 156 TRP B CA 1
ATOM 2617 C C . TRP B 1 156 ? -12.312 -13.898 -5.797 1 98.69 156 TRP B C 1
ATOM 2619 O O . TRP B 1 156 ? -12.578 -13.852 -7.004 1 98.69 156 TRP B O 1
ATOM 2629 N N . ALA B 1 157 ? -13.266 -14.055 -4.824 1 98.69 157 ALA B N 1
ATOM 2630 C CA . ALA B 1 157 ? -14.68 -14.211 -5.156 1 98.69 157 ALA B CA 1
ATOM 2631 C C . ALA B 1 157 ? -15.562 -13.383 -4.223 1 98.69 157 ALA B C 1
ATOM 2633 O O . ALA B 1 157 ? -15.203 -13.156 -3.062 1 98.69 157 ALA B O 1
ATOM 2634 N N . ASN B 1 158 ? -16.641 -12.859 -4.715 1 98.56 158 ASN B N 1
ATOM 2635 C CA . ASN B 1 158 ? -17.703 -12.227 -3.934 1 98.56 158 ASN B CA 1
ATOM 2636 C C . ASN B 1 158 ? -18.969 -13.078 -3.91 1 98.56 158 ASN B C 1
ATOM 2638 O O . ASN B 1 158 ? -19.703 -13.125 -4.895 1 98.56 158 ASN B O 1
ATOM 2642 N N . ARG B 1 159 ? -19.25 -13.688 -2.787 1 98 159 ARG B N 1
ATOM 2643 C CA . ARG B 1 159 ? -20.406 -14.57 -2.643 1 98 159 ARG B CA 1
ATOM 2644 C C . ARG B 1 159 ? -21.578 -13.844 -1.991 1 98 159 ARG B C 1
ATOM 2646 O O . ARG B 1 159 ? -22.609 -14.445 -1.719 1 98 159 ARG B O 1
ATOM 2653 N N . SER B 1 160 ? -21.344 -12.586 -1.733 1 97.56 160 SER B N 1
ATOM 2654 C CA . SER B 1 160 ? -22.391 -11.773 -1.128 1 97.56 160 SER B CA 1
ATOM 2655 C C . SER B 1 160 ? -23.25 -11.109 -2.191 1 97.56 160 SER B C 1
ATOM 2657 O O . SER B 1 160 ? -23.047 -11.32 -3.389 1 97.56 160 SER B O 1
ATOM 2659 N N . ASP B 1 161 ? -24.312 -10.273 -1.714 1 97.19 161 ASP B N 1
ATOM 2660 C CA . ASP B 1 161 ? -25.25 -9.617 -2.621 1 97.19 161 ASP B CA 1
ATOM 2661 C C . ASP B 1 161 ? -24.922 -8.133 -2.76 1 97.19 161 ASP B C 1
ATOM 2663 O O . ASP B 1 161 ? -25.703 -7.379 -3.354 1 97.19 161 ASP B O 1
ATOM 2667 N N . THR B 1 162 ? -23.828 -7.734 -2.221 1 96.56 162 THR B N 1
ATOM 2668 C CA . THR B 1 162 ? -23.359 -6.355 -2.346 1 96.56 162 THR B CA 1
ATOM 2669 C C . THR B 1 162 ? -21.938 -6.316 -2.865 1 96.56 162 THR B C 1
ATOM 2671 O O . THR B 1 162 ? -21.203 -7.312 -2.781 1 96.56 162 THR B O 1
ATOM 2674 N N . TRP B 1 163 ? -21.531 -5.23 -3.434 1 95.81 163 TRP B N 1
ATOM 2675 C CA . TRP B 1 163 ? -20.172 -5.074 -3.912 1 95.81 163 TRP B CA 1
ATOM 2676 C C . TRP B 1 163 ? -19.172 -5.203 -2.764 1 95.81 163 TRP B C 1
ATOM 2678 O O . TRP B 1 163 ? -19.438 -4.762 -1.646 1 95.81 163 TRP B O 1
ATOM 2688 N N . VAL B 1 164 ? -18.031 -5.832 -3.072 1 96.88 164 VAL B N 1
ATOM 2689 C CA . VAL B 1 164 ? -16.906 -5.805 -2.146 1 96.88 164 VAL B CA 1
ATOM 2690 C C . VAL B 1 164 ? -15.789 -4.926 -2.715 1 96.88 164 VAL B C 1
ATOM 2692 O O . VAL B 1 164 ? -15.602 -4.859 -3.932 1 96.88 164 VAL B O 1
ATOM 2695 N N . ARG B 1 165 ? -15.117 -4.203 -1.794 1 95.56 165 ARG B N 1
ATOM 2696 C CA . ARG B 1 165 ? -14.008 -3.334 -2.182 1 95.56 165 ARG B CA 1
ATOM 2697 C C . ARG B 1 165 ? -12.734 -3.695 -1.424 1 95.56 165 ARG B C 1
ATOM 2699 O O . ARG B 1 165 ? -12.758 -3.83 -0.199 1 95.56 165 ARG B O 1
ATOM 2706 N N . MET B 1 166 ? -11.648 -3.822 -2.215 1 97.31 166 MET B N 1
ATOM 2707 C CA . MET B 1 166 ? -10.32 -4.07 -1.651 1 97.31 166 MET B CA 1
ATOM 2708 C C . MET B 1 166 ? -9.297 -3.092 -2.215 1 97.31 166 MET B C 1
ATOM 2710 O O . MET B 1 166 ? -9.508 -2.521 -3.287 1 97.31 166 MET B O 1
ATOM 2714 N N . VAL B 1 167 ? -8.289 -2.879 -1.482 1 97.69 167 VAL B N 1
ATOM 2715 C CA . VAL B 1 167 ? -7.105 -2.176 -1.979 1 97.69 167 VAL B CA 1
ATOM 2716 C C . VAL B 1 167 ? -5.957 -3.162 -2.162 1 97.69 167 VAL B C 1
ATOM 2718 O O . VAL B 1 167 ? -5.594 -3.883 -1.229 1 97.69 167 VAL B O 1
ATOM 2721 N N . GLY B 1 168 ? -5.398 -3.164 -3.34 1 98.25 168 GLY B N 1
ATOM 2722 C CA . GLY B 1 168 ? -4.227 -3.98 -3.617 1 98.25 168 GLY B CA 1
ATOM 2723 C C . GLY B 1 168 ? -2.939 -3.18 -3.666 1 98.25 168 GLY B C 1
ATOM 2724 O O . GLY B 1 168 ? -2.848 -2.182 -4.383 1 98.25 168 GLY B O 1
ATOM 2725 N N . VAL B 1 169 ? -2.031 -3.537 -2.875 1 98.69 169 VAL B N 1
ATOM 2726 C CA . VAL B 1 169 ? -0.643 -3.09 -2.939 1 98.69 169 VAL B CA 1
ATOM 2727 C C . VAL B 1 169 ? 0.236 -4.211 -3.492 1 98.69 169 VAL B C 1
ATOM 2729 O O . VAL B 1 169 ? 0.568 -5.156 -2.775 1 98.69 169 VAL B O 1
ATOM 2732 N N . VAL B 1 170 ? 0.611 -4.055 -4.773 1 98.69 170 VAL B N 1
ATOM 2733 C CA . VAL B 1 170 ? 1.35 -5.113 -5.457 1 98.69 170 VAL B CA 1
ATOM 2734 C C . VAL B 1 170 ? 2.83 -4.746 -5.527 1 98.69 170 VAL B C 1
ATOM 2736 O O . VAL B 1 170 ? 3.207 -3.799 -6.219 1 98.69 170 VAL B O 1
ATOM 2739 N N . VAL B 1 171 ? 3.641 -5.496 -4.793 1 98.44 171 VAL B N 1
ATOM 2740 C CA . VAL B 1 171 ? 5.074 -5.246 -4.703 1 98.44 171 VAL B CA 1
ATOM 2741 C C . VAL B 1 171 ? 5.832 -6.242 -5.578 1 98.44 171 VAL B C 1
ATOM 2743 O O . VAL B 1 171 ? 5.68 -7.453 -5.422 1 98.44 171 VAL B O 1
ATOM 2746 N N . ASP B 1 172 ? 6.625 -5.723 -6.492 1 98.5 172 ASP B N 1
ATOM 2747 C CA . ASP B 1 172 ? 7.43 -6.582 -7.355 1 98.5 172 ASP B CA 1
ATOM 2748 C C . ASP B 1 172 ? 8.297 -7.531 -6.531 1 98.5 172 ASP B C 1
ATOM 2750 O O . ASP B 1 172 ? 8.883 -7.129 -5.527 1 98.5 172 ASP B O 1
ATOM 2754 N N . ALA B 1 173 ? 8.344 -8.711 -6.988 1 97.44 173 ALA B N 1
ATOM 2755 C CA . ALA B 1 173 ? 9.164 -9.734 -6.344 1 97.44 173 ALA B CA 1
ATOM 2756 C C . ALA B 1 173 ? 9.797 -10.664 -7.375 1 97.44 173 ALA B C 1
ATOM 2758 O O . ALA B 1 173 ? 9.281 -10.805 -8.484 1 97.44 173 ALA B O 1
ATOM 2759 N N . LYS B 1 174 ? 10.898 -11.289 -6.965 1 95.12 174 LYS B N 1
ATOM 2760 C CA . LYS B 1 174 ? 11.414 -12.414 -7.746 1 95.12 174 LYS B CA 1
ATOM 2761 C C . LYS B 1 174 ? 10.453 -13.594 -7.715 1 95.12 174 LYS B C 1
ATOM 2763 O O . LYS B 1 174 ? 9.82 -13.859 -6.691 1 95.12 174 LYS B O 1
ATOM 2768 N N . PRO B 1 175 ? 10.453 -14.25 -8.797 1 93.69 175 PRO B N 1
ATOM 2769 C CA . PRO B 1 175 ? 9.594 -15.438 -8.766 1 93.69 175 PRO B CA 1
ATOM 2770 C C . PRO B 1 175 ? 9.93 -16.375 -7.609 1 93.69 175 PRO B C 1
ATOM 2772 O O . PRO B 1 175 ? 11.102 -16.547 -7.277 1 93.69 175 PRO B O 1
ATOM 2775 N N . SER B 1 176 ? 8.867 -16.891 -7.062 1 89.62 176 SER B N 1
ATOM 2776 C CA . SER B 1 176 ? 9.086 -17.859 -6 1 89.62 176 SER B CA 1
ATOM 2777 C C . SER B 1 176 ? 9.867 -19.078 -6.508 1 89.62 176 SER B C 1
ATOM 2779 O O . SER B 1 176 ? 9.664 -19.516 -7.641 1 89.62 176 SER B O 1
ATOM 2781 N N . GLN B 1 177 ? 10.68 -19.531 -5.66 1 87.75 177 GLN B N 1
ATOM 2782 C CA . GLN B 1 177 ? 11.438 -20.75 -5.93 1 87.75 177 GLN B CA 1
ATOM 2783 C C . GLN B 1 177 ? 10.984 -21.891 -5.016 1 87.75 177 GLN B C 1
ATOM 2785 O O . GLN B 1 177 ? 11.016 -21.75 -3.791 1 87.75 177 GLN B O 1
ATOM 2790 N N . ILE B 1 178 ? 10.586 -22.875 -5.652 1 84.69 178 ILE B N 1
ATOM 2791 C CA . ILE B 1 178 ? 10.18 -24 -4.836 1 84.69 178 ILE B CA 1
ATOM 2792 C C . ILE B 1 178 ? 11.047 -25.219 -5.168 1 84.69 178 ILE B C 1
ATOM 2794 O O . ILE B 1 178 ? 11.578 -25.328 -6.277 1 84.69 178 ILE B O 1
ATOM 2798 N N . GLU B 1 179 ? 11.117 -26.062 -4.266 1 80.81 179 GLU B N 1
ATOM 2799 C CA . GLU B 1 179 ? 11.875 -27.297 -4.445 1 80.81 179 GLU B CA 1
ATOM 2800 C C . GLU B 1 179 ? 11.008 -28.391 -5.078 1 80.81 179 GLU B C 1
ATOM 2802 O O . GLU B 1 179 ? 9.867 -28.594 -4.668 1 80.81 179 GLU B O 1
ATOM 2807 N N . VAL B 1 180 ? 11.523 -28.922 -6.062 1 80.31 180 VAL B N 1
ATOM 2808 C CA . VAL B 1 180 ? 10.922 -30.078 -6.719 1 80.31 180 VAL B CA 1
ATOM 2809 C C . VAL B 1 180 ? 11.953 -31.203 -6.824 1 80.31 180 VAL B C 1
ATOM 2811 O O . VAL B 1 180 ? 12.852 -31.156 -7.676 1 80.31 180 VAL B O 1
ATOM 2814 N N . GLY B 1 181 ? 11.695 -32.219 -6.02 1 76.81 181 GLY B N 1
ATOM 2815 C CA . GLY B 1 181 ? 12.609 -33.344 -6.094 1 76.81 181 GLY B CA 1
ATOM 2816 C C . GLY B 1 181 ? 14.062 -32.938 -6.02 1 76.81 181 GLY B C 1
ATOM 2817 O O . GLY B 1 181 ? 14.891 -33.438 -6.793 1 76.81 181 GLY B O 1
ATOM 2818 N N . GLY B 1 182 ? 14.477 -31.953 -5.348 1 77.12 182 GLY B N 1
ATOM 2819 C CA . GLY B 1 182 ? 15.852 -31.516 -5.191 1 77.12 182 GLY B CA 1
ATOM 2820 C C . GLY B 1 182 ? 16.234 -30.391 -6.141 1 77.12 182 GLY B C 1
ATOM 2821 O O . GLY B 1 182 ? 17.312 -29.812 -6.016 1 77.12 182 GLY B O 1
ATOM 2822 N N . ASN B 1 183 ? 15.422 -30.297 -7.129 1 82.56 183 ASN B N 1
ATOM 2823 C CA . ASN B 1 183 ? 15.633 -29.188 -8.055 1 82.56 183 ASN B CA 1
ATOM 2824 C C . ASN B 1 183 ? 14.781 -27.984 -7.68 1 82.56 183 ASN B C 1
ATOM 2826 O O . ASN B 1 183 ? 13.883 -28.078 -6.84 1 82.56 183 ASN B O 1
ATOM 2830 N N . VAL B 1 184 ? 15.273 -26.828 -8.25 1 84.06 184 VAL B N 1
ATOM 2831 C CA . VAL B 1 184 ? 14.539 -25.609 -7.941 1 84.06 184 VAL B CA 1
ATOM 2832 C C . VAL B 1 184 ? 13.742 -25.172 -9.164 1 84.06 184 VAL B C 1
ATOM 2834 O O . VAL B 1 184 ? 14.266 -25.109 -10.273 1 84.06 184 VAL B O 1
ATOM 2837 N N . MET B 1 185 ? 12.492 -25.016 -8.922 1 86.31 185 MET B N 1
ATOM 2838 C CA . MET B 1 185 ? 11.586 -24.516 -9.953 1 86.31 185 MET B CA 1
ATOM 2839 C C . MET B 1 185 ? 11.117 -23.094 -9.633 1 86.31 185 MET B C 1
ATOM 2841 O O . MET B 1 185 ? 10.82 -22.781 -8.484 1 86.31 185 MET B O 1
ATOM 2845 N N . GLN B 1 186 ? 11.18 -22.219 -10.648 1 89.75 186 GLN B N 1
ATOM 2846 C CA . GLN B 1 186 ? 10.688 -20.859 -10.5 1 89.75 186 GLN B CA 1
ATOM 2847 C C . GLN B 1 186 ? 9.211 -20.766 -10.875 1 89.75 186 GLN B C 1
ATOM 2849 O O . GLN B 1 186 ? 8.781 -21.328 -11.883 1 89.75 186 GLN B O 1
ATOM 2854 N N . LEU B 1 187 ? 8.5 -20.109 -10.016 1 92.62 187 LEU B N 1
ATOM 2855 C CA . LEU B 1 187 ? 7.07 -19.922 -10.242 1 92.62 187 LEU B CA 1
ATOM 2856 C C . LEU B 1 187 ? 6.781 -18.516 -10.734 1 92.62 187 LEU B C 1
ATOM 2858 O O . LEU B 1 187 ? 6.609 -17.594 -9.93 1 92.62 187 LEU B O 1
ATOM 2862 N N . GLY B 1 188 ? 6.684 -18.344 -12.047 1 93 188 GLY B N 1
ATOM 2863 C CA . GLY B 1 188 ? 6.363 -17.047 -12.648 1 93 188 GLY B CA 1
ATOM 2864 C C . GLY B 1 188 ? 4.875 -16.781 -12.719 1 93 188 GLY B C 1
ATOM 2865 O O . GLY B 1 188 ? 4.078 -17.469 -12.086 1 93 188 GLY B O 1
ATOM 2866 N N . GLU B 1 189 ? 4.539 -15.758 -13.438 1 95.69 189 GLU B N 1
ATOM 2867 C CA . GLU B 1 189 ? 3.137 -15.398 -13.617 1 95.69 189 GLU B CA 1
ATOM 2868 C C . GLU B 1 189 ? 2.379 -16.5 -14.367 1 95.69 189 GLU B C 1
ATOM 2870 O O . GLU B 1 189 ? 2.889 -17.047 -15.344 1 95.69 189 GLU B O 1
ATOM 2875 N N . ARG B 1 190 ? 1.219 -16.797 -13.914 1 95.31 190 ARG B N 1
ATOM 2876 C CA . ARG B 1 190 ? 0.36 -17.766 -14.57 1 95.31 190 ARG B CA 1
ATOM 2877 C C . ARG B 1 190 ? -1.112 -17.469 -14.312 1 95.31 190 ARG B C 1
ATOM 2879 O O . ARG B 1 190 ? -1.503 -17.156 -13.188 1 95.31 190 ARG B O 1
ATOM 2886 N N . TRP B 1 191 ? -1.948 -17.531 -15.273 1 95.69 191 TRP B N 1
ATOM 2887 C CA . TRP B 1 191 ? -3.398 -17.375 -15.242 1 95.69 191 TRP B CA 1
ATOM 2888 C C . TRP B 1 191 ? -4.094 -18.625 -15.766 1 95.69 191 TRP B C 1
ATOM 2890 O O . TRP B 1 191 ? -3.822 -19.062 -16.875 1 95.69 191 TRP B O 1
ATOM 2900 N N . LEU B 1 192 ? -4.953 -19.109 -14.984 1 94.88 192 LEU B N 1
ATOM 2901 C CA . LEU B 1 192 ? -5.629 -20.344 -15.359 1 94.88 192 LEU B CA 1
ATOM 2902 C C . LEU B 1 192 ? -7.102 -20.094 -15.672 1 94.88 192 LEU B C 1
ATOM 2904 O O . LEU B 1 192 ? -7.66 -19.078 -15.25 1 94.88 192 LEU B O 1
ATOM 2908 N N . GLN B 1 193 ? -7.664 -21 -16.375 1 85.69 193 GLN B N 1
ATOM 2909 C CA . GLN B 1 193 ? -9.07 -20.953 -16.75 1 85.69 193 GLN B CA 1
ATOM 2910 C C . GLN B 1 193 ? -9.938 -21.734 -15.758 1 85.69 193 GLN B C 1
ATOM 2912 O O . GLN B 1 193 ? -9.469 -22.688 -15.141 1 85.69 193 GLN B O 1
#

InterPro domains:
  IPR011051 RmlC-like cupin domain superfamily [SSF51182] (73-175)
  IPR014710 RmlC-like jelly roll fold [G3DSA:2.60.120.10] (50-188)
  IPR047142 Oryzines biosynthesis cluster protein J/Cupin-domain-containing oxidoreductase virC-like [PTHR36156] (76-181)

Sequence (386 aa):
MADHPPRRRIVLSNLPLEPSGSATQAEPAIEVLTEQLQTEEMFGGLLRRTPVGTVSAVPTNFDGSGLPKIEAAPGSGVVFPGGLNVYFFDLAPGGTTPMHRTPSVDYVVVNEGTPTLITPKTAFSVENGRGTWEEVVETTLRPGDVAVQRGAMHVWANRSDTWVRMVGVVVDAKPSQIEVGGNVMQLGERWLQMADHPPRRRIVLSNLPLEPSGSATQAEPAIEVLTEQLQTEEMFGGLLRRTPVGTVSAVPTNFDGSGLPKIEAAPGSGVVFPGGLNVYFFDLAPGGTTPMHRTPSVDYVVVNEGTPTLITPKTAFSVENGRGTWEEVVETTLRPGDVAVQRGAMHVWANRSDTWVRMVGVVVDAKPSQIEVGGNVMQLGERWLQ

pLDDT: mean 91.82, std 11.51, range [34.38, 98.88]

Nearest PDB structures (foldseek):
  5fdb-assembly1_A  TM=6.717E-01  e=6.692E-05  Rattus norvegicus
  4z82-assembly1_A  TM=6.456E-01  e=6.692E-05  Rattus norvegicus
  5efu-assembly1_A  TM=6.590E-01  e=1.161E-04  Rattus norvegicus
  4xfh-assembly1_A  TM=6.477E-01  e=1.568E-04  Rattus norvegicus
  5ezw-assembly1_A  TM=6.429E-01  e=1.822E-04  Rattus norvegicus

Solvent-accessible surface area (backbone atoms only — not comparable to full-atom values): 19502 Å² total; per-residue (Å²): 123,80,81,64,72,78,38,35,37,40,37,35,18,48,38,69,38,71,59,50,89,84,61,70,62,71,39,53,16,42,46,77,46,78,42,78,48,64,72,41,73,35,82,94,58,30,29,34,40,29,66,74,40,48,39,64,37,41,52,29,80,60,66,60,71,78,82,79,74,66,66,81,34,58,90,93,46,56,55,17,74,38,14,27,27,32,26,38,44,32,29,27,54,69,15,65,53,61,45,30,25,50,34,24,41,29,47,37,34,32,48,36,48,55,42,32,43,34,29,34,55,40,58,23,36,69,56,94,57,24,64,59,53,87,47,67,44,78,44,78,41,42,58,59,24,29,38,37,38,36,39,31,60,34,25,50,33,22,85,47,91,52,63,26,35,29,38,37,40,27,30,16,25,52,50,31,60,37,46,41,68,90,39,81,43,75,44,58,68,45,76,32,100,121,81,82,65,75,78,39,36,38,40,37,34,18,48,40,70,38,72,61,50,86,84,64,71,64,74,40,52,16,43,45,78,46,77,44,77,49,63,71,42,75,36,82,94,57,29,30,36,39,30,66,72,40,49,39,65,37,40,53,28,79,63,66,57,71,81,82,80,75,66,66,81,33,57,89,94,46,55,57,17,75,38,16,27,25,33,29,38,43,31,29,27,54,69,16,66,52,61,44,28,25,49,34,24,40,29,46,36,36,30,50,36,49,54,40,31,43,35,28,35,55,42,58,23,36,68,56,94,55,23,63,58,53,88,47,67,43,77,43,77,43,42,58,59,24,28,38,36,37,39,39,32,59,33,25,48,33,22,86,46,91,54,62,25,36,29,37,38,39,27,30,16,26,50,50,28,58,37,46,41,69,88,38,80,42,74,42,57,66,46,75,32,99

Foldseek 3Di:
DPPPDFDKDWDKAFDDDDPDDPDPPPGGDIDIDMDGWDWDADPNNQKIKTWDAWAQAPVGDDHDDDDDDHDAAPDVRAQRHHTKTKIKMKGAAFGKFFWKFAQWWKKKAWADDKKKKKAAPDDFDADPLATDGDDIDIDIDHHGDIDTDRRGTIMIGHNDNGMTMIMMITTHHFFDWDDDPNDIDGRHIGTGD/DPPDPFDKDKDKAFDDDDPDPPDPPPGGDIDIDMDGWDWDADPNNQKIKTWDAWAQAPVGDDHDDDDDDHDAAPDVRAQRHHTKTKIKMKGAAFGKFFWKFAQWWKKKAWADDKKKKKAQPDDFDADPQATDRDDIDIDIDHHGDIDTDRRGTIMIGHNDNGMTMIMMITTHHFFDWDDDPNDTDGRHIGTGD

Secondary structure (DSSP, 8-state):
-------EEEEEEEPPB---SSS---B--EEEEEEEPPPEEEGGGTEEEEEEEEESSSSB---SSSPPP-PPPSTTSS--TTSEEEEEEEE-TT-BPPSEE-SEEEEEEEEES--EEEEESS-B-EETTEE----EEEEE--TT-EEEEES--BEEE--SSS-EEEEEEEEEBPPEEEEETTEEEEE--EE--/-------EEEEEEEPPBP--SSS---B--EEEEEEEPPPEEEGGGTEEEEEEEEESSSSB---SSSPPP-PPPSTTSS--TTSEEEEEEEE-TT-BPPSEE-SEEEEEEEEES--EEEEESS-B-EETTEE----EEEEE--TT-EEEEES--BEEE--SSS-EEEEEEEEEBPPEEEEETTEEEEE--EE--

Radius of gyration: 21.79 Å; Cα contacts (8 Å, |Δi|>4): 1129; chains: 2; bounding box: 46×78×47 Å

Organism: Colletotrichum gloeosporioides (NCBI:txid474922)